Protein AF-R0MGN3-F1 (afdb_monomer)

Secondary structure (DSSP, 8-state):
-PPPP--S---EEEEETTEEEEE-SGGGTTT-EEEEEE-S-TT-SSHHHHHHHHHHTHHHHHTTTEEEEEEESS-HHHHHHHHTS-GGGT--TT--S-EEE-TT-HHHHHTT-EETTTTEE--EEEEE-TT--EEEEEE--TTSPPPHHHHHHHHHHHHHHHHH-PPPPTT--S--SS--PPSS-STT-S----S-SSPPPS--PPP-TTSPSEESEEEEEEEEEEEEEEEEEEEETTEEEEEEEEEEEEEEE-PPEEEEEEEEEEEETTEEEEEEEEEPSS--HHHHHHHT-SSHHHHHTTPPP--HHHHHHHHHHHHHH-SEEEEEEE--GGG-GGG---S--EEEEEEESS-HHHHHHHHHHTBT-EE-STTT--TT-EEEEEEEEE------S---TTS---S--EEEEEEEEEEEEEEEEETTSEEEETTEEEEEESSPTT-BTTTB---SEEEEEES--SS-TT-EEEEEE-SS--TTTT---EEEEE--S-TTTT---SSHHHHHHHTTPPP--SPPPEEETTEEEEE-SSEEEEEETTEEEEEEE-SS-EEEEEEETTEEEEEESSEEEEEETTEEEEEEE---S-EEE-SSEEEEEETTEEEEEE--SS--TT---EEEEE---SS-EEEEEEETTEEEEEETTS-EEEEETTT-

InterPro domains:
  IPR000597 Large ribosomal subunit protein uL3 [PF00297] (176-388)
  IPR000866 Alkyl hydroperoxide reductase subunit C/ Thiol specific antioxidant [PF00578] (9-134)
  IPR001680 WD40 repeat [PS50082] (630-664)
  IPR009000 Translation protein, beta-barrel domain superfamily [SSF50447] (176-501)
  IPR013766 Thioredoxin domain [PS51352] (1-160)
  IPR036249 Thioredoxin-like superfamily [SSF52833] (9-174)
  IPR036322 WD40-repeat-containing domain superfamily [SSF50978] (537-663)
  IPR044892 Ribosomal protein L3, domain 3, archaeal-type superfamily [G3DSA:4.10.960.10] (175-260)
  IPR045077 Large ribosomal subunit protein uL3, archaea/eukaryota [PTHR11363] (175-388)

Foldseek 3Di:
DDQQDQPDFDFFWWDAPLDIDTDTPVVQALQAKEKEWEAWDAPDDQVLVQQQVLQVCVVLCVVLSHAYEYEKLDDNVSLSVQCVDDVVSSGNPNRRHIHTHPVVCSRQVSRVQADPVSRMGFGWIWIAGSNRDTDDIDTDHNVDHDDNVVSSQSSVQVCCCVVPVDHADPPDGPDDPDDDDAPDDPVQPPQDADPDQFDADPDAADFDAADAKAWFWAKWFFAFKFKFWWWFFDDDVVDTDIDIDIFIKTKTFGFWKAWFKKWFWAQDPVGTDTQDIATHQDDDPLALCVVVVPPSVVVVVPDDHDDPVVNVVSLVRRLVGGPWMWIKIWDCCVVQVLLVGSHIDIHTITIHYHDSVVNSVVSVVRHRHIDTPCRHDDALAWKKKWGWAADAFDDDDDDDSSDDDHGGHTSDIDIHTRWHWHDKDAQVFFDDAPQRPDGHGLAAVVGRPSRGGRGGIMIMITDDGHYDGRRMMMIGGGNDDDPVSPRDIHTNDIARFDPPDDGDDNDPVRVCVVVVPADPQCEDFDQDPNWTWDDHQFFIWIDDPNDIDTQEGHPGGFNYWDAEPQWIFTDHQFKTFIDHRHDTQEIDGDHFRDWDDYPFWIWTDDFQKIWIWTDDPHGDYPPIHTPDIDRPDPGGWPDWDDDPQWIWTAGPVRDIDIDRNPPD

Mean predicted aligned error: 17.17 Å

Structure (mmCIF, N/CA/C/O backbone):
data_AF-R0MGN3-F1
#
_entry.id   AF-R0MGN3-F1
#
loop_
_atom_site.group_PDB
_atom_site.id
_atom_site.type_symbol
_atom_site.label_atom_id
_atom_site.label_alt_id
_atom_site.label_comp_id
_atom_site.label_asym_id
_atom_site.label_entity_id
_atom_site.label_seq_id
_atom_site.pdbx_PDB_ins_code
_atom_site.Cartn_x
_atom_site.Cartn_y
_atom_site.Cartn_z
_atom_site.occupancy
_atom_site.B_iso_or_equiv
_atom_site.auth_seq_id
_atom_site.auth_comp_id
_atom_site.auth_asym_id
_atom_site.auth_atom_id
_atom_site.pdbx_PDB_model_num
ATOM 1 N N . MET A 1 1 ? -38.886 31.730 49.475 1.00 44.41 1 MET A N 1
ATOM 2 C CA . MET A 1 1 ? -38.349 30.689 50.376 1.00 44.41 1 MET A CA 1
ATOM 3 C C . MET A 1 1 ? -36.850 30.876 50.461 1.00 44.41 1 MET A C 1
ATOM 5 O O . MET A 1 1 ? -36.208 30.877 49.419 1.00 44.41 1 MET A O 1
ATOM 9 N N . TYR A 1 2 ? -36.321 31.071 51.665 1.00 61.38 2 TYR A N 1
ATOM 10 C CA . TYR A 1 2 ? -34.904 30.835 51.946 1.00 61.38 2 TYR A CA 1
ATOM 11 C C . TYR A 1 2 ? -34.731 29.349 52.294 1.00 61.38 2 TYR A C 1
ATOM 13 O O . TYR A 1 2 ? -35.711 28.708 52.680 1.00 61.38 2 TYR A O 1
ATOM 21 N N . PHE A 1 3 ? -33.523 28.796 52.158 1.00 71.31 3 PHE A N 1
ATOM 22 C CA . PHE A 1 3 ? -33.237 27.468 52.709 1.00 71.31 3 PHE A CA 1
ATOM 23 C C . PHE A 1 3 ? -33.451 27.491 54.235 1.00 71.31 3 PHE A C 1
ATOM 25 O O . PHE A 1 3 ? -33.029 28.461 54.874 1.00 71.31 3 PHE A O 1
ATOM 32 N N . PRO A 1 4 ? -34.110 26.477 54.830 1.00 76.38 4 PRO A N 1
ATOM 33 C CA . PRO A 1 4 ? -34.298 26.424 56.276 1.00 76.38 4 PRO A CA 1
ATOM 34 C C . PRO A 1 4 ? -32.939 26.331 56.981 1.00 76.38 4 PRO A C 1
ATOM 36 O O . PRO A 1 4 ? -32.060 25.584 56.556 1.00 76.38 4 PRO A O 1
ATOM 39 N N . GLN A 1 5 ? -32.746 27.103 58.050 1.00 70.00 5 GLN A N 1
ATOM 40 C CA . GLN A 1 5 ? -31.486 27.115 58.795 1.00 70.00 5 GLN A CA 1
ATOM 41 C C . GLN A 1 5 ? -31.533 26.121 59.956 1.00 70.00 5 GLN A C 1
ATOM 43 O O . GLN A 1 5 ? -32.363 26.248 60.854 1.00 70.00 5 GLN A O 1
ATOM 48 N N . ILE A 1 6 ? -30.587 25.179 59.978 1.00 76.00 6 ILE A N 1
ATOM 49 C CA . ILE A 1 6 ? -30.370 24.289 61.124 1.00 76.00 6 ILE A CA 1
ATOM 50 C C . ILE A 1 6 ? -29.758 25.133 62.252 1.00 76.00 6 ILE A C 1
ATOM 52 O O . ILE A 1 6 ? -28.558 25.394 62.283 1.00 76.00 6 ILE A O 1
ATOM 56 N N . SER A 1 7 ? -30.614 25.630 63.145 1.00 59.62 7 SER A N 1
ATOM 57 C CA . SER A 1 7 ? -30.273 26.687 64.111 1.00 59.62 7 SER A CA 1
ATOM 58 C C . SER A 1 7 ? -29.572 26.204 65.387 1.00 59.62 7 SER A C 1
ATOM 60 O O . SER A 1 7 ? -29.120 27.028 66.184 1.00 59.62 7 SER A O 1
ATOM 62 N N . LYS A 1 8 ? -29.484 24.886 65.611 1.00 70.00 8 LYS A N 1
ATOM 63 C CA . LYS A 1 8 ? -28.880 24.274 66.805 1.00 70.00 8 LYS A CA 1
ATOM 64 C C . LYS A 1 8 ? -28.083 23.031 66.422 1.00 70.00 8 LYS A C 1
ATOM 66 O O . LYS A 1 8 ? -28.588 22.173 65.705 1.00 70.00 8 LYS A O 1
ATOM 71 N N . ASP A 1 9 ? -26.867 22.912 66.949 1.00 81.62 9 ASP A N 1
ATOM 72 C CA . ASP A 1 9 ? -26.091 21.672 66.881 1.00 81.62 9 ASP A CA 1
ATOM 73 C C . ASP A 1 9 ? -26.617 20.701 67.948 1.00 81.62 9 ASP A C 1
ATOM 75 O O . ASP A 1 9 ? -26.460 20.924 69.151 1.00 81.62 9 ASP A O 1
ATOM 79 N N . LEU A 1 10 ? -27.338 19.673 67.504 1.00 85.25 10 LEU A N 1
ATOM 80 C CA . LEU A 1 10 ? -28.047 18.732 68.368 1.00 85.25 10 LEU A CA 1
ATOM 81 C C . LEU A 1 10 ? -27.218 17.461 68.571 1.00 85.25 10 LEU A C 1
ATOM 83 O O . LEU A 1 10 ? -26.763 16.845 67.612 1.00 85.25 10 LEU A O 1
ATOM 87 N N . GLU A 1 11 ? -27.067 17.041 69.828 1.00 88.75 11 GLU A N 1
ATOM 88 C CA . GLU A 1 11 ? -26.513 15.729 70.170 1.00 88.75 11 GLU A CA 1
ATOM 89 C C . GLU A 1 11 ? -27.615 14.674 70.044 1.00 88.75 11 GLU A C 1
ATOM 91 O O . GLU A 1 11 ? -28.558 14.660 70.842 1.00 88.75 11 GLU A O 1
ATOM 96 N N . MET A 1 12 ? -27.511 13.810 69.035 1.00 90.38 12 MET A N 1
ATOM 97 C CA . MET A 1 12 ? -28.521 12.797 68.720 1.00 90.38 12 MET A CA 1
ATOM 98 C C . MET A 1 12 ? -27.906 11.394 68.765 1.00 90.38 12 MET A C 1
ATOM 100 O O . MET A 1 12 ? -26.773 11.203 68.313 1.00 90.38 12 MET A O 1
ATOM 104 N N . PRO A 1 13 ? -28.606 10.398 69.333 1.00 93.62 13 PRO A N 1
ATOM 105 C CA . PRO A 1 13 ? -28.103 9.038 69.366 1.00 93.62 13 PRO A CA 1
ATOM 106 C C . PRO A 1 13 ? -28.271 8.371 67.994 1.00 93.62 13 PRO A C 1
ATOM 108 O O . PRO A 1 13 ? -29.302 8.519 67.333 1.00 93.62 13 PRO A O 1
ATOM 111 N N . ALA A 1 14 ? -27.256 7.621 67.577 1.00 93.94 14 ALA A N 1
ATOM 112 C CA . ALA A 1 14 ? -27.219 6.931 66.296 1.00 93.94 14 ALA A CA 1
ATOM 113 C C . ALA A 1 14 ? -26.716 5.493 66.447 1.00 93.94 14 ALA A C 1
ATOM 115 O O . ALA A 1 14 ? -25.858 5.201 67.282 1.00 93.94 14 ALA A O 1
ATOM 116 N N . PHE A 1 15 ? -27.227 4.601 65.606 1.00 93.88 15 PHE A N 1
ATOM 117 C CA . PHE A 1 15 ? -26.696 3.257 65.426 1.00 93.88 15 PHE A CA 1
ATOM 118 C C . PHE A 1 15 ? -25.738 3.240 64.228 1.00 93.88 15 PHE A C 1
ATOM 120 O O . PHE A 1 15 ? -26.104 3.678 63.135 1.00 93.88 15 PHE A O 1
ATOM 127 N N . ILE A 1 16 ? -24.513 2.756 64.438 1.00 90.50 16 ILE A N 1
ATOM 128 C CA . ILE A 1 16 ? -23.464 2.638 63.414 1.00 90.50 16 ILE A CA 1
ATOM 129 C C . ILE A 1 16 ? -22.602 1.404 63.718 1.00 90.50 16 ILE A C 1
ATOM 131 O O . IL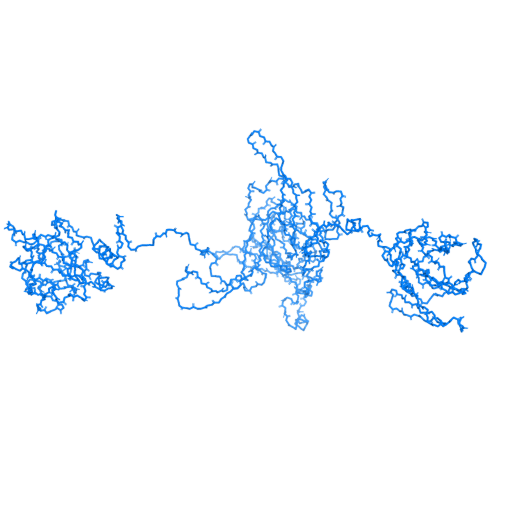E A 1 16 ? -22.259 1.172 64.874 1.00 90.50 16 ILE A O 1
ATOM 135 N N . ASP A 1 17 ? -22.288 0.594 62.703 1.00 82.12 17 ASP A N 1
ATOM 136 C CA . ASP A 1 17 ? -21.372 -0.563 62.777 1.00 82.12 17 ASP A CA 1
ATOM 137 C C . ASP A 1 17 ? -21.566 -1.508 63.994 1.00 82.12 17 ASP A C 1
ATOM 139 O O . ASP A 1 17 ? -20.622 -2.107 64.502 1.00 82.12 17 ASP A O 1
ATOM 143 N N . GLY A 1 18 ? -22.813 -1.683 64.453 1.00 83.75 18 GLY A N 1
ATOM 144 C CA . GLY A 1 18 ? -23.171 -2.567 65.575 1.00 83.75 18 GLY A CA 1
ATOM 145 C C . GLY A 1 18 ? -23.297 -1.879 66.942 1.00 83.75 18 GLY A C 1
ATOM 146 O O . GLY A 1 18 ? -23.883 -2.458 67.865 1.00 83.75 18 GLY A O 1
ATOM 147 N N . GLU A 1 19 ? -22.821 -0.641 67.072 1.00 90.12 19 GLU A N 1
ATOM 148 C CA . GLU A 1 19 ? -22.787 0.119 68.322 1.00 90.12 19 GLU A CA 1
ATOM 149 C C . GLU A 1 19 ? -23.794 1.280 68.345 1.00 90.12 19 GLU A C 1
ATOM 151 O O . GLU A 1 19 ? -24.208 1.818 67.316 1.00 90.12 19 GLU A O 1
ATOM 156 N N . ILE A 1 20 ? -24.202 1.671 69.557 1.00 92.38 20 ILE A N 1
ATOM 157 C CA . ILE A 1 20 ? -24.995 2.881 69.792 1.00 92.38 20 ILE A CA 1
ATOM 158 C C . ILE A 1 20 ? -24.034 3.986 70.216 1.00 92.38 20 ILE A C 1
ATOM 160 O O . ILE A 1 20 ? -23.437 3.925 71.289 1.00 92.38 20 ILE A O 1
ATOM 164 N N . THR A 1 21 ? -23.914 5.003 69.374 1.00 92.56 21 THR A N 1
ATOM 165 C CA . THR A 1 21 ? -23.069 6.177 69.593 1.00 92.56 21 THR A CA 1
ATOM 166 C C . THR A 1 21 ? -23.931 7.435 69.670 1.00 92.56 21 THR A C 1
ATOM 168 O O . THR A 1 21 ? -25.152 7.392 69.502 1.00 92.56 21 THR A O 1
ATOM 171 N N . LYS A 1 22 ? -23.311 8.578 69.956 1.00 91.94 22 LYS A N 1
ATOM 172 C CA . LYS A 1 22 ? -23.945 9.889 69.821 1.00 91.94 22 LYS A CA 1
ATOM 173 C C . LYS A 1 22 ? -23.167 10.698 68.801 1.00 91.94 22 LYS A C 1
ATOM 175 O O . LYS A 1 22 ? -21.940 10.689 68.847 1.00 91.94 22 LYS A O 1
ATOM 180 N N . ILE A 1 23 ? -23.879 11.395 67.927 1.00 90.75 23 ILE A N 1
ATOM 181 C CA . ILE A 1 23 ? -23.293 12.225 66.875 1.00 90.75 23 ILE A CA 1
ATOM 182 C C . ILE A 1 23 ? -23.842 13.651 66.943 1.00 90.75 23 ILE A C 1
ATOM 184 O O . ILE A 1 23 ? -24.965 13.879 67.405 1.00 90.75 23 ILE A O 1
ATOM 188 N N . LYS A 1 24 ? -23.047 14.599 66.453 1.00 91.81 24 LYS A N 1
ATOM 189 C CA . LYS A 1 24 ? -23.419 15.991 66.182 1.00 91.81 24 LYS A CA 1
ATOM 190 C C . LYS A 1 24 ? -23.161 16.317 64.717 1.00 91.81 24 LYS A C 1
ATOM 192 O O . LYS A 1 24 ? -22.326 15.692 64.065 1.00 91.81 24 LYS A O 1
ATOM 197 N N . LEU A 1 25 ? -23.839 17.332 64.187 1.00 88.06 25 LEU A N 1
ATOM 198 C CA . LEU A 1 25 ? -23.549 17.807 62.829 1.00 88.06 25 LEU A CA 1
ATOM 199 C C . LEU A 1 25 ? -22.190 18.523 62.790 1.00 88.06 25 LEU A C 1
ATOM 201 O O . LEU A 1 25 ? -21.452 18.397 61.811 1.00 88.06 25 LEU A O 1
ATOM 205 N N . SER A 1 26 ? -21.815 19.194 63.885 1.00 89.12 26 SER A N 1
ATOM 206 C CA . SER A 1 26 ? -20.494 19.808 64.056 1.00 89.12 26 SER A CA 1
ATOM 207 C C . SER A 1 26 ? -19.320 18.822 63.961 1.00 89.12 26 SER A C 1
ATOM 209 O O . SER A 1 26 ? -18.250 19.224 63.500 1.00 89.12 26 SER A O 1
ATOM 211 N N . ASP A 1 27 ? -19.508 17.534 64.281 1.00 90.31 27 ASP A N 1
ATOM 212 C CA . ASP A 1 27 ? -18.450 16.513 64.202 1.00 90.31 27 ASP A CA 1
ATOM 213 C C . ASP A 1 27 ? -17.903 16.335 62.777 1.00 90.31 27 ASP A C 1
ATOM 215 O O . ASP A 1 27 ? -16.736 15.962 62.599 1.00 90.31 27 ASP A O 1
ATOM 219 N N . TYR A 1 28 ? -18.722 16.620 61.761 1.00 90.81 28 TYR A N 1
ATOM 220 C CA . TYR A 1 28 ? -18.373 16.506 60.343 1.00 90.81 28 TYR A CA 1
ATOM 221 C C . TYR A 1 28 ? -17.855 17.814 59.731 1.00 90.81 28 TYR A C 1
ATOM 223 O O . TYR A 1 28 ? -17.253 17.778 58.651 1.00 90.81 28 TYR A O 1
ATOM 231 N N . LYS A 1 29 ? -18.018 18.952 60.423 1.00 90.62 29 LYS A N 1
ATOM 232 C CA . LYS A 1 29 ? -17.606 20.273 59.933 1.00 90.62 29 LYS A CA 1
ATOM 233 C C . LYS A 1 29 ? -16.101 20.311 59.640 1.00 90.62 29 LYS A C 1
ATOM 235 O O . LYS A 1 29 ? -15.277 19.831 60.415 1.00 90.62 29 LYS A O 1
ATOM 240 N N . GLY A 1 30 ? -15.748 20.841 58.474 1.00 88.44 30 GLY A N 1
ATOM 241 C CA . GLY A 1 30 ? -14.397 20.869 57.909 1.00 88.44 30 GLY A CA 1
ATOM 242 C C . GLY A 1 30 ? -13.881 19.522 57.383 1.00 88.44 30 GLY A C 1
ATOM 243 O O . GLY A 1 30 ? -12.855 19.502 56.707 1.00 88.44 30 GLY A O 1
ATOM 244 N N . LYS A 1 31 ? -14.566 18.400 57.651 1.00 91.44 31 LYS A N 1
ATOM 245 C CA . LYS A 1 31 ? -14.105 17.045 57.296 1.00 91.44 31 LYS A CA 1
ATOM 246 C C . LYS A 1 31 ? -14.839 16.496 56.074 1.00 91.44 31 LYS A C 1
ATOM 248 O O . LYS A 1 31 ? -14.196 16.153 55.081 1.00 91.44 31 LYS A O 1
ATOM 253 N N . LYS A 1 32 ? -16.172 16.414 56.146 1.00 93.38 32 LYS A N 1
ATOM 254 C CA . LYS A 1 32 ? -17.024 15.763 55.139 1.00 93.38 32 LYS A CA 1
ATOM 255 C C . LYS A 1 32 ? -18.246 16.610 54.783 1.00 93.38 32 LYS A C 1
ATOM 257 O O . LYS A 1 32 ? -18.764 17.328 55.630 1.00 93.38 32 LYS A O 1
ATOM 262 N N . ASN A 1 33 ? -18.708 16.479 53.541 1.00 94.31 33 ASN A N 1
ATOM 263 C CA . ASN A 1 33 ? -20.040 16.920 53.124 1.00 94.31 33 ASN A CA 1
ATOM 264 C C . ASN A 1 33 ? -21.090 16.032 53.813 1.00 94.31 33 ASN A C 1
ATOM 266 O O . ASN A 1 33 ? -20.850 14.834 53.997 1.00 94.31 33 ASN A O 1
ATOM 270 N N . VAL A 1 34 ? -22.251 16.581 54.174 1.00 94.94 34 VAL A N 1
ATOM 271 C CA . VAL A 1 34 ? -23.274 15.855 54.946 1.00 94.94 34 VAL A CA 1
ATOM 272 C C . VAL A 1 34 ? -24.574 15.750 54.152 1.00 94.94 34 VAL A C 1
ATOM 274 O O . VAL A 1 34 ? -25.190 16.752 53.799 1.00 94.94 34 VAL A O 1
ATOM 277 N N . VAL A 1 35 ? -25.011 14.521 53.889 1.00 96.25 35 VAL A N 1
ATOM 278 C CA . VAL A 1 35 ? -26.254 14.197 53.180 1.00 96.25 35 VAL A CA 1
ATOM 279 C C . VAL A 1 35 ? -27.258 13.658 54.198 1.00 96.25 35 VAL A C 1
ATOM 281 O O . VAL A 1 35 ? -27.164 12.509 54.622 1.00 96.25 35 VAL A O 1
ATOM 284 N N . LEU A 1 36 ? -28.217 14.484 54.608 1.00 95.12 36 LEU A N 1
ATOM 285 C CA . LEU A 1 36 ? -29.283 14.088 55.528 1.00 95.12 36 LEU A CA 1
ATOM 286 C C . LEU A 1 36 ? -30.439 13.483 54.731 1.00 95.12 36 LEU A C 1
ATOM 288 O O . LEU A 1 36 ? -30.961 14.104 53.799 1.00 95.12 36 LEU A O 1
ATOM 292 N N . ILE A 1 37 ? -30.849 12.274 55.098 1.00 95.81 37 ILE A N 1
ATOM 293 C CA . ILE A 1 37 ? -31.907 11.534 54.414 1.00 95.81 37 ILE A CA 1
ATOM 294 C C . ILE A 1 37 ? -32.991 11.189 55.422 1.00 95.81 37 ILE A C 1
ATOM 296 O O . ILE A 1 37 ? -32.857 10.265 56.220 1.00 95.81 37 ILE A O 1
ATOM 300 N N . PHE A 1 38 ? -34.076 11.952 55.355 1.00 94.81 38 PHE A N 1
ATOM 301 C CA . PHE A 1 38 ? -35.217 11.825 56.246 1.00 94.81 38 PHE A CA 1
ATOM 302 C C . PHE A 1 38 ? -36.220 10.821 55.682 1.00 94.81 38 PHE A C 1
ATOM 304 O O . PHE A 1 38 ? -36.531 10.852 54.480 1.00 94.81 38 PHE A O 1
ATOM 311 N N . TYR A 1 39 ? -36.710 9.917 56.527 1.00 94.12 39 TYR A N 1
ATOM 312 C CA . TYR A 1 39 ? -37.680 8.886 56.161 1.00 94.12 39 TYR A CA 1
ATOM 313 C C . TYR A 1 39 ? -38.752 8.709 57.257 1.00 94.12 39 TYR A C 1
ATOM 315 O O . TYR A 1 39 ? -38.439 8.930 58.424 1.00 94.12 39 TYR A O 1
ATOM 323 N N . PRO A 1 40 ? -39.992 8.304 56.901 1.00 91.44 40 PRO A N 1
ATOM 324 C CA . PRO A 1 40 ? -41.100 8.224 57.857 1.00 91.44 40 PRO A CA 1
ATOM 325 C C . PRO A 1 40 ? -40.888 7.292 59.049 1.00 91.44 40 PRO A C 1
ATOM 327 O O . PRO A 1 40 ? -40.928 7.758 60.184 1.00 91.44 40 PRO A O 1
ATOM 330 N N . LEU A 1 41 ? -40.710 5.993 58.782 1.00 91.06 41 LEU A N 1
ATOM 331 C CA . LEU A 1 41 ? -40.680 4.928 59.788 1.00 91.06 41 LEU A CA 1
ATOM 332 C C . LEU A 1 41 ? -39.831 3.727 59.330 1.00 91.06 41 LEU A C 1
ATOM 334 O O . LEU A 1 41 ? -39.833 3.375 58.135 1.00 91.06 41 LEU A O 1
ATOM 338 N N . ASP A 1 42 ? -39.184 3.075 60.296 1.00 91.19 42 ASP A N 1
ATOM 339 C CA . ASP A 1 42 ? -38.580 1.739 60.206 1.00 91.19 42 ASP A CA 1
ATOM 340 C C . ASP A 1 42 ? -39.618 0.668 59.792 1.00 91.19 42 ASP A C 1
ATOM 342 O O . ASP A 1 42 ? -40.829 0.854 59.914 1.00 91.19 42 ASP A O 1
ATOM 346 N N . PHE A 1 43 ? -39.156 -0.483 59.284 1.00 87.25 43 PHE A N 1
ATOM 347 C CA . PHE A 1 43 ? -39.990 -1.650 58.912 1.00 87.25 43 PHE A CA 1
ATOM 348 C C . PHE A 1 43 ? -41.143 -1.391 57.907 1.00 87.25 43 PHE A C 1
ATOM 350 O O . PHE A 1 43 ? -42.023 -2.235 57.725 1.00 87.25 43 PHE A O 1
ATOM 357 N N . THR A 1 44 ? -41.133 -0.259 57.198 1.00 84.88 44 THR A N 1
ATOM 358 C CA . THR A 1 44 ? -42.098 0.068 56.130 1.00 84.88 44 THR A CA 1
ATOM 359 C C . THR A 1 44 ? -41.683 -0.486 54.756 1.00 84.88 44 THR A C 1
ATOM 361 O O . THR A 1 44 ? -40.610 -1.057 54.600 1.00 84.88 44 THR A O 1
ATOM 364 N N . PHE A 1 45 ? -42.523 -0.331 53.722 1.00 80.56 45 PHE A N 1
ATOM 365 C CA . PHE A 1 45 ? -42.260 -0.898 52.387 1.00 80.56 45 PHE A CA 1
ATOM 366 C C . PHE A 1 45 ? -41.239 -0.118 51.539 1.00 80.56 45 PHE A C 1
ATOM 368 O O . PHE A 1 45 ? -40.417 -0.726 50.860 1.00 80.56 45 PHE A O 1
ATOM 375 N N . VAL A 1 46 ? -41.285 1.221 51.539 1.00 83.81 46 VAL A N 1
ATOM 376 C CA . VAL A 1 46 ? -40.432 2.041 50.649 1.00 83.81 46 VAL A CA 1
ATOM 377 C C . VAL A 1 46 ? -39.050 2.279 51.261 1.00 83.81 46 VAL A C 1
ATOM 379 O O . VAL A 1 46 ? -38.040 2.113 50.579 1.00 83.81 46 VAL A O 1
ATOM 382 N N . CYS A 1 47 ? -38.986 2.608 52.554 1.00 87.75 47 CYS A N 1
ATOM 383 C CA . CYS A 1 47 ? -37.752 2.976 53.251 1.00 87.75 47 CYS A CA 1
ATOM 384 C C . CYS A 1 47 ? -36.600 1.945 53.153 1.00 87.75 47 CYS A C 1
ATOM 386 O O . CYS A 1 47 ? -35.485 2.382 52.864 1.00 87.75 47 CYS A O 1
ATOM 388 N N . PRO A 1 48 ? -36.799 0.612 53.288 1.00 90.88 48 PRO A N 1
ATOM 389 C CA . PRO A 1 48 ? -35.694 -0.338 53.147 1.00 90.88 48 PRO A CA 1
ATOM 390 C C . PRO A 1 48 ? -35.145 -0.386 51.720 1.00 90.88 48 PRO A C 1
ATOM 392 O O . PRO A 1 48 ? -33.958 -0.642 51.543 1.00 90.88 48 PRO A O 1
ATOM 395 N N . THR A 1 49 ? -35.960 -0.120 50.691 1.00 90.94 49 THR A N 1
ATOM 396 C CA . THR A 1 49 ? -35.466 -0.123 49.302 1.00 90.94 49 THR A CA 1
ATOM 397 C C . THR A 1 49 ? -34.514 1.046 49.051 1.00 90.94 49 THR A C 1
ATOM 399 O O . THR A 1 49 ? -33.467 0.866 48.435 1.00 90.94 49 THR A O 1
ATOM 402 N N . GLU A 1 50 ? -34.816 2.221 49.611 1.00 91.06 50 GLU A N 1
ATOM 403 C CA . GLU A 1 50 ? -33.961 3.406 49.520 1.00 91.06 50 GLU A CA 1
ATOM 404 C C . GLU A 1 50 ? -32.666 3.254 50.325 1.00 91.06 50 GLU A C 1
ATOM 406 O O . GLU A 1 50 ? -31.587 3.511 49.795 1.00 91.06 50 GLU A O 1
ATOM 411 N N . ILE A 1 51 ? -32.759 2.824 51.590 1.00 92.69 51 ILE A N 1
ATOM 412 C CA . ILE A 1 51 ? -31.591 2.687 52.472 1.00 92.69 51 ILE A CA 1
ATOM 413 C C . ILE A 1 51 ? -30.624 1.634 51.923 1.00 92.69 51 ILE A C 1
ATOM 415 O O . ILE A 1 51 ? -29.424 1.899 51.849 1.00 92.69 51 ILE A O 1
ATOM 419 N N . ASN A 1 52 ? -31.129 0.487 51.451 1.00 92.88 52 ASN A N 1
ATOM 420 C CA . ASN A 1 52 ? -30.288 -0.526 50.812 1.00 92.88 52 ASN A CA 1
ATOM 421 C C . ASN A 1 52 ? -29.640 0.009 49.521 1.00 92.88 52 ASN A C 1
ATOM 423 O O . ASN A 1 52 ? -28.423 -0.088 49.380 1.00 92.88 52 ASN A O 1
ATOM 427 N N . ALA A 1 53 ? -30.398 0.655 48.624 1.00 92.44 53 ALA A N 1
ATOM 428 C CA . ALA A 1 53 ? -29.855 1.195 47.371 1.00 92.44 53 ALA A CA 1
ATOM 429 C C . ALA A 1 53 ? -28.780 2.280 47.585 1.00 92.44 53 ALA A C 1
ATOM 431 O O . ALA A 1 53 ? -27.812 2.357 46.829 1.00 92.44 53 ALA A O 1
ATOM 432 N N . ILE A 1 54 ? -28.927 3.109 48.622 1.00 93.75 54 ILE A N 1
ATOM 433 C CA . ILE A 1 54 ? -27.942 4.134 48.994 1.00 93.75 54 ILE A CA 1
ATOM 434 C C . ILE A 1 54 ? -26.731 3.496 49.693 1.00 93.75 54 ILE A C 1
ATOM 436 O O . ILE A 1 54 ? -25.594 3.874 49.410 1.00 93.75 54 ILE A O 1
ATOM 440 N N . SER A 1 55 ? -26.941 2.497 50.556 1.00 91.81 55 SER A N 1
ATOM 441 C CA . SER A 1 55 ? -25.851 1.755 51.200 1.00 91.81 55 SER A CA 1
ATOM 442 C C . SER A 1 55 ? -24.998 0.974 50.196 1.00 91.81 55 SER A C 1
ATOM 444 O O . SER A 1 55 ? -23.785 0.867 50.379 1.00 91.81 55 SER A O 1
ATOM 446 N N . ASP A 1 56 ? -25.592 0.455 49.122 1.00 92.50 56 ASP A N 1
ATOM 447 C CA . ASP A 1 56 ? -24.869 -0.301 48.092 1.00 92.50 56 ASP A CA 1
ATOM 448 C C . ASP A 1 56 ? -23.890 0.580 47.291 1.00 92.50 56 ASP A C 1
ATOM 450 O O . ASP A 1 56 ? -22.887 0.084 46.775 1.00 92.50 56 ASP A O 1
ATOM 454 N N . VAL A 1 57 ? -24.106 1.903 47.263 1.00 92.75 57 VAL A N 1
ATOM 455 C CA . VAL A 1 57 ? -23.185 2.891 46.669 1.00 92.75 57 VAL A CA 1
ATOM 456 C C . VAL A 1 57 ? -22.311 3.623 47.700 1.00 92.75 57 VAL A C 1
ATOM 458 O O . VAL A 1 57 ? -21.743 4.668 47.381 1.00 92.75 57 VAL A O 1
ATOM 461 N N . TYR A 1 58 ? -22.146 3.085 48.918 1.00 91.75 58 TYR A N 1
ATOM 462 C CA . TYR A 1 58 ? -21.335 3.685 49.996 1.00 91.75 58 TYR A CA 1
ATOM 463 C C . TYR A 1 58 ? -19.975 4.233 49.517 1.00 91.75 58 TYR A C 1
ATOM 465 O O . TYR A 1 58 ? -19.608 5.369 49.820 1.00 91.75 58 TYR A O 1
ATOM 473 N N . LEU A 1 59 ? -19.259 3.452 48.698 1.00 92.38 59 LEU A N 1
ATOM 474 C CA . LEU A 1 59 ? -17.938 3.813 48.169 1.00 92.38 59 LEU A CA 1
ATOM 475 C C . LEU A 1 59 ? -17.956 5.049 47.251 1.00 92.38 59 LEU A C 1
ATOM 477 O O . LEU A 1 59 ? -16.924 5.696 47.099 1.00 92.38 59 LEU A O 1
ATOM 481 N N . GLU A 1 60 ? -19.082 5.387 46.617 1.00 91.38 60 GLU A N 1
ATOM 482 C CA . GLU A 1 60 ? -19.193 6.601 45.796 1.00 91.38 60 GLU A CA 1
ATOM 483 C C . GLU A 1 60 ? -19.373 7.858 46.652 1.00 91.38 60 GLU A C 1
ATOM 485 O O . GLU A 1 60 ? -18.821 8.900 46.306 1.00 91.38 60 GLU A O 1
ATOM 490 N N . PHE A 1 61 ? -20.064 7.768 47.793 1.00 93.12 61 PHE A N 1
ATOM 491 C CA . PHE A 1 61 ? -20.112 8.863 48.768 1.00 93.12 61 PHE A CA 1
ATOM 492 C C . PHE A 1 61 ? -18.756 9.054 49.457 1.00 93.12 61 PHE A C 1
ATOM 494 O O . PHE A 1 61 ? -18.282 10.183 49.574 1.00 93.12 61 PHE A O 1
ATOM 501 N N . GLU A 1 62 ? -18.076 7.963 49.821 1.00 91.50 62 GLU A N 1
ATOM 502 C CA . GLU A 1 62 ? -16.740 8.017 50.422 1.00 91.50 62 GLU A CA 1
ATOM 503 C C . GLU A 1 62 ? -15.704 8.679 49.492 1.00 91.50 62 GLU A C 1
ATOM 505 O O . GLU A 1 62 ? -14.957 9.550 49.933 1.00 91.50 62 GLU A O 1
ATOM 510 N N . LYS A 1 63 ? -15.717 8.363 48.186 1.00 90.94 63 LYS A N 1
ATOM 511 C CA . LYS A 1 63 ? -14.875 9.027 47.164 1.00 90.94 63 LYS A CA 1
ATOM 512 C C . LYS A 1 63 ? -15.146 10.527 46.993 1.00 90.94 63 LYS A C 1
ATOM 514 O O . LYS A 1 63 ? -14.298 11.221 46.436 1.00 90.94 63 LYS A O 1
ATOM 519 N N . LYS A 1 64 ? -16.325 11.006 47.400 1.00 89.31 64 LYS A N 1
ATOM 520 C CA . LYS A 1 64 ? -16.769 12.409 47.314 1.00 89.31 64 LYS A CA 1
ATOM 521 C C . LYS A 1 64 ? -16.663 13.132 48.664 1.00 89.31 64 LYS A C 1
ATOM 523 O O . LYS A 1 64 ? -17.418 14.066 48.915 1.00 89.31 64 LYS A O 1
ATOM 528 N N . ASP A 1 65 ? -15.816 12.649 49.581 1.00 93.25 65 ASP A N 1
ATOM 529 C CA . ASP A 1 65 ? -15.704 13.146 50.963 1.00 93.25 65 ASP A CA 1
ATOM 530 C C . ASP A 1 65 ? -17.068 13.337 51.660 1.00 93.25 65 ASP A C 1
ATOM 532 O O . ASP A 1 65 ? -17.248 14.251 52.461 1.00 93.25 65 ASP A O 1
ATOM 536 N N . SER A 1 66 ? -18.060 12.508 51.335 1.00 94.38 66 SER A N 1
ATOM 537 C CA . SER A 1 66 ? -19.448 12.694 51.759 1.00 94.38 66 SER A CA 1
ATOM 538 C C . SER A 1 66 ? -19.866 11.605 52.744 1.00 94.38 66 SER A C 1
ATOM 540 O O . SER A 1 66 ? -19.452 10.450 52.627 1.00 94.38 66 SER A O 1
ATOM 542 N N . ILE A 1 67 ? -20.693 11.961 53.726 1.00 94.69 67 ILE A N 1
ATOM 543 C CA . ILE A 1 67 ? -21.355 11.009 54.623 1.00 94.69 67 ILE A CA 1
ATOM 544 C C . ILE A 1 67 ? -22.872 11.154 54.515 1.00 94.69 67 ILE A C 1
ATOM 546 O O . ILE A 1 67 ? -23.395 12.267 54.485 1.00 94.69 67 ILE A O 1
ATOM 550 N N . VAL A 1 68 ? -23.571 10.022 54.458 1.00 96.12 68 VAL A N 1
ATOM 551 C CA . VAL A 1 68 ? -25.032 9.966 54.537 1.00 96.12 68 VAL A CA 1
ATOM 552 C C . VAL A 1 68 ? -25.435 9.717 55.987 1.00 96.12 68 VAL A C 1
ATOM 554 O O . VAL A 1 68 ? -24.883 8.821 56.622 1.00 96.12 68 VAL A O 1
ATOM 557 N N . LEU A 1 69 ? -26.393 10.491 56.496 1.00 95.44 69 LEU A N 1
ATOM 558 C CA . LEU A 1 69 ? -27.052 10.276 57.784 1.00 95.44 69 LEU A CA 1
ATOM 559 C C . LEU A 1 69 ? -28.532 9.992 57.519 1.00 95.44 69 LEU A C 1
ATOM 561 O O . LEU A 1 69 ? -29.245 10.844 56.985 1.00 95.44 69 LEU A O 1
ATOM 565 N N . PHE A 1 70 ? -28.993 8.798 57.877 1.00 95.94 70 PHE A N 1
ATOM 566 C CA . PHE A 1 70 ? -30.401 8.425 57.774 1.00 95.94 70 PHE A CA 1
ATOM 567 C C . PHE A 1 70 ? -31.117 8.832 59.056 1.00 95.94 70 PHE A C 1
ATOM 569 O O . PHE A 1 70 ? -30.719 8.390 60.126 1.00 95.94 70 PHE A O 1
ATOM 576 N N . ILE A 1 71 ? -32.158 9.658 58.968 1.00 95.12 71 ILE A N 1
ATOM 577 C CA . ILE A 1 71 ? -32.858 10.201 60.140 1.00 95.12 71 ILE A CA 1
ATOM 578 C C . ILE A 1 71 ? -34.344 9.848 60.079 1.00 95.12 71 ILE A C 1
ATOM 580 O O . ILE A 1 71 ? -35.010 10.122 59.078 1.00 95.12 71 ILE A O 1
ATOM 584 N N . SER A 1 72 ? -34.871 9.299 61.168 1.00 94.44 72 SER A N 1
ATOM 585 C CA . SER A 1 72 ? -36.312 9.219 61.411 1.00 94.44 72 SER A CA 1
ATOM 586 C C . SER A 1 72 ? -36.625 9.502 62.878 1.00 94.44 72 SER A C 1
ATOM 588 O O . SER A 1 72 ? -35.746 9.792 63.692 1.00 94.44 72 SER A O 1
ATOM 590 N N . ARG A 1 73 ? -37.913 9.437 63.196 1.00 93.38 73 ARG A N 1
ATOM 591 C CA . ARG A 1 73 ? -38.493 9.634 64.523 1.00 93.38 73 ARG A CA 1
ATOM 592 C C . ARG A 1 73 ? -38.485 8.357 65.385 1.00 93.38 73 ARG A C 1
ATOM 594 O O . ARG A 1 73 ? -38.861 8.416 66.554 1.00 93.38 73 ARG A O 1
ATOM 601 N N . ASP A 1 74 ? -38.054 7.221 64.833 1.00 92.94 74 ASP A N 1
ATOM 602 C CA . ASP A 1 74 ? -37.944 5.950 65.554 1.00 92.94 74 ASP A CA 1
ATOM 603 C C . ASP A 1 74 ? -36.848 5.974 66.628 1.00 92.94 74 ASP A C 1
ATOM 605 O O . ASP A 1 74 ? -35.949 6.815 66.633 1.00 92.94 74 ASP A O 1
ATOM 609 N N . SER A 1 75 ? -36.911 5.025 67.565 1.00 93.50 75 SER A N 1
ATOM 610 C CA . SER A 1 75 ? -35.871 4.872 68.587 1.00 93.50 75 SER A CA 1
ATOM 611 C C . SER A 1 75 ? -34.630 4.154 68.047 1.00 93.50 75 SER A C 1
ATOM 613 O O . SER A 1 75 ? -34.729 3.230 67.242 1.00 93.50 75 SER A O 1
ATOM 615 N N . VAL A 1 76 ? -33.454 4.472 68.597 1.00 92.56 76 VAL A N 1
ATOM 616 C CA . VAL A 1 76 ? -32.183 3.777 68.292 1.00 92.56 76 VAL A CA 1
ATOM 617 C C . VAL A 1 76 ? -32.279 2.248 68.428 1.00 92.56 76 VAL A C 1
ATOM 619 O O . VAL A 1 76 ? -31.590 1.506 67.729 1.00 92.56 76 VAL A O 1
ATOM 622 N N . TYR A 1 77 ? -33.127 1.758 69.338 1.00 93.50 77 TYR A N 1
ATOM 623 C CA . TYR A 1 77 ? -33.350 0.326 69.537 1.00 93.50 77 TYR A CA 1
ATOM 624 C C . TYR A 1 77 ? -34.112 -0.310 68.365 1.00 93.50 77 TYR A C 1
ATOM 626 O O . TYR A 1 77 ? -33.810 -1.449 68.006 1.00 93.50 77 TYR A O 1
ATOM 634 N N . SER A 1 78 ? -35.028 0.433 67.731 1.00 93.25 78 SER A N 1
ATOM 635 C CA . SER A 1 78 ? -35.676 0.034 66.476 1.00 93.25 78 SER A CA 1
ATOM 636 C C . SER A 1 78 ? -34.651 -0.047 65.346 1.00 93.25 78 SER A C 1
ATOM 638 O O . SER A 1 78 ? -34.504 -1.107 64.740 1.00 93.25 78 SER A O 1
ATOM 640 N N . HIS A 1 79 ? -33.829 0.995 65.169 1.00 93.62 79 HIS A N 1
ATOM 641 C CA . HIS A 1 79 ? -32.760 1.000 64.166 1.00 93.62 79 HIS A CA 1
ATOM 642 C C . HIS A 1 79 ? -31.798 -0.182 64.327 1.00 93.62 79 HIS A C 1
ATOM 644 O O . HIS A 1 79 ? -31.455 -0.842 63.347 1.00 93.62 79 HIS A O 1
ATOM 650 N N . LYS A 1 80 ? -31.405 -0.508 65.568 1.00 93.44 80 LYS A N 1
ATOM 651 C CA . LYS A 1 80 ? -30.581 -1.686 65.871 1.00 93.44 80 LYS A CA 1
ATOM 652 C C . LYS A 1 80 ? -31.270 -2.995 65.464 1.00 93.44 80 LYS A C 1
ATOM 654 O O . LYS A 1 80 ? -30.623 -3.863 64.877 1.00 93.44 80 LYS A O 1
ATOM 659 N N . ALA A 1 81 ? -32.562 -3.153 65.755 1.00 92.81 81 ALA A N 1
ATOM 660 C CA . ALA A 1 81 ? -33.324 -4.339 65.359 1.00 92.81 81 ALA A CA 1
ATOM 661 C C . ALA A 1 81 ? -33.478 -4.442 63.828 1.00 92.81 81 ALA A C 1
ATOM 663 O O . ALA A 1 81 ? -33.313 -5.520 63.254 1.00 92.81 81 ALA A O 1
ATOM 664 N N . TRP A 1 82 ? -33.722 -3.319 63.152 1.00 92.75 82 TRP A N 1
ATOM 665 C CA . TRP A 1 82 ? -33.922 -3.264 61.705 1.00 92.75 82 TRP A CA 1
ATOM 666 C C . TRP A 1 82 ? -32.625 -3.489 60.913 1.00 92.75 82 TRP A C 1
ATOM 668 O O . TRP A 1 82 ? -32.614 -4.244 59.940 1.00 92.75 82 TRP A O 1
ATOM 678 N N . ALA A 1 83 ? -31.504 -2.940 61.389 1.00 91.62 83 ALA A N 1
ATOM 679 C CA . ALA A 1 83 ? -30.164 -3.221 60.870 1.00 91.62 83 ALA A CA 1
ATOM 680 C C . ALA A 1 83 ? -29.687 -4.659 61.135 1.00 91.62 83 ALA A C 1
ATOM 682 O O . ALA A 1 83 ? -28.830 -5.158 60.410 1.00 91.62 83 ALA A O 1
ATOM 683 N N . SER A 1 84 ? -30.271 -5.345 62.123 1.00 90.69 84 SER A N 1
ATOM 684 C CA . SER A 1 84 ? -30.056 -6.782 62.368 1.00 90.69 84 SER A CA 1
ATOM 685 C C . SER A 1 84 ? -31.000 -7.683 61.554 1.00 90.69 84 SER A C 1
ATOM 687 O O . SER A 1 84 ? -30.928 -8.905 61.660 1.00 90.69 84 SER A O 1
ATOM 689 N N . THR A 1 85 ? -31.921 -7.106 60.774 1.00 92.25 85 THR A N 1
ATOM 690 C CA . THR A 1 85 ? -32.896 -7.858 59.974 1.00 92.25 85 THR A CA 1
ATOM 691 C C . THR A 1 85 ? -32.362 -8.067 58.549 1.00 92.25 85 THR A C 1
ATOM 693 O O . THR A 1 85 ? -31.978 -7.085 57.905 1.00 92.25 85 THR A O 1
ATOM 696 N N . PRO A 1 86 ? -32.378 -9.301 58.004 1.00 92.19 86 PRO A N 1
ATOM 697 C CA . PRO A 1 86 ? -31.927 -9.555 56.638 1.00 92.19 86 PRO A CA 1
ATOM 698 C C . PRO A 1 86 ? -32.740 -8.811 55.579 1.00 92.19 86 PRO A C 1
ATOM 700 O O . PRO A 1 86 ? -33.961 -8.660 55.697 1.00 92.19 86 PRO A O 1
ATOM 703 N N . ARG A 1 87 ? -32.076 -8.411 54.489 1.00 90.81 87 ARG A N 1
ATOM 704 C CA . ARG A 1 87 ? -32.693 -7.651 53.382 1.00 90.81 87 ARG A CA 1
ATOM 705 C C . ARG A 1 87 ? -33.900 -8.357 52.749 1.00 90.81 87 ARG A C 1
ATOM 707 O O . ARG A 1 87 ? -34.867 -7.698 52.384 1.00 90.81 87 ARG A O 1
ATOM 714 N N . GLU A 1 88 ? -33.891 -9.691 52.695 1.00 87.75 88 GLU A N 1
ATOM 715 C CA . GLU A 1 88 ? -35.012 -10.517 52.206 1.00 87.75 88 GLU A CA 1
ATOM 716 C C . GLU A 1 88 ? -36.303 -10.365 53.033 1.00 87.75 88 GLU A C 1
ATOM 718 O O . GLU A 1 88 ? -37.392 -10.657 52.545 1.00 87.75 88 GLU A O 1
ATOM 723 N N . LYS A 1 89 ? -36.196 -9.901 54.285 1.00 87.88 89 LYS A N 1
ATOM 724 C CA . LYS A 1 89 ? -37.312 -9.695 55.221 1.00 87.88 89 LYS A CA 1
ATOM 725 C C . LYS A 1 89 ? -37.591 -8.204 55.459 1.00 87.88 89 LYS A C 1
ATOM 727 O O . LYS A 1 89 ? -37.920 -7.810 56.573 1.00 87.88 89 LYS A O 1
ATOM 732 N N . ASN A 1 90 ? -37.430 -7.376 54.421 1.00 85.44 90 ASN A N 1
ATOM 733 C CA . ASN A 1 90 ? -37.542 -5.907 54.473 1.00 85.44 90 ASN A CA 1
ATOM 734 C C . ASN A 1 90 ? -36.584 -5.230 55.477 1.00 85.44 90 ASN A C 1
ATOM 736 O O . ASN A 1 90 ? -36.849 -4.122 55.945 1.00 85.44 90 ASN A O 1
ATOM 740 N N . GLY A 1 91 ? -35.472 -5.886 55.814 1.00 89.81 91 GLY A N 1
ATOM 741 C CA . GLY A 1 91 ? -34.423 -5.326 56.660 1.00 89.81 91 GLY A CA 1
ATOM 742 C C . GLY A 1 91 ? -33.355 -4.540 55.896 1.00 89.81 91 GLY A C 1
ATOM 743 O O . GLY A 1 91 ? -33.381 -4.438 54.664 1.00 89.81 91 GLY A O 1
ATOM 744 N N . ILE A 1 92 ? -32.396 -3.990 56.642 1.00 91.19 92 ILE A N 1
ATOM 745 C CA . ILE A 1 92 ? -31.287 -3.173 56.113 1.00 91.19 92 ILE A CA 1
ATOM 746 C C . ILE A 1 92 ? -29.909 -3.689 56.565 1.00 91.19 92 ILE A C 1
ATOM 748 O O . ILE A 1 92 ? -28.962 -2.920 56.742 1.00 91.19 92 ILE A O 1
ATOM 752 N N . GLU A 1 93 ? -29.791 -5.008 56.753 1.00 90.00 93 GLU A N 1
ATOM 753 C CA . GLU A 1 93 ? -28.523 -5.688 57.041 1.00 90.00 93 GLU A CA 1
ATOM 754 C C . GLU A 1 93 ? -27.405 -5.261 56.067 1.00 90.00 93 GLU A C 1
ATOM 756 O O . GLU A 1 93 ? -27.580 -5.198 54.842 1.00 90.00 93 GLU A O 1
ATOM 761 N N . GLY A 1 94 ? -26.240 -4.946 56.641 1.00 86.25 94 GLY A N 1
ATOM 762 C CA . GLY A 1 94 ? -25.075 -4.432 55.920 1.00 86.25 94 GLY A CA 1
ATOM 763 C C . GLY A 1 94 ? -25.061 -2.915 55.687 1.00 86.25 94 GLY A C 1
ATOM 764 O O . GLY A 1 94 ? -24.154 -2.439 55.002 1.00 86.25 94 GLY A O 1
ATOM 765 N N . CYS A 1 95 ? -26.016 -2.151 56.234 1.00 89.31 95 CYS A N 1
ATOM 766 C CA . CYS A 1 95 ? -25.969 -0.687 56.200 1.00 89.31 95 CYS A CA 1
ATOM 767 C C . CYS A 1 95 ? -24.769 -0.138 56.995 1.00 89.31 95 CYS A C 1
ATOM 769 O O . CYS A 1 95 ? -24.644 -0.392 58.191 1.00 89.31 95 CYS A O 1
ATOM 771 N N . LYS A 1 96 ? -23.904 0.637 56.325 1.00 87.75 96 LYS A N 1
ATOM 772 C CA . LYS A 1 96 ? -22.690 1.262 56.904 1.00 87.75 96 LYS A CA 1
ATOM 773 C C . LYS A 1 96 ? -22.853 2.738 57.275 1.00 87.75 96 LYS A C 1
ATOM 775 O O . LYS A 1 96 ? -21.904 3.387 57.709 1.00 87.75 96 LYS A O 1
ATOM 780 N N . PHE A 1 97 ? -24.020 3.311 57.004 1.00 93.50 97 PHE A N 1
ATOM 781 C CA . PHE A 1 97 ? -24.304 4.713 57.293 1.00 93.50 97 PHE A CA 1
ATOM 782 C C . PHE A 1 97 ? -25.011 4.842 58.649 1.00 93.50 97 PHE A C 1
ATOM 784 O O . PHE A 1 97 ? -25.836 3.985 58.968 1.00 93.50 97 PHE A O 1
ATOM 791 N N . PRO A 1 98 ? -24.738 5.900 59.437 1.00 94.69 98 PRO A N 1
ATOM 792 C CA . PRO A 1 98 ? -25.432 6.130 60.700 1.00 94.69 98 PRO A CA 1
ATOM 793 C C . PRO A 1 98 ? -26.955 6.213 60.532 1.00 94.69 98 PRO A C 1
ATOM 795 O O . PRO A 1 98 ? -27.458 7.005 59.727 1.00 94.69 98 PRO A O 1
ATOM 798 N N . LEU A 1 99 ? -27.672 5.430 61.340 1.00 95.56 99 LEU A N 1
ATOM 799 C CA . LEU A 1 99 ? -29.121 5.510 61.537 1.00 95.56 99 LEU A CA 1
ATOM 800 C C . LEU A 1 99 ? -29.381 6.342 62.797 1.00 95.56 99 LEU A C 1
ATOM 802 O O . LEU A 1 99 ? -29.060 5.907 63.903 1.00 95.56 99 LEU A O 1
ATOM 806 N N . VAL A 1 100 ? -29.900 7.553 62.634 1.00 94.75 100 VAL A N 1
ATOM 807 C CA . VAL A 1 100 ? -29.970 8.595 63.663 1.00 94.75 100 VAL A CA 1
ATOM 808 C C . VAL A 1 100 ? -31.408 8.771 64.146 1.00 94.75 100 VAL A C 1
ATOM 810 O O . VAL A 1 100 ? -32.306 9.048 63.354 1.00 94.75 100 VAL A O 1
ATOM 813 N N . SER A 1 101 ? -31.608 8.659 65.458 1.00 94.75 101 SER A N 1
ATOM 814 C CA . SER A 1 101 ? -32.934 8.602 66.082 1.00 94.75 101 SER A CA 1
ATOM 815 C C . SER A 1 101 ? -33.347 9.979 66.622 1.00 94.75 101 SER A C 1
ATOM 817 O O . SER A 1 101 ? -32.848 10.420 67.663 1.00 94.75 101 SER A O 1
ATOM 819 N N . ASP A 1 102 ? -34.280 10.648 65.943 1.00 92.81 102 ASP A N 1
ATOM 820 C CA . ASP A 1 102 ? -34.852 11.956 66.295 1.00 92.81 102 ASP A CA 1
ATOM 821 C C . ASP A 1 102 ? -36.223 11.813 66.987 1.00 92.81 102 ASP A C 1
ATOM 823 O O . ASP A 1 102 ? -37.216 12.422 66.592 1.00 92.81 102 ASP A O 1
ATOM 827 N N . THR A 1 103 ? -36.301 10.992 68.039 1.00 89.62 103 THR A N 1
ATOM 828 C CA . THR A 1 103 ? -37.563 10.687 68.753 1.00 89.62 103 THR A CA 1
ATOM 829 C C . THR A 1 103 ? -38.300 11.918 69.289 1.00 89.62 103 THR A C 1
ATOM 831 O O . THR A 1 103 ? -39.520 11.907 69.421 1.00 89.62 103 THR A O 1
ATOM 834 N N . GLY A 1 104 ? -37.571 12.997 69.584 1.00 86.75 104 GLY A N 1
ATOM 835 C CA . GLY A 1 104 ? -38.137 14.277 70.014 1.00 86.75 104 GLY A CA 1
ATOM 836 C C . GLY A 1 104 ? -38.463 15.253 68.879 1.00 86.75 104 GLY A C 1
ATOM 837 O O . GLY A 1 104 ? -38.681 16.421 69.187 1.00 86.75 104 GLY A O 1
ATOM 838 N N . ALA A 1 105 ? -38.401 14.816 67.613 1.00 86.06 105 ALA A N 1
ATOM 839 C CA . ALA A 1 105 ? -38.561 15.625 66.399 1.00 86.06 105 ALA A CA 1
ATOM 840 C C . ALA A 1 105 ? -37.692 16.902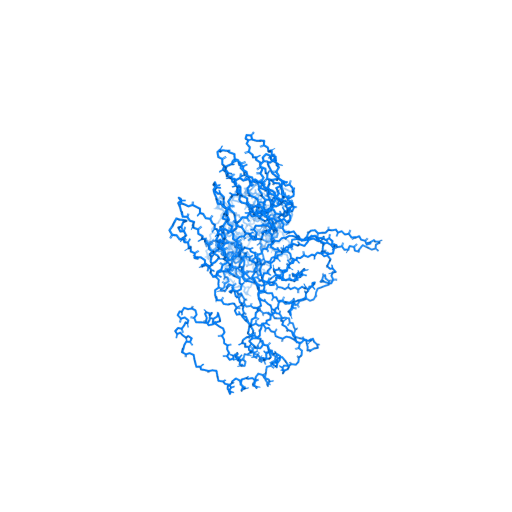 66.353 1.00 86.06 105 ALA A C 1
ATOM 842 O O . ALA A 1 105 ? -38.005 17.842 65.632 1.00 86.06 105 ALA A O 1
ATOM 843 N N . ARG A 1 106 ? -36.591 16.973 67.110 1.00 87.75 106 ARG A N 1
ATOM 844 C CA . ARG A 1 106 ? -35.843 18.218 67.354 1.00 87.75 106 ARG A CA 1
ATOM 845 C C . ARG A 1 106 ? -35.137 18.726 66.107 1.00 87.75 106 ARG A C 1
ATOM 847 O O . ARG A 1 106 ? -35.043 19.936 65.913 1.00 87.75 106 ARG A O 1
ATOM 854 N N . LEU A 1 107 ? -34.606 17.811 65.298 1.00 88.50 107 LEU A N 1
ATOM 855 C CA . LEU A 1 107 ? -33.988 18.155 64.023 1.00 88.50 107 LEU A CA 1
ATOM 856 C C . LEU A 1 107 ? -35.066 18.298 62.945 1.00 88.50 107 LEU A C 1
ATOM 858 O O . LEU A 1 107 ? -35.052 19.280 62.207 1.00 88.50 107 LEU A O 1
ATOM 862 N N . SER A 1 108 ? -36.017 17.363 62.906 1.00 89.31 108 SER A N 1
ATOM 863 C CA . SER A 1 108 ? -37.119 17.302 61.939 1.00 89.31 108 SER A CA 1
ATOM 864 C C . SER A 1 108 ? -37.983 18.570 61.948 1.00 89.31 108 SER A C 1
ATOM 866 O O . SER A 1 108 ? -38.241 19.144 60.891 1.00 89.31 108 SER A O 1
ATOM 868 N N . ASP A 1 109 ? -38.380 19.047 63.127 1.00 88.69 109 ASP A N 1
ATOM 869 C CA . ASP A 1 109 ? -39.155 20.277 63.325 1.00 88.69 109 ASP A CA 1
ATOM 870 C C . ASP A 1 109 ? -38.358 21.527 62.918 1.00 88.69 109 ASP A C 1
ATOM 872 O O . ASP A 1 109 ? -38.851 22.367 62.166 1.00 88.69 109 ASP A O 1
ATOM 876 N N . SER A 1 110 ? -37.070 21.597 63.285 1.00 87.62 110 SER A N 1
ATOM 877 C CA . SER A 1 110 ? -36.210 22.765 63.014 1.00 87.62 110 SER A CA 1
ATOM 878 C C . SER A 1 110 ? -36.065 23.140 61.531 1.00 87.62 110 SER A C 1
ATOM 880 O O . SER A 1 110 ? -35.700 24.274 61.218 1.00 87.62 110 SER A O 1
ATOM 882 N N . ILE A 1 111 ? -36.358 22.203 60.623 1.00 88.50 111 ILE A N 1
ATOM 883 C CA . ILE A 1 111 ? -36.353 22.403 59.169 1.00 88.50 111 ILE A CA 1
ATOM 884 C C . ILE A 1 111 ? -37.724 22.163 58.508 1.00 88.50 111 ILE A C 1
ATOM 886 O O . ILE A 1 111 ? -37.803 22.142 57.283 1.00 88.50 111 ILE A O 1
ATOM 890 N N . GLY A 1 112 ? -38.804 22.021 59.286 1.00 88.56 112 GLY A N 1
ATOM 891 C CA . GLY A 1 112 ? -40.178 21.887 58.781 1.00 88.56 112 GLY A CA 1
ATOM 892 C C . GLY A 1 112 ? -40.520 20.523 58.163 1.00 88.56 112 GLY A C 1
ATOM 893 O O . GLY A 1 112 ? -41.395 20.441 57.299 1.00 88.56 112 GLY A O 1
ATOM 894 N N . LEU A 1 113 ? -39.826 19.458 58.575 1.00 91.44 113 LEU A N 1
ATOM 895 C CA . LEU A 1 113 ? -40.064 18.075 58.139 1.00 91.44 113 LEU A CA 1
ATOM 896 C C . LEU A 1 113 ? -40.900 17.244 59.114 1.00 91.44 113 LEU A C 1
ATOM 898 O O . LEU A 1 113 ? -41.311 16.144 58.753 1.00 91.44 113 LEU A O 1
ATOM 902 N N . TYR A 1 114 ? -41.160 17.734 60.322 1.00 91.50 114 TYR A N 1
ATOM 903 C CA . TYR A 1 114 ? -42.072 17.069 61.247 1.00 91.50 114 TYR A CA 1
ATOM 904 C C . TYR A 1 114 ? -43.520 17.098 60.711 1.00 91.50 114 TYR A C 1
ATOM 906 O O . TYR A 1 114 ? -43.944 18.034 60.016 1.00 91.50 114 TYR A O 1
ATOM 914 N N . ASP A 1 115 ? -44.263 16.026 60.969 1.00 88.94 115 ASP A N 1
ATOM 915 C CA . ASP A 1 115 ? -45.688 15.910 60.688 1.00 88.94 115 ASP A CA 1
ATOM 916 C C . ASP A 1 115 ? -46.446 15.660 61.995 1.00 88.94 115 ASP A C 1
ATOM 918 O O . ASP A 1 115 ? -46.355 14.577 62.568 1.00 88.94 115 ASP A O 1
ATOM 922 N N . GLU A 1 116 ? -47.169 16.675 62.468 1.00 87.81 116 GLU A N 1
ATOM 923 C CA . GLU A 1 116 ? -47.945 16.613 63.712 1.00 87.81 116 GLU A CA 1
ATOM 924 C C . GLU A 1 116 ? -49.195 15.724 63.608 1.00 87.81 116 GLU A C 1
ATOM 926 O O . GLU A 1 116 ? -49.666 15.232 64.630 1.00 87.81 116 GLU A O 1
ATOM 931 N N . GLU A 1 117 ? -49.745 15.507 62.405 1.00 88.31 117 GLU A N 1
ATOM 932 C CA . GLU A 1 117 ? -50.968 14.710 62.216 1.00 88.31 117 GLU A CA 1
ATOM 933 C C . GLU A 1 117 ? -50.668 13.211 62.340 1.00 88.31 117 GLU A C 1
ATOM 935 O O . GLU A 1 117 ? -51.434 12.461 62.947 1.00 88.31 117 GLU A O 1
ATOM 940 N N . PHE A 1 118 ? -49.529 12.785 61.788 1.00 85.25 118 PHE A N 1
ATOM 941 C CA . PHE A 1 118 ? -49.108 11.382 61.764 1.00 85.25 118 PHE A CA 1
ATOM 942 C C . PHE A 1 118 ? -47.970 11.050 62.748 1.00 85.25 118 PHE A C 1
ATOM 944 O O . PHE A 1 118 ? -47.621 9.879 62.879 1.00 85.25 118 PHE A O 1
ATOM 951 N N . ASP A 1 119 ? -47.409 12.047 63.443 1.00 88.62 119 ASP A N 1
ATOM 952 C CA . ASP A 1 119 ? -46.322 11.934 64.436 1.00 88.62 119 ASP A CA 1
ATOM 953 C C . ASP A 1 119 ? -45.038 11.263 63.869 1.00 88.62 119 ASP A C 1
ATOM 955 O O . ASP A 1 119 ? -44.356 10.454 64.513 1.00 88.62 119 ASP A O 1
ATOM 959 N N . ILE A 1 120 ? -44.711 11.610 62.616 1.00 90.25 120 ILE A N 1
ATOM 960 C CA . ILE A 1 120 ? -43.603 11.069 61.798 1.00 90.25 120 ILE A CA 1
ATOM 961 C C . ILE A 1 120 ? -42.748 12.184 61.177 1.00 90.25 120 ILE A C 1
ATOM 963 O O . ILE A 1 120 ? -43.115 13.359 61.183 1.00 90.25 120 ILE A O 1
ATOM 967 N N . THR A 1 121 ? -41.613 11.812 60.577 1.00 91.44 121 THR A N 1
ATOM 968 C CA . THR A 1 121 ? -40.798 12.729 59.765 1.00 91.44 121 THR A CA 1
ATOM 969 C C . THR A 1 121 ? -41.059 12.530 58.269 1.00 91.44 121 THR A C 1
ATOM 971 O O . THR A 1 121 ? -40.929 11.428 57.739 1.00 91.44 121 THR A O 1
ATOM 974 N N . LYS A 1 122 ? -41.378 13.605 57.547 1.00 92.19 122 LYS A N 1
ATOM 975 C CA . LYS A 1 122 ? -41.654 13.587 56.100 1.00 92.19 122 LYS A CA 1
ATOM 976 C C . LYS A 1 122 ? -40.444 13.122 55.287 1.00 92.19 122 LYS A C 1
ATOM 978 O O . LYS A 1 122 ? -39.301 13.479 55.589 1.00 92.19 122 LYS A O 1
ATOM 983 N N . ARG A 1 123 ? -40.681 12.375 54.199 1.00 93.75 123 ARG A N 1
ATOM 984 C CA . ARG A 1 123 ? -39.604 11.920 53.301 1.00 93.75 123 ARG A CA 1
ATOM 985 C C . ARG A 1 123 ? -38.892 13.110 52.643 1.00 93.75 123 ARG A C 1
ATOM 987 O O . ARG A 1 123 ? -39.467 13.802 51.806 1.00 93.75 123 ARG A O 1
ATOM 994 N N . ALA A 1 124 ? -37.610 13.316 52.943 1.00 94.00 124 ALA A N 1
ATOM 995 C CA . ALA A 1 124 ? -36.828 14.398 52.339 1.00 94.00 124 ALA A CA 1
ATOM 996 C C . ALA A 1 124 ? -35.336 14.075 52.189 1.00 94.00 124 ALA A C 1
ATOM 998 O O . ALA A 1 124 ? -34.817 13.121 52.772 1.00 94.00 124 ALA A O 1
ATOM 999 N N . THR A 1 125 ? -34.640 14.897 51.404 1.00 95.12 125 THR A N 1
ATOM 1000 C CA . THR A 1 125 ? -33.175 14.920 51.323 1.00 95.12 125 THR A CA 1
ATOM 1001 C C . THR A 1 125 ? -32.667 16.342 51.474 1.00 95.12 125 THR A C 1
ATOM 1003 O O . THR A 1 125 ? -33.164 17.256 50.814 1.00 95.12 125 THR A O 1
ATOM 1006 N N . VAL A 1 126 ? -31.647 16.504 52.312 1.00 94.38 126 VAL A N 1
ATOM 1007 C CA . VAL A 1 126 ? -30.926 17.758 52.527 1.00 94.38 126 VAL A CA 1
ATOM 1008 C C . VAL A 1 126 ? -29.440 17.500 52.302 1.00 94.38 126 VAL A C 1
ATOM 1010 O O . VAL A 1 126 ? -28.917 16.498 52.783 1.00 94.38 126 VAL A O 1
ATOM 1013 N N . ILE A 1 127 ? -28.757 18.370 51.559 1.00 94.94 127 ILE A N 1
ATOM 1014 C CA . ILE A 1 127 ? -27.311 18.246 51.311 1.00 94.94 127 ILE A CA 1
ATOM 1015 C C . ILE A 1 127 ? -26.620 19.515 51.795 1.00 94.94 127 ILE A C 1
ATOM 1017 O O . ILE A 1 127 ? -26.991 20.627 51.402 1.00 94.94 127 ILE A O 1
ATOM 1021 N N . LEU A 1 128 ? -25.632 19.308 52.663 1.00 93.19 128 LEU A N 1
ATOM 1022 C CA . LEU A 1 128 ? -24.802 20.324 53.288 1.00 93.19 128 LEU A CA 1
ATOM 1023 C C . LEU A 1 128 ? -23.345 20.174 52.828 1.00 93.19 128 LEU A C 1
ATOM 1025 O O . LEU A 1 128 ? -22.845 19.052 52.683 1.00 93.19 128 LEU A O 1
ATOM 1029 N N . ASP A 1 129 ? -22.655 21.297 52.657 1.00 92.75 129 ASP A N 1
ATOM 1030 C CA . ASP A 1 129 ? -21.212 21.317 52.407 1.00 92.75 129 ASP A CA 1
ATOM 1031 C C . ASP A 1 129 ? -20.387 21.039 53.683 1.00 92.75 129 ASP A C 1
ATOM 1033 O O . ASP A 1 129 ? -20.922 20.840 54.779 1.00 92.75 129 ASP A O 1
ATOM 1037 N N . LYS A 1 130 ? -19.054 21.056 53.554 1.00 92.00 130 LYS A N 1
ATOM 1038 C CA . LYS A 1 130 ? -18.129 20.891 54.690 1.00 92.00 130 LYS A CA 1
ATOM 1039 C C . LYS A 1 130 ? -18.229 22.006 55.742 1.00 92.00 130 LYS A C 1
ATOM 1041 O O . LYS A 1 130 ? -17.758 21.807 56.858 1.00 92.00 130 LYS A O 1
ATOM 1046 N N . GLU A 1 131 ? -18.806 23.166 55.442 1.00 90.38 131 GLU A N 1
ATOM 1047 C CA . GLU A 1 131 ? -19.030 24.249 56.413 1.00 90.38 131 GLU A CA 1
ATOM 1048 C C . GLU A 1 131 ? -20.400 24.163 57.114 1.00 90.38 131 GLU A C 1
ATOM 1050 O O . GLU A 1 131 ? -20.616 24.862 58.115 1.00 90.38 131 GLU A O 1
ATOM 1055 N N . LEU A 1 132 ? -21.248 23.227 56.664 1.00 88.94 132 LEU A N 1
ATOM 1056 C CA . LEU A 1 132 ? -22.654 22.999 57.014 1.00 88.94 132 LEU A CA 1
ATOM 1057 C C . LEU A 1 132 ? -23.648 23.985 56.363 1.00 88.94 132 LEU A C 1
ATOM 1059 O O . LEU A 1 132 ? -24.772 24.142 56.842 1.00 88.94 132 LEU A O 1
ATOM 1063 N N . ASN A 1 133 ? -23.273 24.615 55.246 1.00 89.38 133 ASN A N 1
ATOM 1064 C CA . ASN A 1 133 ? -24.181 25.415 54.420 1.00 89.38 133 ASN A CA 1
ATOM 1065 C C . ASN A 1 133 ? -25.080 24.504 53.569 1.00 89.38 133 ASN A C 1
ATOM 1067 O O . ASN A 1 133 ? -24.604 23.544 52.964 1.00 89.38 133 ASN A O 1
ATOM 1071 N N . MET A 1 134 ? -26.374 24.819 53.473 1.00 90.62 134 MET A N 1
ATOM 1072 C CA . MET A 1 134 ? -27.347 24.019 52.721 1.00 90.62 134 MET A CA 1
ATOM 1073 C C . MET A 1 134 ? -27.382 24.392 51.234 1.00 90.62 134 MET A C 1
ATOM 1075 O O . MET A 1 134 ? -27.698 25.528 50.888 1.00 90.62 134 MET A O 1
ATOM 1079 N N . TYR A 1 135 ? -27.128 23.413 50.360 1.00 90.00 135 TYR A N 1
ATOM 1080 C CA . TYR A 1 135 ? -27.196 23.567 48.895 1.00 90.00 135 TYR A CA 1
ATOM 1081 C C . TYR A 1 135 ? -28.410 22.881 48.263 1.00 90.00 135 TYR A C 1
ATOM 1083 O O . TYR A 1 135 ? -28.790 23.200 47.135 1.00 90.00 135 TYR A O 1
ATOM 1091 N N . TYR A 1 136 ? -29.025 21.930 48.967 1.00 92.62 136 TYR A N 1
ATOM 1092 C CA . TYR A 1 136 ? -30.165 21.171 48.466 1.00 92.62 136 TYR A CA 1
ATOM 1093 C C . TYR A 1 136 ? -31.148 20.869 49.587 1.00 92.62 136 TYR A C 1
ATOM 1095 O O . TYR A 1 136 ? -30.744 20.472 50.678 1.00 92.62 136 TYR A O 1
ATOM 1103 N N . TYR A 1 137 ? -32.432 21.016 49.277 1.00 93.38 137 TYR A N 1
ATOM 1104 C CA . TYR A 1 137 ? -33.555 20.645 50.125 1.00 93.38 137 TYR A CA 1
ATOM 1105 C C . TYR A 1 137 ? -34.675 20.151 49.208 1.00 93.38 137 TYR A C 1
ATOM 1107 O O . TYR A 1 137 ? -35.168 20.912 48.374 1.00 93.38 137 TYR A O 1
ATOM 1115 N N . CYS A 1 138 ? -35.057 18.879 49.319 1.00 92.38 138 CYS A N 1
ATOM 1116 C CA . CYS A 1 138 ? -36.083 18.287 48.465 1.00 92.38 138 CYS A CA 1
ATOM 1117 C C . CYS A 1 138 ? -37.034 17.390 49.263 1.00 92.38 138 CYS A C 1
ATOM 1119 O O . CYS A 1 138 ? -36.672 16.289 49.689 1.00 92.38 138 CYS A O 1
ATOM 1121 N N . LEU A 1 139 ? -38.264 17.875 49.431 1.00 92.94 139 LEU A N 1
ATOM 1122 C CA . LEU A 1 139 ? -39.386 17.131 49.994 1.00 92.94 139 LEU A CA 1
ATOM 1123 C C . LEU A 1 139 ? -39.958 16.176 48.937 1.00 92.94 139 LEU A C 1
ATOM 1125 O O . LEU A 1 139 ? -40.194 16.574 47.798 1.00 92.94 139 LEU A O 1
ATOM 1129 N N . HIS A 1 140 ? -40.194 14.928 49.324 1.00 90.56 140 HIS A N 1
ATOM 1130 C CA . HIS A 1 140 ? -40.797 13.891 48.495 1.00 90.56 140 HIS A CA 1
ATOM 1131 C C . HIS A 1 140 ? -42.129 13.457 49.118 1.00 90.56 140 HIS A C 1
ATOM 1133 O O . HIS A 1 140 ? -42.269 13.426 50.336 1.00 90.56 140 HIS A O 1
ATOM 1139 N N . HIS A 1 141 ? -43.107 13.070 48.297 1.00 90.12 141 HIS A N 1
ATOM 1140 C CA . HIS A 1 141 ? -44.296 12.388 48.812 1.00 90.12 141 HIS A CA 1
ATOM 1141 C C . HIS A 1 141 ? -43.893 10.988 49.298 1.00 90.12 141 HIS A C 1
ATOM 1143 O O . HIS A 1 141 ? -43.199 10.271 48.581 1.00 90.12 141 HIS A O 1
ATOM 1149 N N . ASP A 1 142 ? -44.365 10.550 50.467 1.00 85.19 142 ASP A N 1
ATOM 1150 C CA . ASP A 1 142 ? -43.928 9.294 51.105 1.00 85.19 142 ASP A CA 1
ATOM 1151 C C . ASP A 1 142 ? -44.100 8.023 50.257 1.00 85.19 142 ASP A C 1
ATOM 1153 O O . ASP A 1 142 ? -43.381 7.047 50.477 1.00 85.19 142 ASP A O 1
ATOM 1157 N N . LYS A 1 143 ? -45.006 8.048 49.267 1.00 85.69 143 LYS A N 1
ATOM 1158 C CA . LYS A 1 143 ? -45.255 6.968 48.294 1.00 85.69 143 LYS A CA 1
ATOM 1159 C C . LYS A 1 143 ? -44.259 6.932 47.122 1.00 85.69 143 LYS A C 1
ATOM 1161 O O . LYS A 1 143 ? -44.312 5.999 46.326 1.00 85.69 143 LYS A O 1
ATOM 1166 N N . ILE A 1 144 ? -43.386 7.931 46.985 1.00 87.81 144 ILE A N 1
ATOM 1167 C CA . ILE A 1 144 ? -42.416 8.070 45.890 1.00 87.81 144 ILE A CA 1
ATOM 1168 C C . ILE A 1 144 ? -41.003 7.890 46.453 1.00 87.81 144 ILE A C 1
ATOM 1170 O O . ILE A 1 144 ? -40.593 8.613 47.359 1.00 87.81 144 ILE A O 1
ATOM 1174 N N . GLY A 1 145 ? -40.259 6.927 45.905 1.00 87.25 145 GLY A N 1
ATOM 1175 C CA . GLY A 1 145 ? -38.867 6.674 46.279 1.00 87.25 145 GLY A CA 1
ATOM 1176 C C . GLY A 1 145 ? -37.884 7.678 45.663 1.00 87.25 145 GLY A C 1
ATOM 1177 O O . GLY A 1 145 ? -38.092 8.167 44.550 1.00 87.25 145 GLY A O 1
ATOM 1178 N N . ARG A 1 146 ? -36.795 7.969 46.380 1.00 92.94 146 ARG A N 1
ATOM 1179 C CA . ARG A 1 146 ? -35.704 8.856 45.939 1.00 92.94 146 ARG A CA 1
ATOM 1180 C C . ARG A 1 146 ? -34.788 8.182 44.904 1.00 92.94 146 ARG A C 1
ATOM 1182 O O . ARG A 1 146 ? -34.615 6.966 44.904 1.00 92.94 146 ARG A O 1
ATOM 1189 N N . CYS A 1 147 ? -34.140 8.981 44.053 1.00 91.81 147 CYS A N 1
ATOM 1190 C CA . CYS A 1 147 ? -33.172 8.502 43.060 1.00 91.81 147 CYS A CA 1
ATOM 1191 C C . CYS A 1 147 ? -31.723 8.685 43.545 1.00 91.81 147 CYS A C 1
ATOM 1193 O O . CYS A 1 147 ? -31.280 9.811 43.773 1.00 91.81 147 CYS A O 1
ATOM 1195 N N . VAL A 1 148 ? -30.964 7.590 43.650 1.00 92.50 148 VAL A N 1
ATOM 1196 C CA . VAL A 1 148 ? -29.565 7.596 44.126 1.00 92.50 148 VAL A CA 1
ATOM 1197 C C . VAL A 1 148 ? -28.644 8.402 43.201 1.00 92.50 148 VAL A C 1
ATOM 1199 O O . VAL A 1 148 ? -27.846 9.209 43.679 1.00 92.50 148 VAL A O 1
ATOM 1202 N N . ASP A 1 149 ? -28.805 8.248 41.882 1.00 90.00 149 ASP A N 1
ATOM 1203 C CA . ASP A 1 149 ? -28.041 9.001 40.877 1.00 90.00 149 ASP A CA 1
ATOM 1204 C C . ASP A 1 149 ? -28.249 10.516 41.013 1.00 90.00 149 ASP A C 1
ATOM 1206 O O . ASP A 1 149 ? -27.323 11.286 40.769 1.00 90.00 149 ASP A O 1
ATOM 1210 N N . GLU A 1 150 ? -29.448 10.956 41.409 1.00 90.50 150 GLU A N 1
ATOM 1211 C CA . GLU A 1 150 ? -29.754 12.377 41.587 1.00 90.50 150 GLU A CA 1
ATOM 1212 C C . GLU A 1 150 ? -29.068 12.941 42.836 1.00 90.50 150 GLU A C 1
ATOM 1214 O O . GLU A 1 150 ? -28.463 14.008 42.763 1.00 90.50 150 GLU A O 1
ATOM 1219 N N . ILE A 1 151 ? -29.064 12.199 43.950 1.00 93.69 151 ILE A N 1
ATOM 1220 C CA . ILE A 1 151 ? -28.336 12.591 45.168 1.00 93.69 151 ILE A CA 1
ATOM 1221 C C . ILE A 1 151 ? -26.836 12.737 44.854 1.00 93.69 151 ILE A C 1
ATOM 1223 O O . ILE A 1 151 ? -26.240 13.772 45.151 1.00 93.69 151 ILE A O 1
ATOM 1227 N N . LEU A 1 152 ? -26.235 11.749 44.178 1.00 92.00 152 LEU A N 1
ATOM 1228 C CA . LEU A 1 152 ? -24.826 11.798 43.766 1.00 92.00 152 LEU A CA 1
ATOM 1229 C C . LEU A 1 152 ? -24.539 12.946 42.779 1.00 92.00 152 LEU A C 1
ATOM 1231 O O . LEU A 1 152 ? -23.503 13.603 42.895 1.00 92.00 152 LEU A O 1
ATOM 1235 N N . ARG A 1 153 ? -25.457 13.225 41.841 1.00 91.12 153 ARG A N 1
ATOM 1236 C CA . ARG A 1 153 ? -25.356 14.337 40.879 1.00 91.12 153 ARG A CA 1
ATOM 1237 C C . ARG A 1 153 ? -25.394 15.701 41.567 1.00 91.12 153 ARG A C 1
ATOM 1239 O O . ARG A 1 153 ? -24.675 16.602 41.140 1.00 91.12 153 ARG A O 1
ATOM 1246 N N . ILE A 1 154 ? -26.220 15.865 42.601 1.00 92.81 154 ILE A N 1
ATOM 1247 C CA . ILE A 1 154 ? -26.295 17.113 43.368 1.00 92.81 154 ILE A CA 1
ATOM 1248 C C . ILE A 1 154 ? -25.041 17.304 44.229 1.00 92.81 154 ILE A C 1
ATOM 1250 O O . ILE A 1 154 ? -24.523 18.417 44.256 1.00 92.81 154 ILE A O 1
ATOM 1254 N N . VAL A 1 155 ? -24.498 16.247 44.847 1.00 93.12 155 VAL A N 1
ATOM 1255 C CA . VAL A 1 155 ? -23.191 16.320 45.535 1.00 93.12 155 VAL A CA 1
ATOM 1256 C C . VAL A 1 155 ? -22.087 16.750 44.556 1.00 93.12 155 VAL A C 1
ATOM 1258 O O . VAL A 1 155 ? -21.376 17.711 44.833 1.00 93.12 155 VAL A O 1
ATOM 1261 N N . ASP A 1 156 ? -22.006 16.134 43.366 1.00 90.25 156 ASP A N 1
ATOM 1262 C CA . ASP A 1 156 ? -21.058 16.551 42.314 1.00 90.25 156 ASP A CA 1
ATOM 1263 C C . ASP A 1 156 ? -21.249 18.017 41.878 1.00 90.25 156 ASP A C 1
ATOM 1265 O O . ASP A 1 156 ? -20.274 18.702 41.565 1.00 90.25 156 ASP A O 1
ATOM 1269 N N . ALA A 1 157 ? -22.495 18.499 41.819 1.00 90.56 157 ALA A N 1
ATOM 1270 C CA . ALA A 1 157 ? -22.803 19.876 41.438 1.00 90.56 157 ALA A CA 1
ATOM 1271 C C . ALA A 1 157 ? -22.406 20.871 42.541 1.00 90.56 157 ALA A C 1
ATOM 1273 O O . ALA A 1 157 ? -21.812 21.903 42.238 1.00 90.56 157 ALA A O 1
ATOM 1274 N N . MET A 1 158 ? -22.673 20.544 43.808 1.00 91.69 158 MET A N 1
ATOM 1275 C CA . MET A 1 158 ? -22.254 21.330 44.969 1.00 91.69 158 MET A CA 1
ATOM 1276 C C . MET A 1 158 ? -20.727 21.465 45.017 1.00 91.69 158 MET A C 1
ATOM 1278 O O . MET A 1 158 ? -20.215 22.585 45.031 1.00 91.69 158 MET A O 1
ATOM 1282 N N . ASP A 1 159 ? -19.996 20.349 44.936 1.00 89.56 159 ASP A N 1
ATOM 1283 C CA . ASP A 1 159 ? -18.528 20.356 44.922 1.00 89.56 159 ASP A CA 1
ATOM 1284 C C . ASP A 1 159 ? -17.967 21.146 43.724 1.00 89.56 159 ASP A C 1
ATOM 1286 O O . ASP A 1 159 ? -16.957 21.841 43.852 1.00 89.56 159 ASP A O 1
ATOM 1290 N N . HIS A 1 160 ? -18.620 21.088 42.555 1.00 87.38 160 HIS A N 1
ATOM 1291 C CA . HIS A 1 160 ? -18.232 21.886 41.388 1.00 87.38 160 HIS A CA 1
ATOM 1292 C C . HIS A 1 160 ? -18.414 23.393 41.626 1.00 87.38 160 HIS A C 1
ATOM 1294 O O . HIS A 1 160 ? -17.506 24.167 41.318 1.00 87.38 160 HIS A O 1
ATOM 1300 N N . VAL A 1 161 ? -19.560 23.814 42.172 1.00 89.31 161 VAL A N 1
ATOM 1301 C CA . VAL A 1 161 ? -19.848 25.225 42.484 1.00 89.31 161 VAL A CA 1
ATOM 1302 C C . VAL A 1 161 ? -18.845 25.758 43.510 1.00 89.31 161 VAL A C 1
ATOM 1304 O O . VAL A 1 161 ? -18.211 26.779 43.254 1.00 89.31 161 VAL A O 1
ATOM 1307 N N . ILE A 1 162 ? -18.622 25.034 44.613 1.00 87.81 162 ILE A N 1
ATOM 1308 C CA . ILE A 1 162 ? -17.667 25.417 45.670 1.00 87.81 162 ILE A CA 1
ATOM 1309 C C . ILE A 1 162 ? -16.242 25.544 45.114 1.00 87.81 162 ILE A C 1
ATOM 1311 O O . ILE A 1 162 ? -15.515 26.478 45.447 1.00 87.81 162 ILE A O 1
ATOM 1315 N N . LYS A 1 163 ? -15.825 24.613 44.248 1.00 86.12 163 LYS A N 1
ATOM 1316 C CA . LYS A 1 163 ? -14.448 24.546 43.744 1.00 86.12 163 LYS A CA 1
ATOM 1317 C C . LYS A 1 163 ? -14.122 25.563 42.650 1.00 86.12 163 LYS A C 1
ATOM 1319 O O . LYS A 1 163 ? -12.969 25.982 42.555 1.00 86.12 163 LYS A O 1
ATOM 1324 N N . TYR A 1 164 ? -15.084 25.891 41.788 1.00 84.75 164 TYR A N 1
ATOM 1325 C CA . TYR A 1 164 ? -14.842 26.711 40.594 1.00 84.75 164 TYR A CA 1
ATOM 1326 C C . TYR A 1 164 ? -15.531 28.082 40.623 1.00 84.75 164 TYR A C 1
ATOM 1328 O O . TYR A 1 164 ? -15.158 28.940 39.830 1.00 84.75 164 TYR A O 1
ATOM 1336 N N . GLY A 1 165 ? -16.522 28.301 41.496 1.00 82.94 165 GLY A N 1
ATOM 1337 C CA . GLY A 1 165 ? -17.365 29.507 41.486 1.00 82.94 165 GLY A CA 1
ATOM 1338 C C . GLY A 1 165 ? -18.325 29.598 40.287 1.00 82.94 165 GLY A C 1
ATOM 1339 O O . GLY A 1 165 ? -19.017 30.601 40.125 1.00 82.94 165 GLY A O 1
ATOM 1340 N N . ASP A 1 166 ? -18.365 28.560 39.447 1.00 79.06 166 ASP A N 1
ATOM 1341 C CA . ASP A 1 166 ? -19.188 28.460 38.238 1.00 79.06 166 ASP A CA 1
ATOM 1342 C C . ASP A 1 166 ? -20.629 28.019 38.557 1.00 79.06 166 ASP A C 1
ATOM 1344 O O . ASP A 1 166 ? -20.884 27.311 39.532 1.00 79.06 166 ASP A O 1
ATOM 1348 N N . THR A 1 167 ? -21.578 28.343 37.673 1.00 82.88 167 THR A N 1
ATOM 1349 C CA . THR A 1 167 ? -22.964 27.851 37.747 1.00 82.88 167 THR A CA 1
ATOM 1350 C C . THR A 1 167 ? -23.156 26.512 37.019 1.00 82.88 167 THR A C 1
ATOM 1352 O O . THR A 1 167 ? -22.566 26.250 35.968 1.00 82.88 167 THR A O 1
ATOM 1355 N N . CYS A 1 168 ? -24.032 25.652 37.549 1.00 84.12 168 CYS A N 1
ATOM 1356 C CA . CYS A 1 168 ? -24.424 24.394 36.904 1.00 84.12 168 CYS A CA 1
ATOM 1357 C C . CYS A 1 168 ? -25.703 24.573 36.067 1.00 84.12 168 CYS A C 1
ATOM 1359 O O . CYS A 1 168 ? -26.729 25.028 36.567 1.00 84.12 168 CYS A O 1
ATOM 1361 N N . ALA A 1 169 ? -25.660 24.178 34.792 1.00 81.62 169 ALA A N 1
ATOM 1362 C CA . ALA A 1 169 ? -26.811 24.240 33.888 1.00 81.62 169 ALA A CA 1
ATOM 1363 C C . ALA A 1 169 ? -27.884 23.166 34.193 1.00 81.62 169 ALA A C 1
ATOM 1365 O O . ALA A 1 169 ? -27.639 22.183 34.895 1.00 81.62 169 ALA A O 1
ATOM 1366 N N . MET A 1 170 ? -29.076 23.309 33.603 1.00 79.25 170 MET A N 1
ATOM 1367 C CA . MET A 1 170 ? -30.123 22.281 33.680 1.00 79.25 170 MET A CA 1
ATOM 1368 C C . MET A 1 170 ? -29.614 20.934 33.135 1.00 79.25 170 MET A C 1
ATOM 1370 O O . MET A 1 170 ? -28.936 20.888 32.109 1.00 79.25 170 MET A O 1
ATOM 1374 N N . ASN A 1 171 ? -29.944 19.835 33.824 1.00 76.81 171 ASN A N 1
ATOM 1375 C CA . ASN A 1 171 ? -29.441 18.478 33.553 1.00 76.81 171 ASN A CA 1
ATOM 1376 C C . ASN A 1 171 ? -27.907 18.315 33.631 1.00 76.81 171 ASN A C 1
ATOM 1378 O O . ASN A 1 171 ? -27.373 17.340 33.095 1.00 76.81 171 ASN A O 1
ATOM 1382 N N . TRP A 1 172 ? -27.184 19.224 34.302 1.00 81.75 172 TRP A N 1
ATOM 1383 C CA . TRP A 1 172 ? -25.738 19.091 34.496 1.00 81.75 172 TRP A CA 1
ATOM 1384 C C . TRP A 1 172 ? -25.386 17.764 35.179 1.00 81.75 172 TRP A C 1
ATOM 1386 O O . TRP A 1 172 ? -25.958 17.395 36.208 1.00 81.75 172 TRP A O 1
ATOM 1396 N N . ARG A 1 173 ? -24.414 17.067 34.592 1.00 71.12 173 ARG A N 1
ATOM 1397 C CA . ARG A 1 173 ? -23.732 15.891 35.134 1.00 71.12 173 ARG A CA 1
ATOM 1398 C C . ARG A 1 173 ? -22.232 16.128 35.004 1.00 71.12 173 ARG A C 1
ATOM 1400 O O . ARG A 1 173 ? -21.803 16.883 34.129 1.00 71.12 173 ARG A O 1
ATOM 1407 N N . ASN A 1 174 ? -21.436 15.415 35.793 1.00 64.94 174 ASN A N 1
ATOM 1408 C CA . ASN A 1 174 ? -19.981 15.406 35.671 1.00 64.94 174 ASN A CA 1
ATOM 1409 C C . ASN A 1 174 ? -19.550 14.652 34.387 1.00 64.94 174 ASN A C 1
ATOM 1411 O O . ASN A 1 174 ? -19.192 13.475 34.405 1.00 64.94 174 ASN A O 1
ATOM 1415 N N . CYS A 1 175 ? -19.689 15.311 33.231 1.00 62.75 175 CYS A N 1
ATOM 1416 C CA . CYS A 1 175 ? -19.450 14.753 31.899 1.00 62.75 175 CYS A CA 1
ATOM 1417 C C . CYS A 1 175 ? -18.501 15.623 31.056 1.00 62.75 175 CYS A C 1
ATOM 1419 O O . CYS A 1 175 ? -18.182 16.763 31.391 1.00 62.75 175 CYS A O 1
ATOM 1421 N N . ARG A 1 176 ? -18.034 15.092 29.918 1.00 54.53 176 ARG A N 1
ATOM 1422 C CA . ARG A 1 176 ? -17.067 15.776 29.043 1.00 54.53 176 ARG A CA 1
ATOM 1423 C C . ARG A 1 176 ? -17.621 17.119 28.531 1.00 54.53 176 ARG A C 1
ATOM 1425 O O . ARG A 1 176 ? -18.573 17.124 27.760 1.00 54.53 176 ARG A O 1
ATOM 1432 N N . LYS A 1 177 ? -16.944 18.228 28.868 1.00 51.72 177 LYS A N 1
ATOM 1433 C CA . LYS A 1 177 ? -17.346 19.622 28.560 1.00 51.72 177 LYS A CA 1
ATOM 1434 C C . LYS A 1 177 ? -17.696 19.898 27.085 1.00 51.72 177 LYS A C 1
ATOM 1436 O O . LYS A 1 177 ? -18.541 20.741 26.821 1.00 51.72 177 LYS A O 1
ATOM 1441 N N . PHE A 1 178 ? -17.076 19.191 26.133 1.00 68.12 178 PHE A N 1
ATOM 1442 C CA . PHE A 1 178 ? -17.371 19.312 24.699 1.00 68.12 178 PHE A CA 1
ATOM 1443 C C . PHE A 1 178 ? -17.297 17.969 23.961 1.00 68.12 178 PHE A C 1
ATOM 1445 O O . PHE A 1 178 ? -16.434 17.127 24.237 1.00 68.12 178 PHE A O 1
ATOM 1452 N N . ASN A 1 179 ? -18.151 17.810 22.949 1.00 75.44 179 ASN A N 1
ATOM 1453 C CA . ASN A 1 179 ? -18.096 16.693 22.009 1.00 75.44 179 ASN A CA 1
ATOM 1454 C C . ASN A 1 179 ? -16.989 16.901 20.967 1.00 75.44 179 ASN A C 1
ATOM 1456 O O . ASN A 1 179 ? -16.885 17.961 20.358 1.00 75.44 179 ASN A O 1
ATOM 1460 N N . ALA A 1 180 ? -16.189 15.862 20.719 1.00 82.00 180 ALA A N 1
ATOM 1461 C CA . ALA A 1 180 ? -15.232 15.827 19.615 1.00 82.00 180 ALA A CA 1
ATOM 1462 C C . ALA A 1 180 ? -15.010 14.377 19.145 1.00 82.00 180 ALA A C 1
ATOM 1464 O O . ALA A 1 180 ? -14.944 13.486 20.007 1.00 82.00 180 ALA A O 1
ATOM 1465 N N . PRO A 1 181 ? -14.854 14.127 17.826 1.00 89.38 181 PRO A N 1
ATOM 1466 C CA . PRO A 1 181 ? -14.559 12.802 17.286 1.00 89.38 181 PRO A CA 1
ATOM 1467 C C . PRO A 1 181 ? -13.292 12.186 17.884 1.00 89.38 181 PRO A C 1
ATOM 1469 O O . PRO A 1 181 ? -12.365 12.884 18.297 1.00 89.38 181 PRO A O 1
ATOM 1472 N N . ARG A 1 182 ? -13.212 10.852 17.886 1.00 83.75 182 ARG A N 1
ATOM 1473 C CA . ARG A 1 182 ? -12.001 10.162 18.341 1.00 83.75 182 ARG A CA 1
ATOM 1474 C C . ARG A 1 182 ? -10.841 10.330 17.354 1.00 83.75 182 ARG A C 1
ATOM 1476 O O . ARG A 1 182 ? -11.018 10.217 16.142 1.00 83.75 182 ARG A O 1
ATOM 1483 N N . HIS A 1 183 ? -9.624 10.477 17.871 1.00 83.44 183 HIS A N 1
ATOM 1484 C CA . HIS A 1 183 ? -8.426 10.459 17.033 1.00 83.44 183 HIS A CA 1
ATOM 1485 C C . HIS A 1 183 ? -8.056 9.022 16.632 1.00 83.44 183 HIS A C 1
ATOM 1487 O O . HIS A 1 183 ? -7.836 8.145 17.473 1.00 83.44 183 HIS A O 1
ATOM 1493 N N . GLY A 1 184 ? -7.964 8.796 15.320 1.00 84.44 184 GLY A N 1
ATOM 1494 C CA . GLY A 1 184 ? -7.518 7.541 14.720 1.00 84.44 184 GLY A CA 1
ATOM 1495 C C . GLY A 1 184 ? -8.547 6.401 14.746 1.00 84.44 184 GLY A C 1
ATOM 1496 O O . GLY A 1 184 ? -9.244 6.156 15.734 1.00 84.44 184 GLY A O 1
ATOM 1497 N N . SER A 1 185 ? -8.587 5.645 13.645 1.00 89.25 185 SER A N 1
ATOM 1498 C CA . SER A 1 185 ? -9.389 4.421 13.541 1.00 89.25 185 SER A CA 1
ATOM 1499 C C . SER A 1 185 ? -8.799 3.280 14.380 1.00 89.25 185 SER A C 1
ATOM 1501 O O . SER A 1 185 ? -7.588 3.016 14.328 1.00 89.25 185 SER A O 1
ATOM 1503 N N . LEU A 1 186 ? -9.684 2.599 15.119 1.00 86.56 186 LEU A N 1
ATOM 1504 C CA . LEU A 1 186 ? -9.402 1.402 15.916 1.00 86.56 186 LEU A CA 1
ATOM 1505 C C . LEU A 1 186 ? -9.276 0.133 15.059 1.00 86.56 186 LEU A C 1
ATOM 1507 O O . LEU A 1 186 ? -8.542 -0.773 15.437 1.00 86.56 186 LEU A O 1
ATOM 1511 N N . ALA A 1 187 ? -9.898 0.089 13.873 1.00 91.44 187 ALA A N 1
ATOM 1512 C CA . ALA A 1 187 ? -9.881 -1.078 12.978 1.00 91.44 187 ALA A CA 1
ATOM 1513 C C . ALA A 1 187 ? -8.477 -1.435 12.441 1.00 91.44 187 ALA A C 1
ATOM 1515 O O . ALA A 1 187 ? -8.255 -2.525 11.921 1.00 91.44 187 ALA A O 1
ATOM 1516 N N . PHE A 1 188 ? -7.510 -0.520 12.574 1.00 87.31 188 PHE A N 1
ATOM 1517 C CA . PHE A 1 188 ? -6.099 -0.750 12.244 1.00 87.31 188 PHE A CA 1
ATOM 1518 C C . PHE A 1 188 ? -5.219 -1.044 13.473 1.00 87.31 188 PHE A C 1
ATOM 1520 O O . PHE A 1 188 ? -3.989 -1.026 13.362 1.00 87.31 188 PHE A O 1
ATOM 1527 N N . GLY A 1 189 ? -5.827 -1.279 14.638 1.00 82.69 189 GLY A N 1
ATOM 1528 C CA . GLY A 1 189 ? -5.170 -1.847 15.811 1.00 82.69 189 GLY A CA 1
ATOM 1529 C C . GLY A 1 189 ? -5.028 -3.377 15.695 1.00 82.69 189 GLY A C 1
ATOM 1530 O O . GLY A 1 189 ? -5.880 -4.018 15.087 1.00 82.69 189 GLY A O 1
ATOM 1531 N N . PRO A 1 190 ? -3.970 -3.986 16.262 1.00 88.12 190 PRO A N 1
ATOM 1532 C CA . PRO A 1 190 ? -2.803 -3.341 16.853 1.00 88.12 190 PRO A CA 1
ATOM 1533 C C . PRO A 1 190 ? -1.853 -2.787 15.774 1.00 88.12 190 PRO A C 1
ATOM 1535 O O . PRO A 1 190 ? -1.505 -3.467 14.806 1.00 88.12 190 PRO A O 1
ATOM 1538 N N . ARG A 1 191 ? -1.368 -1.556 15.970 1.00 86.00 191 ARG A N 1
ATOM 1539 C CA . ARG A 1 191 ? -0.372 -0.931 15.086 1.00 86.00 191 ARG A CA 1
ATOM 1540 C C . ARG A 1 191 ? 1.000 -1.548 15.365 1.00 86.00 191 ARG A C 1
ATOM 1542 O O . ARG A 1 191 ? 1.661 -1.209 16.337 1.00 86.00 191 ARG A O 1
ATOM 1549 N N . LYS A 1 192 ? 1.389 -2.527 14.543 1.00 86.94 192 LYS A N 1
ATOM 1550 C CA . LYS A 1 192 ? 2.656 -3.271 14.656 1.00 86.94 192 LYS A CA 1
ATOM 1551 C C . LYS A 1 192 ? 3.391 -3.329 13.314 1.00 86.94 192 LYS A C 1
ATOM 1553 O O . LYS A 1 192 ? 2.803 -3.097 12.252 1.00 86.94 192 LYS A O 1
ATOM 1558 N N . ARG A 1 193 ? 4.685 -3.654 13.371 1.00 86.44 193 ARG A N 1
ATOM 1559 C CA . ARG A 1 193 ? 5.538 -3.885 12.199 1.00 86.44 193 ARG A CA 1
ATOM 1560 C C . ARG A 1 193 ? 5.019 -5.107 11.428 1.00 86.44 193 ARG A C 1
ATOM 1562 O O . ARG A 1 193 ? 4.748 -6.147 12.022 1.00 86.44 193 ARG A O 1
ATOM 1569 N N . SER A 1 194 ? 4.880 -4.992 10.109 1.00 89.56 194 SER A N 1
ATOM 1570 C CA . SER A 1 194 ? 4.602 -6.127 9.223 1.00 89.56 194 SER A CA 1
ATOM 1571 C C . SER A 1 194 ? 5.712 -7.171 9.354 1.00 89.56 194 SER A C 1
ATOM 1573 O O . SER A 1 194 ? 6.889 -6.824 9.263 1.00 89.56 194 SER A O 1
ATOM 1575 N N . LYS A 1 195 ? 5.344 -8.448 9.523 1.00 92.00 195 LYS A N 1
ATOM 1576 C CA . LYS A 1 195 ? 6.301 -9.568 9.612 1.00 92.00 195 LYS A CA 1
ATOM 1577 C C . LYS A 1 195 ? 7.112 -9.768 8.321 1.00 92.00 195 LYS A C 1
ATOM 1579 O O . LYS A 1 195 ? 8.210 -10.301 8.367 1.00 92.00 195 LYS A O 1
ATOM 1584 N N . THR A 1 196 ? 6.575 -9.337 7.179 1.00 91.69 196 THR A N 1
ATOM 1585 C CA . THR A 1 196 ? 7.199 -9.451 5.850 1.00 91.69 196 THR A CA 1
ATOM 1586 C C . THR A 1 196 ? 7.207 -8.102 5.128 1.00 91.69 196 THR A C 1
ATOM 1588 O O . THR A 1 196 ? 6.310 -7.275 5.324 1.00 91.69 196 THR A O 1
ATOM 1591 N N . ILE A 1 197 ? 8.216 -7.895 4.276 1.00 90.38 197 ILE A N 1
ATOM 1592 C CA . ILE A 1 197 ? 8.319 -6.755 3.356 1.00 90.38 197 ILE A CA 1
ATOM 1593 C C . ILE A 1 197 ? 7.293 -6.827 2.216 1.00 90.38 197 ILE A C 1
ATOM 1595 O O . ILE A 1 197 ? 6.765 -5.789 1.824 1.00 90.38 197 ILE A O 1
ATOM 1599 N N . LYS A 1 198 ? 6.979 -8.039 1.733 1.00 93.50 198 LYS A N 1
ATOM 1600 C CA . LYS A 1 198 ? 5.946 -8.304 0.725 1.00 93.50 198 LYS A CA 1
ATOM 1601 C C . LYS A 1 198 ? 4.782 -9.046 1.398 1.00 93.50 198 LYS A C 1
ATOM 1603 O O . LYS A 1 198 ? 4.912 -10.245 1.660 1.00 93.50 198 LYS A O 1
ATOM 1608 N N . PRO A 1 199 ? 3.675 -8.372 1.749 1.00 90.88 199 PRO A N 1
ATOM 1609 C CA . PRO A 1 199 ? 2.517 -9.033 2.345 1.00 90.88 199 PRO A CA 1
ATOM 1610 C C . PRO A 1 199 ? 1.868 -10.011 1.353 1.00 90.88 199 PRO A C 1
ATOM 1612 O O . PRO A 1 199 ? 1.815 -9.748 0.157 1.00 90.88 199 PRO A O 1
ATOM 1615 N N . SER A 1 200 ? 1.343 -11.131 1.855 1.00 90.81 200 SER A N 1
ATOM 1616 C CA . SER A 1 200 ? 0.503 -12.048 1.071 1.00 90.81 200 SER A CA 1
ATOM 1617 C C . SER A 1 200 ? -0.827 -11.397 0.690 1.00 90.81 200 SER A C 1
ATOM 1619 O O . SER A 1 200 ? -1.367 -10.599 1.459 1.00 90.81 200 SER A O 1
ATOM 1621 N N . ILE A 1 201 ? -1.416 -11.769 -0.443 1.00 95.19 201 ILE A N 1
ATOM 1622 C CA . ILE A 1 201 ? -2.808 -11.415 -0.753 1.00 95.19 201 ILE A CA 1
ATOM 1623 C C . ILE A 1 201 ? -3.724 -12.132 0.263 1.00 95.19 201 ILE A C 1
ATOM 1625 O O . ILE A 1 201 ? -3.428 -13.243 0.689 1.00 95.19 201 ILE A O 1
ATOM 1629 N N . ARG A 1 202 ? -4.777 -11.458 0.754 1.00 93.81 202 ARG A N 1
ATOM 1630 C CA . ARG A 1 202 ? -5.708 -12.013 1.772 1.00 93.81 202 ARG A CA 1
ATOM 1631 C C . ARG A 1 202 ? -6.996 -12.589 1.183 1.00 93.81 202 ARG A C 1
ATOM 1633 O O . ARG A 1 202 ? -7.613 -13.433 1.811 1.00 93.81 202 ARG A O 1
ATOM 1640 N N . ALA A 1 203 ? -7.400 -12.074 0.030 1.00 95.19 203 ALA A N 1
ATOM 1641 C CA . ALA A 1 203 ? -8.575 -12.470 -0.728 1.00 95.19 203 ALA A CA 1
ATOM 1642 C C . ALA A 1 203 ? -8.307 -12.119 -2.195 1.00 95.19 203 ALA A C 1
ATOM 1644 O O . ALA A 1 203 ? -7.646 -11.110 -2.464 1.00 95.19 203 ALA A O 1
ATOM 1645 N N . PHE A 1 204 ? -8.813 -12.924 -3.114 1.00 95.81 204 PHE A N 1
ATOM 1646 C CA . PHE A 1 204 ? -8.795 -12.656 -4.551 1.00 95.81 204 PHE A CA 1
ATOM 1647 C C . PHE A 1 204 ? -10.205 -12.242 -5.010 1.00 95.81 204 PHE A C 1
ATOM 1649 O O . PHE A 1 204 ? -11.150 -12.409 -4.231 1.00 95.81 204 PHE A O 1
ATOM 1656 N N . PRO A 1 205 ? -10.365 -11.657 -6.211 1.00 94.75 205 PRO A N 1
ATOM 1657 C CA . PRO A 1 205 ? -11.684 -11.446 -6.804 1.00 94.75 205 PRO A CA 1
ATOM 1658 C C . PRO A 1 205 ? -12.477 -12.756 -6.859 1.00 94.75 205 PRO A C 1
ATOM 1660 O O . PRO A 1 205 ? -11.885 -13.835 -6.970 1.00 94.75 205 PRO A O 1
ATOM 1663 N N . LYS A 1 206 ? -13.810 -12.664 -6.787 1.00 93.00 206 LYS A N 1
ATOM 1664 C CA . LYS A 1 206 ? -14.677 -13.834 -6.963 1.00 93.00 206 LYS A CA 1
ATOM 1665 C C . LYS A 1 206 ? -14.414 -14.438 -8.346 1.00 93.00 206 LYS A C 1
ATOM 1667 O O . LYS A 1 206 ? -14.298 -13.706 -9.322 1.00 93.00 206 LYS A O 1
ATOM 1672 N N . ASP A 1 207 ? -14.299 -15.756 -8.387 1.00 94.12 207 ASP A N 1
ATOM 1673 C CA . ASP A 1 207 ? -14.177 -16.523 -9.620 1.00 94.12 207 ASP A CA 1
ATOM 1674 C C . ASP A 1 207 ? -15.527 -16.568 -10.354 1.00 94.12 207 ASP A C 1
ATOM 1676 O O . ASP A 1 207 ? -16.580 -16.685 -9.717 1.00 94.12 207 ASP A O 1
ATOM 1680 N N . VAL A 1 208 ? -15.485 -16.418 -11.676 1.00 92.94 208 VAL A N 1
ATOM 1681 C CA . VAL A 1 208 ? -16.643 -16.351 -12.578 1.00 92.94 208 VAL A CA 1
ATOM 1682 C C . VAL A 1 208 ? -16.293 -17.225 -13.773 1.00 92.94 208 VAL A C 1
ATOM 1684 O O . VAL A 1 208 ? -15.322 -16.940 -14.465 1.00 92.94 208 VAL A O 1
ATOM 1687 N N . GLN A 1 209 ? -17.019 -18.323 -13.969 1.00 91.50 209 GLN A N 1
ATOM 1688 C CA . GLN A 1 209 ? -16.616 -19.379 -14.902 1.00 91.50 209 GLN A CA 1
ATOM 1689 C C . GLN A 1 209 ? -16.767 -18.953 -16.371 1.00 91.50 209 GLN A C 1
ATOM 1691 O O . GLN A 1 209 ? -16.018 -19.425 -17.220 1.00 91.50 209 GLN A O 1
ATOM 1696 N N . GLU A 1 210 ? -17.687 -18.030 -16.658 1.00 93.75 210 GLU A N 1
ATOM 1697 C CA . GLU A 1 210 ? -17.935 -17.474 -17.991 1.00 93.75 210 GLU A CA 1
ATOM 1698 C C . GLU A 1 210 ? -16.865 -16.458 -18.440 1.00 93.75 210 GLU A C 1
ATOM 1700 O O . GLU A 1 210 ? -16.787 -16.126 -19.623 1.00 93.75 210 GLU A O 1
ATOM 1705 N N . GLU A 1 211 ? -16.042 -15.935 -17.521 1.00 92.94 211 GLU A N 1
ATOM 1706 C CA . GLU A 1 211 ? -14.924 -15.050 -17.870 1.00 92.94 211 GLU A CA 1
ATOM 1707 C C . GLU A 1 211 ? -13.759 -15.871 -18.469 1.00 92.94 211 GLU A C 1
ATOM 1709 O O . GLU A 1 211 ? -13.522 -17.021 -18.093 1.00 92.94 211 GLU A O 1
ATOM 1714 N N . LYS A 1 212 ? -12.996 -15.279 -19.402 1.00 94.25 212 LYS A N 1
ATOM 1715 C CA . LYS A 1 212 ? -11.781 -15.908 -19.956 1.00 94.25 212 LYS A CA 1
ATOM 1716 C C . LYS A 1 212 ? -10.752 -16.159 -18.847 1.00 94.25 212 LYS A C 1
ATOM 1718 O O . LYS A 1 212 ? -10.658 -15.365 -17.908 1.00 94.25 212 LYS A O 1
ATOM 1723 N N . ILE A 1 213 ? -9.950 -17.217 -18.989 1.00 96.38 213 ILE A N 1
ATOM 1724 C CA . ILE A 1 213 ? -8.877 -17.554 -18.041 1.00 96.38 213 ILE A CA 1
ATOM 1725 C C . ILE A 1 213 ? -7.887 -16.388 -17.946 1.00 96.38 213 ILE A C 1
ATOM 1727 O O . ILE A 1 213 ? -7.313 -15.980 -18.955 1.00 96.38 213 ILE A O 1
ATOM 1731 N N . HIS A 1 214 ? -7.696 -15.845 -16.743 1.00 95.31 214 HIS A N 1
ATOM 1732 C CA . HIS A 1 214 ? -6.825 -14.693 -16.517 1.00 95.31 214 HIS A CA 1
ATOM 1733 C C . HIS A 1 214 ? -6.205 -14.668 -15.112 1.00 95.31 214 HIS A C 1
ATOM 1735 O O . HIS A 1 214 ? -6.691 -15.289 -14.158 1.00 95.31 214 HIS A O 1
ATOM 1741 N N . LEU A 1 215 ? -5.126 -13.890 -14.969 1.00 96.56 215 LEU A N 1
ATOM 1742 C CA . LEU A 1 215 ? -4.483 -13.641 -13.681 1.00 96.56 215 LEU A CA 1
ATOM 1743 C C . LEU A 1 215 ? -5.138 -12.491 -12.916 1.00 96.56 215 LEU A C 1
ATOM 1745 O O . LEU A 1 215 ? -5.563 -11.480 -13.467 1.00 96.56 215 LEU A O 1
ATOM 1749 N N . THR A 1 216 ? -5.164 -12.628 -11.594 1.00 96.25 216 THR A N 1
ATOM 1750 C CA . THR A 1 216 ? -5.834 -11.675 -10.694 1.00 96.25 216 THR A CA 1
ATOM 1751 C C . THR A 1 216 ? -4.891 -10.681 -10.007 1.00 96.25 216 THR A C 1
ATOM 1753 O O . THR A 1 216 ? -5.360 -9.788 -9.292 1.00 96.25 216 THR A O 1
ATOM 1756 N N . ALA A 1 217 ? -3.571 -10.834 -10.162 1.00 97.12 217 ALA A N 1
ATOM 1757 C CA . ALA A 1 217 ? -2.566 -10.000 -9.507 1.00 97.12 217 ALA A CA 1
ATOM 1758 C C . ALA A 1 217 ? -1.214 -9.987 -10.240 1.00 97.12 217 ALA A C 1
ATOM 1760 O O . ALA A 1 217 ? -0.853 -10.954 -10.901 1.00 97.12 217 ALA A O 1
ATOM 1761 N N . PHE A 1 218 ? -0.442 -8.917 -10.034 1.00 97.56 218 PHE A N 1
ATOM 1762 C CA . PHE A 1 218 ? 0.924 -8.734 -10.537 1.00 97.56 218 PHE A CA 1
ATOM 1763 C C . PHE A 1 218 ? 1.821 -8.117 -9.449 1.00 97.56 218 PHE A C 1
ATOM 1765 O O . PHE A 1 218 ? 1.336 -7.616 -8.427 1.00 97.56 218 PHE A O 1
ATOM 1772 N N . ILE A 1 219 ? 3.141 -8.141 -9.633 1.00 96.75 219 ILE A N 1
ATOM 1773 C CA . ILE A 1 219 ? 4.108 -7.566 -8.690 1.00 96.75 219 ILE A CA 1
ATOM 1774 C C . ILE A 1 219 ? 4.973 -6.525 -9.404 1.00 96.75 219 ILE A C 1
ATOM 1776 O O . ILE A 1 219 ? 5.675 -6.844 -10.354 1.00 96.75 219 ILE A O 1
ATOM 1780 N N . GLY A 1 220 ? 4.972 -5.293 -8.898 1.00 96.31 220 GLY A N 1
ATOM 1781 C CA . GLY A 1 220 ? 5.825 -4.213 -9.394 1.00 96.31 220 GLY A CA 1
ATOM 1782 C C . GLY A 1 220 ? 6.661 -3.567 -8.293 1.00 96.31 220 GLY A C 1
ATOM 1783 O O . GLY A 1 220 ? 6.524 -3.872 -7.104 1.00 96.31 220 GLY A O 1
ATOM 1784 N N . TYR A 1 221 ? 7.517 -2.630 -8.682 1.00 97.38 221 TYR A N 1
ATOM 1785 C CA . TYR A 1 221 ? 8.362 -1.841 -7.797 1.00 97.38 221 TYR A CA 1
ATOM 1786 C C . TYR A 1 221 ? 8.037 -0.361 -7.966 1.00 97.38 221 TYR A C 1
ATOM 1788 O O . TYR A 1 221 ? 8.112 0.188 -9.061 1.00 97.38 221 TYR A O 1
ATOM 1796 N N . LYS A 1 222 ? 7.684 0.322 -6.872 1.00 96.44 222 LYS A N 1
ATOM 1797 C CA . LYS A 1 222 ? 7.361 1.753 -6.925 1.00 96.44 222 LYS A CA 1
ATOM 1798 C C . LYS A 1 222 ? 8.594 2.552 -7.361 1.00 96.44 222 LYS A C 1
ATOM 1800 O O . LYS A 1 222 ? 9.563 2.636 -6.600 1.00 96.44 222 LYS A O 1
ATOM 1805 N N . ALA A 1 223 ? 8.533 3.155 -8.545 1.00 95.50 223 ALA A N 1
ATOM 1806 C CA . ALA A 1 223 ? 9.622 3.926 -9.127 1.00 95.50 223 ALA A CA 1
ATOM 1807 C C . ALA A 1 223 ? 9.587 5.373 -8.627 1.00 95.50 223 ALA A C 1
ATOM 1809 O O . ALA A 1 223 ? 10.453 5.804 -7.864 1.00 95.50 223 ALA A O 1
ATOM 1810 N N . GLY A 1 224 ? 8.527 6.106 -8.971 1.00 93.81 224 GLY A N 1
ATOM 1811 C CA . GLY A 1 224 ? 8.418 7.542 -8.722 1.00 93.81 224 GLY A CA 1
ATOM 1812 C C . GLY A 1 224 ? 6.981 8.047 -8.724 1.00 93.81 224 GLY A C 1
ATOM 1813 O O . GLY A 1 224 ? 6.032 7.270 -8.680 1.00 93.81 224 GLY A O 1
ATOM 1814 N N . MET A 1 225 ? 6.824 9.367 -8.740 1.00 95.75 225 MET A N 1
ATOM 1815 C CA . MET A 1 225 ? 5.534 10.035 -8.906 1.00 95.75 225 MET A CA 1
ATOM 1816 C C . MET A 1 225 ? 5.718 11.237 -9.829 1.00 95.75 225 MET A C 1
ATOM 1818 O O . MET A 1 225 ? 6.764 11.888 -9.786 1.00 95.75 225 MET A O 1
ATOM 1822 N N . THR A 1 226 ? 4.698 11.523 -10.628 1.00 95.31 226 THR A N 1
ATOM 1823 C CA . THR A 1 226 ? 4.596 12.732 -11.451 1.00 95.31 226 THR A CA 1
ATOM 1824 C C . THR A 1 226 ? 3.139 13.213 -11.461 1.00 95.31 226 THR A C 1
ATOM 1826 O O . THR A 1 226 ? 2.344 12.772 -10.625 1.00 95.31 226 THR A O 1
ATOM 1829 N N . HIS A 1 227 ? 2.769 14.121 -12.355 1.00 96.12 227 HIS A N 1
ATOM 1830 C CA . HIS A 1 227 ? 1.379 14.477 -12.617 1.00 96.12 227 HIS A CA 1
ATOM 1831 C C . HIS A 1 227 ? 1.056 14.363 -14.109 1.00 96.12 227 HIS A C 1
ATOM 1833 O O . HIS A 1 227 ? 1.948 14.381 -14.959 1.00 96.12 227 HIS A O 1
ATOM 1839 N N . VAL A 1 228 ? -0.233 14.228 -14.406 1.00 96.31 228 VAL A N 1
ATOM 1840 C CA . VAL A 1 228 ? -0.775 14.281 -15.765 1.00 96.31 228 VAL A CA 1
ATOM 1841 C C . VAL A 1 228 ? -1.885 15.313 -15.835 1.00 96.31 228 VAL A C 1
ATOM 1843 O O . VAL A 1 228 ? -2.592 15.536 -14.849 1.00 96.31 228 VAL A O 1
ATOM 1846 N N . ILE A 1 229 ? -2.071 15.901 -17.010 1.00 95.94 229 ILE A N 1
ATOM 1847 C CA . ILE A 1 229 ? -3.265 16.675 -17.341 1.00 95.94 229 ILE A CA 1
ATOM 1848 C C . ILE A 1 229 ? -4.160 15.773 -18.181 1.00 95.94 229 ILE A C 1
ATOM 1850 O O . ILE A 1 229 ? -3.712 15.159 -19.150 1.00 95.94 229 ILE A O 1
ATOM 1854 N N . ARG A 1 230 ? -5.434 15.685 -17.809 1.00 93.25 230 ARG A N 1
ATOM 1855 C CA . ARG A 1 230 ? -6.454 14.962 -18.573 1.00 93.25 230 ARG A CA 1
ATOM 1856 C C . ARG A 1 230 ? -7.721 15.789 -18.705 1.00 93.25 230 ARG A C 1
ATOM 1858 O O . ARG A 1 230 ? -8.015 16.628 -17.850 1.00 93.25 230 ARG A O 1
ATOM 1865 N N . SER A 1 231 ? -8.512 15.494 -19.724 1.00 90.88 231 SER A N 1
ATOM 1866 C CA . SER A 1 231 ? -9.863 16.035 -19.822 1.00 90.88 231 SER A CA 1
ATOM 1867 C C . SER A 1 231 ? -10.819 15.295 -18.882 1.00 90.88 231 SER A C 1
ATOM 1869 O O . SER A 1 231 ? -10.691 14.097 -18.615 1.00 90.88 231 SER A O 1
ATOM 1871 N N . LYS A 1 232 ? -11.804 16.024 -18.360 1.00 85.94 232 LYS A N 1
ATOM 1872 C CA . LYS A 1 232 ? -13.010 15.467 -17.753 1.00 85.94 232 LYS A CA 1
ATOM 1873 C C . LYS A 1 232 ? -14.223 16.163 -18.346 1.00 85.94 232 LYS A C 1
ATOM 1875 O O . LYS A 1 232 ? -14.420 17.357 -18.124 1.00 85.94 232 LYS A O 1
ATOM 1880 N N . ILE A 1 233 ? -15.064 15.392 -19.025 1.00 82.19 233 ILE A N 1
ATOM 1881 C CA . ILE A 1 233 ? -16.405 15.827 -19.405 1.00 82.19 233 ILE A CA 1
ATOM 1882 C C . ILE A 1 233 ? -17.274 15.773 -18.143 1.00 82.19 233 ILE A C 1
ATOM 1884 O O . ILE A 1 233 ? -17.473 14.719 -17.539 1.00 82.19 233 ILE A O 1
ATOM 1888 N N . ILE A 1 234 ? -17.752 16.933 -17.701 1.00 78.69 234 ILE A N 1
ATOM 1889 C CA . ILE A 1 234 ? -18.686 17.073 -16.586 1.00 78.69 234 ILE A CA 1
ATOM 1890 C C . ILE A 1 234 ? -20.076 17.267 -17.183 1.00 78.69 234 ILE A C 1
ATOM 1892 O O . ILE A 1 234 ? -20.417 18.349 -17.663 1.00 78.69 234 ILE A O 1
ATOM 1896 N N . GLN A 1 235 ? -20.882 16.208 -17.144 1.00 72.19 235 GLN A N 1
ATOM 1897 C CA . GLN A 1 235 ? -22.293 16.271 -17.504 1.00 72.19 235 GLN A CA 1
ATOM 1898 C C . GLN A 1 235 ? -23.085 16.877 -16.339 1.00 72.19 235 GLN A C 1
ATOM 1900 O O . GLN A 1 235 ? -23.285 16.251 -15.300 1.00 72.19 235 GLN A O 1
ATOM 1905 N N . THR A 1 236 ? -23.519 18.124 -16.508 1.00 73.69 236 THR A N 1
ATOM 1906 C CA . THR A 1 236 ? -24.561 18.750 -15.681 1.00 73.69 236 THR A CA 1
ATOM 1907 C C . THR A 1 236 ? -25.904 18.540 -16.375 1.00 73.69 236 THR A C 1
ATOM 1909 O O . THR A 1 236 ? -25.926 18.451 -17.600 1.00 73.69 236 THR A O 1
ATOM 1912 N N . LYS A 1 237 ? -27.026 18.529 -15.634 1.00 76.12 237 LYS A N 1
ATOM 1913 C CA . LYS A 1 237 ? -28.380 18.299 -16.190 1.00 76.12 237 LYS A CA 1
ATOM 1914 C C . LYS A 1 237 ? -28.677 19.057 -17.498 1.00 76.12 237 LYS A C 1
ATOM 1916 O O . LYS A 1 237 ? -29.358 18.508 -18.351 1.00 76.12 237 LYS A O 1
ATOM 1921 N N . ASN A 1 238 ? -28.142 20.274 -17.660 1.00 71.56 238 ASN A N 1
ATOM 1922 C CA . ASN A 1 238 ? -28.435 21.145 -18.805 1.00 71.56 238 ASN A CA 1
ATOM 1923 C C . ASN A 1 238 ? -27.215 21.455 -19.701 1.00 71.56 238 ASN A C 1
ATOM 1925 O O . ASN A 1 238 ? -27.378 22.147 -20.701 1.00 71.56 238 ASN A O 1
ATOM 1929 N N . LYS A 1 239 ? -25.988 21.038 -19.339 1.00 77.44 239 LYS A N 1
ATOM 1930 C CA . LYS A 1 239 ? -24.749 21.365 -20.084 1.00 77.44 239 LYS A CA 1
ATOM 1931 C C . LYS A 1 239 ? -23.676 20.294 -19.896 1.00 77.44 239 LYS A C 1
ATOM 1933 O O . LYS A 1 239 ? -23.404 19.881 -18.768 1.00 77.44 239 LYS A O 1
ATOM 1938 N N . GLN A 1 240 ? -22.999 19.927 -20.981 1.00 78.56 240 GLN A N 1
ATOM 1939 C CA . GLN A 1 240 ? -21.729 19.205 -20.927 1.00 78.56 240 GLN A CA 1
ATOM 1940 C C . GLN A 1 240 ? -20.580 20.220 -20.934 1.00 78.56 240 GLN A C 1
ATOM 1942 O O . GLN A 1 240 ? -20.526 21.090 -21.799 1.00 78.56 240 GLN A O 1
ATOM 1947 N N . LEU A 1 241 ? -19.679 20.138 -19.955 1.00 83.00 241 LEU A N 1
ATOM 1948 C CA . LEU A 1 241 ? -18.505 21.008 -19.852 1.00 83.00 241 LEU A CA 1
ATOM 1949 C C . LEU A 1 241 ? -17.242 20.152 -19.823 1.00 83.00 241 LEU A C 1
ATOM 1951 O O . LEU A 1 241 ? -17.056 19.377 -18.886 1.00 83.00 241 LEU A O 1
ATOM 1955 N N . SER A 1 242 ? -16.356 20.316 -20.804 1.00 82.88 242 SER A N 1
ATOM 1956 C CA . SER A 1 242 ? -15.003 19.764 -20.712 1.00 82.88 242 SER A CA 1
ATOM 1957 C C . SER A 1 242 ? -14.154 20.662 -19.814 1.00 82.88 242 SER A C 1
ATOM 1959 O O . SER A 1 242 ? -14.098 21.875 -20.016 1.00 82.88 242 SER A O 1
ATOM 1961 N N . LYS A 1 243 ? -13.516 20.081 -18.796 1.00 88.69 243 LYS A N 1
ATOM 1962 C CA . LYS A 1 243 ? -12.513 20.754 -17.964 1.00 88.69 243 LYS A CA 1
ATOM 1963 C C . LYS A 1 243 ? -11.229 19.949 -17.944 1.00 88.69 243 LYS A C 1
ATOM 1965 O O . LYS A 1 243 ? -11.265 18.722 -17.861 1.00 88.69 243 LYS A O 1
ATOM 1970 N N . GLU A 1 244 ? -10.103 20.641 -17.952 1.00 92.75 244 GLU A N 1
ATOM 1971 C CA . GLU A 1 244 ? -8.806 20.020 -17.717 1.00 92.75 244 GLU A CA 1
ATOM 1972 C C . GLU A 1 244 ? -8.578 19.847 -16.217 1.00 92.75 244 GLU A C 1
ATOM 1974 O O . GLU A 1 244 ? -8.894 20.724 -15.410 1.00 92.75 244 GLU A O 1
ATOM 1979 N N . ILE A 1 245 ? -8.080 18.674 -15.835 1.00 92.56 245 ILE A N 1
ATOM 1980 C CA . ILE A 1 245 ? -7.791 18.318 -14.450 1.00 92.56 245 ILE A CA 1
ATOM 1981 C C . ILE A 1 245 ? -6.370 17.778 -14.391 1.00 92.56 245 ILE A C 1
ATOM 1983 O O . ILE A 1 245 ? -6.045 16.785 -15.045 1.00 92.56 245 ILE A O 1
ATOM 1987 N N . MET A 1 246 ? -5.551 18.414 -13.558 1.00 94.12 246 MET A N 1
ATOM 1988 C CA . MET A 1 246 ? -4.241 17.906 -13.182 1.00 94.12 246 MET A CA 1
ATOM 1989 C C . MET A 1 246 ? -4.402 16.860 -12.070 1.00 94.12 246 MET A C 1
ATOM 1991 O O . MET A 1 246 ? -4.819 17.184 -10.958 1.00 94.12 246 MET A O 1
ATOM 1995 N N . ASP A 1 247 ? -4.083 15.602 -12.365 1.00 93.88 247 ASP A N 1
ATOM 1996 C CA . ASP A 1 247 ? -4.084 14.498 -11.402 1.00 93.88 247 ASP A CA 1
ATOM 1997 C C . ASP A 1 247 ? -2.638 14.059 -11.117 1.00 93.88 247 ASP A C 1
ATOM 1999 O O . ASP A 1 247 ? -1.858 13.794 -12.031 1.00 93.88 247 ASP A O 1
ATOM 2003 N N . ALA A 1 248 ? -2.280 13.919 -9.838 1.00 95.69 248 ALA A N 1
ATOM 2004 C CA . ALA A 1 248 ? -1.025 13.276 -9.451 1.00 95.69 248 ALA A CA 1
ATOM 2005 C C . ALA A 1 248 ? -1.086 11.763 -9.728 1.00 95.69 248 ALA A C 1
ATOM 2007 O O . ALA A 1 248 ? -2.110 11.124 -9.472 1.00 95.69 248 ALA A O 1
ATOM 2008 N N . VAL A 1 249 ? 0.019 11.177 -10.189 1.00 96.44 249 VAL A N 1
ATOM 2009 C CA . VAL A 1 249 ? 0.146 9.752 -10.537 1.00 96.44 249 VAL A CA 1
ATOM 2010 C C . VAL A 1 249 ? 1.404 9.133 -9.924 1.00 96.44 249 VAL A C 1
ATOM 2012 O O . VAL A 1 249 ? 2.429 9.795 -9.748 1.00 96.44 249 VAL A O 1
ATOM 2015 N N . THR A 1 250 ? 1.343 7.841 -9.609 1.00 97.12 250 THR A N 1
ATOM 2016 C CA . THR A 1 250 ? 2.507 7.030 -9.231 1.00 97.12 250 THR A CA 1
ATOM 2017 C C . THR A 1 250 ? 2.927 6.146 -10.398 1.00 97.12 250 THR A C 1
ATOM 2019 O O . THR A 1 250 ? 2.084 5.502 -11.015 1.00 97.12 250 THR A O 1
ATOM 2022 N N . LEU A 1 251 ? 4.235 6.078 -10.647 1.00 97.06 251 LEU A N 1
ATOM 2023 C CA . LEU A 1 251 ? 4.849 5.154 -11.597 1.00 97.06 251 LEU A CA 1
ATOM 2024 C C . LEU A 1 251 ? 5.366 3.924 -10.849 1.00 97.06 251 LEU A C 1
ATOM 2026 O O . LEU A 1 251 ? 6.091 4.048 -9.851 1.00 97.06 251 LEU A O 1
ATOM 2030 N N . ILE A 1 252 ? 4.992 2.743 -11.329 1.00 97.44 252 ILE A N 1
ATOM 2031 C CA . ILE A 1 252 ? 5.434 1.448 -10.811 1.00 97.44 252 ILE A CA 1
ATOM 2032 C C . ILE A 1 252 ? 6.077 0.700 -11.976 1.00 97.44 252 ILE A C 1
ATOM 2034 O O . ILE A 1 252 ? 5.399 0.433 -12.959 1.00 97.44 252 ILE A O 1
ATOM 2038 N N . GLU A 1 253 ? 7.362 0.371 -11.862 1.00 97.38 253 GLU A N 1
ATOM 2039 C CA . GLU A 1 253 ? 8.059 -0.458 -12.849 1.00 97.38 253 GLU A CA 1
ATOM 2040 C C . GLU A 1 253 ? 7.730 -1.933 -12.578 1.00 97.38 253 GLU A C 1
ATOM 2042 O O . GLU A 1 253 ? 7.816 -2.413 -11.441 1.00 97.38 253 GLU A O 1
ATOM 2047 N N . THR A 1 254 ? 7.297 -2.635 -13.613 1.00 96.81 254 THR A N 1
ATOM 2048 C CA . THR A 1 254 ? 6.712 -3.976 -13.591 1.00 96.81 254 THR A CA 1
ATOM 2049 C C . THR A 1 254 ? 7.486 -4.863 -14.564 1.00 96.81 254 THR A C 1
ATOM 2051 O O . THR A 1 254 ? 7.011 -5.101 -15.668 1.00 96.81 254 THR A O 1
ATOM 2054 N N . PRO A 1 255 ? 8.684 -5.348 -14.182 1.00 96.12 255 PRO A N 1
ATOM 2055 C CA . PRO A 1 255 ? 9.415 -6.292 -15.010 1.00 96.12 255 PRO A CA 1
ATOM 2056 C C . PRO A 1 255 ? 8.614 -7.603 -15.075 1.00 96.12 255 PRO A C 1
ATOM 2058 O O . PRO A 1 255 ? 7.977 -7.962 -14.073 1.00 96.12 255 PRO A O 1
ATOM 2061 N N . PRO A 1 256 ? 8.655 -8.327 -16.203 1.00 96.62 256 PRO A N 1
ATOM 2062 C CA . PRO A 1 256 ? 7.872 -9.542 -16.391 1.00 96.62 256 PRO A CA 1
ATOM 2063 C C . PRO A 1 256 ? 8.139 -10.580 -15.296 1.00 96.62 256 PRO A C 1
ATOM 2065 O O . PRO A 1 256 ? 9.267 -10.754 -14.812 1.00 96.62 256 PRO A O 1
ATOM 2068 N N . MET A 1 257 ? 7.078 -11.271 -14.884 1.00 96.50 257 MET A N 1
ATOM 2069 C CA . MET A 1 257 ? 7.150 -12.362 -13.911 1.00 96.50 257 MET A CA 1
ATOM 2070 C C . MET A 1 257 ? 7.267 -13.699 -14.637 1.00 96.50 257 MET A C 1
ATOM 2072 O O . MET A 1 257 ? 6.667 -13.871 -15.690 1.00 96.50 257 MET A O 1
ATOM 2076 N N . VAL A 1 258 ? 7.981 -14.659 -14.052 1.00 97.06 258 VAL A N 1
ATOM 2077 C CA . VAL A 1 258 ? 8.036 -16.041 -14.561 1.00 97.06 258 VAL A CA 1
ATOM 2078 C C . VAL A 1 258 ? 7.154 -16.927 -13.691 1.00 97.06 258 VAL A C 1
ATOM 2080 O O . VAL A 1 258 ? 7.188 -16.819 -12.457 1.00 97.06 258 VAL A O 1
ATOM 2083 N N . ILE A 1 259 ? 6.359 -17.791 -14.322 1.00 96.75 259 ILE A N 1
ATOM 2084 C CA . ILE A 1 259 ? 5.539 -18.799 -13.642 1.00 96.75 259 ILE A CA 1
ATOM 2085 C C . ILE A 1 259 ? 6.346 -20.093 -13.535 1.00 96.75 259 ILE A C 1
ATOM 2087 O O . ILE A 1 259 ? 6.866 -20.591 -14.525 1.00 96.75 259 ILE A O 1
ATOM 2091 N N . TYR A 1 260 ? 6.454 -20.643 -12.325 1.00 96.06 260 TYR A N 1
ATOM 2092 C CA . TYR A 1 260 ? 7.317 -21.799 -12.038 1.00 96.06 260 TYR A CA 1
ATOM 2093 C C . TYR A 1 260 ? 6.616 -22.895 -11.216 1.00 96.06 260 TYR A C 1
ATOM 2095 O O . TYR A 1 260 ? 7.264 -23.779 -10.655 1.00 96.06 260 TYR A O 1
ATOM 2103 N N . GLY A 1 261 ? 5.287 -22.837 -11.099 1.00 96.00 261 GLY A N 1
ATOM 2104 C CA . GLY A 1 261 ? 4.512 -23.882 -10.438 1.00 96.00 261 GLY A CA 1
ATOM 2105 C C . GLY A 1 261 ? 3.018 -23.590 -10.334 1.00 96.00 261 GLY A C 1
ATOM 2106 O O . GLY A 1 261 ? 2.569 -22.462 -10.540 1.00 96.00 261 GLY A O 1
ATOM 2107 N N . VAL A 1 262 ? 2.251 -24.612 -9.960 1.00 97.25 262 VAL A N 1
ATOM 2108 C CA . VAL A 1 262 ? 0.798 -24.581 -9.757 1.00 97.25 262 VAL A CA 1
ATOM 2109 C C . VAL A 1 262 ? 0.427 -25.259 -8.433 1.00 97.25 262 VAL A C 1
ATOM 2111 O O . VAL A 1 262 ? 1.052 -26.232 -8.007 1.00 97.25 262 VAL A O 1
ATOM 2114 N N . THR A 1 263 ? -0.586 -24.731 -7.748 1.00 97.31 263 THR A N 1
ATOM 2115 C CA . THR A 1 263 ? -1.112 -25.253 -6.484 1.00 97.31 263 THR A CA 1
ATOM 2116 C C . THR A 1 263 ? -2.633 -25.373 -6.541 1.00 97.31 263 THR A C 1
ATOM 2118 O O . THR A 1 263 ? -3.337 -24.461 -6.982 1.00 97.31 263 THR A O 1
ATOM 2121 N N . GLY A 1 264 ? -3.147 -26.518 -6.089 1.00 97.25 264 GLY A N 1
ATOM 2122 C CA . GLY A 1 264 ? -4.582 -26.781 -5.988 1.00 97.25 264 GLY A CA 1
ATOM 2123 C C . GLY A 1 264 ? -5.060 -26.735 -4.541 1.00 97.25 264 GLY A C 1
ATOM 2124 O O . GLY A 1 264 ? -4.402 -27.275 -3.645 1.00 97.25 264 GLY A O 1
ATOM 2125 N N . TYR A 1 265 ? -6.220 -26.119 -4.316 1.00 97.44 265 TYR A N 1
ATOM 2126 C CA . TYR A 1 265 ? -6.902 -26.105 -3.024 1.00 97.44 265 TYR A CA 1
ATOM 2127 C C . TYR A 1 265 ? -8.307 -26.686 -3.143 1.00 97.44 265 TYR A C 1
ATOM 2129 O O . TYR A 1 265 ? -9.067 -26.286 -4.024 1.00 97.44 265 TYR A O 1
ATOM 2137 N N . GLU A 1 266 ? -8.665 -27.571 -2.219 1.00 96.81 266 GLU A N 1
ATOM 2138 C CA . GLU A 1 266 ? -10.022 -28.091 -2.026 1.00 96.81 266 GLU A CA 1
ATOM 2139 C C . GLU A 1 266 ? -10.762 -27.285 -0.947 1.00 96.81 266 GLU A C 1
ATOM 2141 O O . GLU A 1 266 ? -10.150 -26.766 -0.006 1.00 96.81 266 GLU A O 1
ATOM 2146 N N . VAL A 1 267 ? -12.089 -27.194 -1.050 1.00 95.38 267 VAL A N 1
ATOM 2147 C CA . VAL A 1 267 ? -12.934 -26.650 0.023 1.00 95.38 267 VAL A CA 1
ATOM 2148 C C . VAL A 1 267 ? -13.273 -27.765 1.012 1.00 95.38 267 VAL A C 1
ATOM 2150 O O . VAL A 1 267 ? -13.927 -28.741 0.664 1.00 95.38 267 VAL A O 1
ATOM 2153 N N . THR A 1 268 ? -12.866 -27.598 2.270 1.00 95.12 268 THR A N 1
ATOM 2154 C CA . THR A 1 268 ? -13.243 -28.481 3.387 1.00 95.12 268 THR A CA 1
ATOM 2155 C C . THR A 1 268 ? -14.146 -27.737 4.372 1.00 95.12 268 THR A C 1
ATOM 2157 O O . THR A 1 268 ? -14.190 -26.506 4.371 1.00 95.12 268 THR A O 1
ATOM 2160 N N . GLY A 1 269 ? -14.788 -28.452 5.303 1.00 94.50 269 GLY A N 1
ATOM 2161 C CA . GLY A 1 269 ? -15.571 -27.829 6.383 1.00 94.50 269 GLY A CA 1
ATOM 2162 C C . GLY A 1 269 ? -14.777 -26.880 7.302 1.00 94.50 269 GLY A C 1
ATOM 2163 O O . GLY A 1 269 ? -15.377 -26.078 8.011 1.00 94.50 269 GLY A O 1
ATOM 2164 N N . LYS A 1 270 ? -13.434 -26.923 7.279 1.00 93.38 270 LYS A N 1
ATOM 2165 C CA . LYS A 1 270 ? -12.552 -25.977 7.998 1.00 93.38 270 LYS A CA 1
ATOM 2166 C C . LYS A 1 270 ? -12.086 -24.792 7.133 1.00 93.38 270 LYS A C 1
ATOM 2168 O O . LYS A 1 270 ? -11.426 -23.893 7.650 1.00 93.38 270 LYS A O 1
ATOM 2173 N N . GLY A 1 271 ? -12.396 -24.788 5.835 1.00 93.56 271 GLY A N 1
ATOM 2174 C CA . GLY A 1 271 ? -11.905 -23.829 4.842 1.00 93.56 271 GLY A CA 1
ATOM 2175 C C . GLY A 1 271 ? -11.046 -24.480 3.752 1.00 93.56 271 GLY A C 1
ATOM 2176 O O . GLY A 1 271 ? -11.079 -25.695 3.556 1.00 93.56 271 GLY A O 1
ATOM 2177 N N . LEU A 1 272 ? -10.278 -23.661 3.027 1.00 95.00 272 LEU A N 1
ATOM 2178 C CA . LEU A 1 272 ? 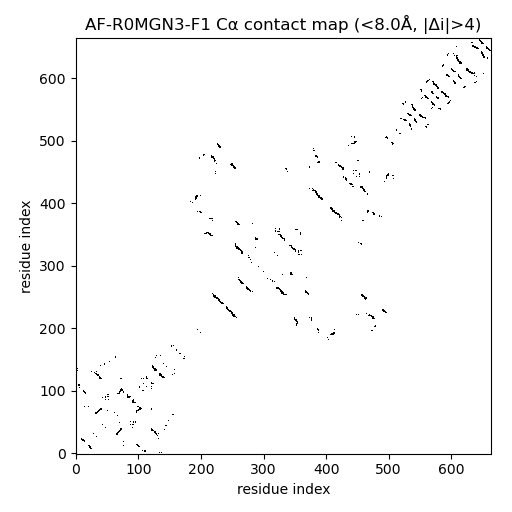-9.417 -24.126 1.933 1.00 95.00 272 LEU A CA 1
ATOM 2179 C C . LEU A 1 272 ? -8.226 -24.937 2.462 1.00 95.00 272 LEU A C 1
ATOM 2181 O O . LEU A 1 272 ? -7.375 -24.395 3.170 1.00 95.00 272 LEU A O 1
ATOM 2185 N N . ASN A 1 273 ? -8.143 -26.205 2.065 1.00 96.19 273 ASN A N 1
ATOM 2186 C CA . ASN A 1 273 ? -6.989 -27.071 2.299 1.00 96.19 273 ASN A CA 1
ATOM 2187 C C . ASN A 1 273 ? -6.156 -27.186 1.013 1.00 96.19 273 ASN A C 1
ATOM 2189 O O . ASN A 1 273 ? -6.713 -27.157 -0.080 1.00 96.19 273 ASN A O 1
ATOM 2193 N N . ARG A 1 274 ? -4.827 -27.294 1.118 1.00 96.81 274 ARG A N 1
ATOM 2194 C CA . ARG A 1 274 ? -3.954 -27.475 -0.055 1.00 96.81 274 ARG A CA 1
ATOM 2195 C C . ARG A 1 274 ? -3.824 -28.963 -0.363 1.00 96.81 274 ARG A C 1
ATOM 2197 O O . ARG A 1 274 ? -3.468 -29.720 0.533 1.00 96.81 274 ARG A O 1
ATOM 2204 N N . ILE A 1 275 ? -4.043 -29.337 -1.621 1.00 95.62 275 ILE A N 1
ATOM 2205 C CA . ILE A 1 275 ? -3.849 -30.705 -2.119 1.00 95.62 275 ILE A CA 1
ATOM 2206 C C . ILE A 1 275 ? -2.350 -30.920 -2.360 1.00 95.62 275 ILE A C 1
ATOM 2208 O O . ILE A 1 275 ? -1.651 -31.470 -1.515 1.00 95.62 275 ILE A O 1
ATOM 2212 N N . ALA A 1 276 ? -1.832 -30.368 -3.459 1.00 96.06 276 ALA A N 1
ATOM 2213 C CA . ALA A 1 276 ? -0.442 -30.514 -3.872 1.00 96.06 276 ALA A CA 1
ATOM 2214 C C . ALA A 1 276 ? 0.152 -29.193 -4.394 1.00 96.06 276 ALA A C 1
ATOM 2216 O O . ALA A 1 276 ? -0.492 -28.136 -4.424 1.00 96.06 276 ALA A O 1
ATOM 2217 N N . THR A 1 277 ? 1.433 -29.230 -4.747 1.00 95.88 277 THR A N 1
ATOM 2218 C CA . THR A 1 277 ? 2.173 -28.125 -5.366 1.00 95.88 277 THR A CA 1
ATOM 2219 C C . THR A 1 277 ? 3.137 -28.724 -6.370 1.00 95.88 277 THR A C 1
ATOM 2221 O O . THR A 1 277 ? 4.097 -29.381 -5.975 1.00 95.88 277 THR A O 1
ATOM 2224 N N . VAL A 1 278 ? 2.865 -28.492 -7.647 1.00 95.88 278 VAL A N 1
ATOM 2225 C CA . VAL A 1 278 ? 3.661 -28.997 -8.764 1.00 95.88 278 VAL A CA 1
ATOM 2226 C C . VAL A 1 278 ? 4.515 -27.844 -9.266 1.00 95.88 278 VAL A C 1
ATOM 2228 O O . VAL A 1 278 ? 4.004 -26.748 -9.485 1.00 95.88 278 VAL A O 1
ATOM 2231 N N . LEU A 1 279 ? 5.821 -28.063 -9.360 1.00 94.31 279 LEU A N 1
ATOM 2232 C CA . LEU A 1 279 ? 6.791 -27.054 -9.784 1.00 94.31 279 LEU A CA 1
ATOM 2233 C C . LEU A 1 279 ? 7.193 -27.293 -11.241 1.00 94.31 279 LEU A C 1
ATOM 2235 O O . LEU A 1 279 ? 6.982 -28.381 -11.769 1.00 94.31 279 LEU A O 1
ATOM 2239 N N . ALA A 1 280 ? 7.779 -26.284 -11.872 1.00 93.12 280 ALA A N 1
ATOM 2240 C CA . ALA A 1 280 ? 8.432 -26.431 -13.163 1.00 93.12 280 ALA A CA 1
ATOM 2241 C C . ALA A 1 280 ? 9.719 -27.285 -13.045 1.00 93.12 280 ALA A C 1
ATOM 2243 O O . ALA A 1 280 ? 10.341 -27.291 -11.972 1.00 93.12 280 ALA A O 1
ATOM 2244 N N . PRO A 1 281 ? 10.134 -27.997 -14.114 1.00 90.88 281 PRO A N 1
ATOM 2245 C CA . PRO A 1 281 ? 11.395 -28.739 -14.144 1.00 90.88 281 PRO A CA 1
ATOM 2246 C C . PRO A 1 281 ? 12.618 -27.857 -13.869 1.00 90.88 281 PRO A C 1
ATOM 2248 O O . PRO A 1 281 ? 13.481 -28.237 -13.071 1.00 90.88 281 PRO A O 1
ATOM 2251 N N . HIS A 1 282 ? 12.683 -26.670 -14.478 1.00 91.12 282 HIS A N 1
ATOM 2252 C CA . HIS A 1 282 ? 13.731 -25.688 -14.238 1.00 91.12 282 HIS A CA 1
ATOM 2253 C C . HIS A 1 282 ? 13.257 -24.607 -13.254 1.00 91.12 282 HIS A C 1
ATOM 2255 O O . HIS A 1 282 ? 12.182 -24.023 -13.383 1.00 91.12 282 HIS A O 1
ATOM 2261 N N . ILE A 1 283 ? 14.080 -24.316 -12.242 1.00 91.38 283 ILE A N 1
ATOM 2262 C CA . ILE A 1 283 ? 13.793 -23.291 -11.228 1.00 91.38 283 ILE A CA 1
ATOM 2263 C C . ILE A 1 283 ? 14.962 -22.316 -11.170 1.00 91.38 283 ILE A C 1
ATOM 2265 O O . ILE A 1 283 ? 16.063 -22.688 -10.759 1.00 91.38 283 ILE A O 1
ATOM 2269 N N . ASP A 1 284 ? 14.680 -21.061 -11.517 1.00 92.19 284 ASP A N 1
ATOM 2270 C CA . ASP A 1 284 ? 15.656 -19.976 -11.571 1.00 92.19 284 ASP A CA 1
ATOM 2271 C C . ASP A 1 284 ? 16.422 -19.773 -10.246 1.00 92.19 284 ASP A C 1
ATOM 2273 O O . ASP A 1 284 ? 15.899 -19.870 -9.125 1.00 92.19 284 ASP A O 1
ATOM 2277 N N . GLU A 1 285 ? 17.688 -19.397 -10.390 1.00 91.88 285 GLU A N 1
ATOM 2278 C CA . GLU A 1 285 ? 18.628 -19.108 -9.317 1.00 91.88 285 GLU A CA 1
ATOM 2279 C C . GLU A 1 285 ? 18.074 -18.069 -8.325 1.00 91.88 285 GLU A C 1
ATOM 2281 O O . GLU A 1 285 ? 18.251 -18.189 -7.107 1.00 91.88 285 GLU A O 1
ATOM 2286 N N . SER A 1 286 ? 17.343 -17.056 -8.809 1.00 93.12 286 SER A N 1
ATOM 2287 C CA . SER A 1 286 ? 16.782 -16.011 -7.945 1.00 93.12 286 SER A CA 1
ATOM 2288 C C . SER A 1 286 ? 15.741 -16.554 -6.952 1.00 93.12 286 SER A C 1
ATOM 2290 O O . SER A 1 286 ? 15.632 -16.026 -5.833 1.00 93.12 286 SER A O 1
ATOM 2292 N N . VAL A 1 287 ? 15.025 -17.625 -7.331 1.00 93.56 287 VAL A N 1
ATOM 2293 C CA . VAL A 1 287 ? 14.079 -18.378 -6.491 1.00 93.56 287 VAL A CA 1
ATOM 2294 C C . VAL A 1 287 ? 14.850 -19.226 -5.483 1.00 93.56 287 VAL A C 1
ATOM 2296 O O . VAL A 1 287 ? 14.589 -19.123 -4.283 1.00 93.56 287 VAL A O 1
ATOM 2299 N N . ARG A 1 288 ? 15.895 -19.949 -5.905 1.00 91.62 288 ARG A N 1
ATOM 2300 C CA . ARG A 1 288 ? 16.772 -20.707 -4.987 1.00 91.62 288 ARG A CA 1
ATOM 2301 C C . ARG A 1 288 ? 17.417 -19.808 -3.925 1.00 91.62 288 ARG A C 1
ATOM 2303 O O . ARG A 1 288 ? 17.408 -20.123 -2.731 1.00 91.62 288 ARG A O 1
ATOM 2310 N N . ARG A 1 289 ? 17.866 -18.606 -4.308 1.00 93.12 289 ARG A N 1
ATOM 2311 C CA . ARG A 1 289 ? 18.347 -17.568 -3.374 1.00 93.12 289 ARG A CA 1
ATOM 2312 C C . ARG A 1 289 ? 17.274 -17.089 -2.388 1.00 93.12 289 ARG A C 1
ATOM 2314 O O . ARG A 1 289 ? 17.630 -16.571 -1.318 1.00 93.12 289 ARG A O 1
ATOM 2321 N N . ARG A 1 290 ? 15.982 -17.186 -2.726 1.00 92.75 290 ARG A N 1
ATOM 2322 C CA . ARG A 1 290 ? 14.852 -16.862 -1.838 1.00 92.75 290 ARG A CA 1
ATOM 2323 C C . ARG A 1 290 ? 14.541 -18.010 -0.880 1.00 92.75 290 ARG A C 1
ATOM 2325 O O . ARG A 1 290 ? 14.356 -17.715 0.298 1.00 92.75 290 ARG A O 1
ATOM 2332 N N . GLU A 1 291 ? 14.514 -19.247 -1.373 1.00 90.25 291 GLU A N 1
ATOM 2333 C CA . GLU A 1 291 ? 14.230 -20.469 -0.607 1.00 90.25 291 GLU A CA 1
ATOM 2334 C C . GLU A 1 291 ? 15.293 -20.723 0.472 1.00 90.25 291 GLU A C 1
ATOM 2336 O O . GLU A 1 291 ? 14.987 -20.702 1.663 1.00 90.25 291 GLU A O 1
ATOM 2341 N N . PHE A 1 292 ? 16.559 -20.876 0.072 1.00 89.81 292 PHE A N 1
ATOM 2342 C CA . PHE A 1 292 ? 17.640 -21.309 0.969 1.00 89.81 292 PHE A CA 1
ATOM 2343 C C . PHE A 1 292 ? 18.334 -20.156 1.709 1.00 89.81 292 PHE A C 1
ATOM 2345 O O . PHE A 1 292 ? 18.996 -20.348 2.728 1.00 89.81 292 PHE A O 1
ATOM 2352 N N . GLY A 1 293 ? 18.163 -18.913 1.251 1.00 89.94 293 GLY A N 1
ATOM 2353 C CA . GLY A 1 293 ? 18.587 -17.734 2.005 1.00 89.94 293 GLY A CA 1
ATOM 2354 C C . GLY A 1 293 ? 20.106 -17.494 2.021 1.00 89.94 293 GLY A C 1
ATOM 2355 O O . GLY A 1 293 ? 20.605 -16.691 1.229 1.00 89.94 293 GLY A O 1
ATOM 2356 N N . LYS A 1 294 ? 20.834 -18.094 2.967 1.00 86.56 294 LYS A N 1
ATOM 2357 C CA . LYS A 1 294 ? 22.308 -18.018 3.088 1.00 86.56 294 LYS A CA 1
ATOM 2358 C C . LYS A 1 294 ? 22.893 -19.392 2.744 1.00 86.56 294 LYS A C 1
ATOM 2360 O O . LYS A 1 294 ? 22.248 -20.385 3.043 1.00 86.56 294 LYS A O 1
ATOM 2365 N N . ARG A 1 295 ? 24.106 -19.449 2.171 1.00 87.75 295 ARG A N 1
ATOM 2366 C CA . ARG A 1 295 ? 24.716 -20.703 1.661 1.00 87.75 295 ARG A CA 1
ATOM 2367 C C . ARG A 1 295 ? 23.807 -21.437 0.657 1.00 87.75 295 ARG A C 1
ATOM 2369 O O . ARG A 1 295 ? 23.718 -22.658 0.655 1.00 87.75 295 ARG A O 1
ATOM 2376 N N . TRP A 1 296 ? 23.104 -20.664 -0.174 1.00 90.38 296 TRP A N 1
ATOM 2377 C CA . TRP A 1 296 ? 22.099 -21.194 -1.095 1.00 90.38 296 TRP A CA 1
ATOM 2378 C C . TRP A 1 296 ? 22.718 -22.166 -2.111 1.00 90.38 296 TRP A C 1
ATOM 2380 O O . TRP A 1 296 ? 22.152 -23.232 -2.270 1.00 90.38 296 TRP A O 1
ATOM 2390 N N . GLU A 1 297 ? 23.900 -21.863 -2.668 1.00 88.31 297 GLU A N 1
ATOM 2391 C CA . GLU A 1 297 ? 24.658 -22.724 -3.603 1.00 88.31 297 GLU A CA 1
ATOM 2392 C C . GLU A 1 297 ? 24.841 -24.157 -3.069 1.00 88.31 297 GLU A C 1
ATOM 2394 O O . GLU A 1 297 ? 24.408 -25.123 -3.697 1.00 88.31 297 GLU A O 1
ATOM 2399 N N . GLN A 1 298 ? 25.405 -24.280 -1.861 1.00 88.56 298 GLN A N 1
ATOM 2400 C CA . GLN A 1 298 ? 25.656 -25.559 -1.180 1.00 88.56 298 GLN A CA 1
ATOM 2401 C C . GLN A 1 298 ? 24.366 -26.348 -0.919 1.00 88.56 298 GLN A C 1
ATOM 2403 O O . GLN A 1 298 ? 24.357 -27.572 -0.996 1.00 88.56 298 GLN A O 1
ATOM 2408 N N . LEU A 1 299 ? 23.273 -25.654 -0.589 1.00 87.69 299 LEU A N 1
ATOM 2409 C CA . LEU A 1 299 ? 21.987 -26.285 -0.293 1.00 87.69 299 LEU A CA 1
ATOM 2410 C C . LEU A 1 299 ? 21.220 -26.664 -1.567 1.00 87.69 299 LEU A C 1
ATOM 2412 O O . LEU A 1 299 ? 20.552 -27.694 -1.575 1.00 87.69 299 LEU A O 1
ATOM 2416 N N . SER A 1 300 ? 21.341 -25.880 -2.645 1.00 86.75 300 SER A N 1
ATOM 2417 C CA . SER A 1 300 ? 20.710 -26.181 -3.933 1.00 86.75 300 SER A CA 1
ATOM 2418 C C . SER A 1 300 ? 21.357 -27.356 -4.661 1.00 86.75 300 SER A C 1
ATOM 2420 O O . SER A 1 300 ? 20.649 -28.077 -5.354 1.00 86.75 300 SER A O 1
ATOM 2422 N N . ALA A 1 301 ? 22.658 -27.592 -4.462 1.00 83.94 301 ALA A N 1
ATOM 2423 C CA . ALA A 1 301 ? 23.361 -28.744 -5.033 1.00 83.94 301 ALA A CA 1
ATOM 2424 C C . ALA A 1 301 ? 22.858 -30.100 -4.492 1.00 83.94 301 ALA A C 1
ATOM 2426 O O . ALA A 1 301 ? 22.972 -31.112 -5.171 1.00 83.94 301 ALA A O 1
ATOM 2427 N N . ASN A 1 302 ? 22.263 -30.119 -3.294 1.00 80.94 302 ASN A N 1
ATOM 2428 C CA . ASN A 1 302 ? 21.754 -31.337 -2.649 1.00 80.94 302 ASN A CA 1
ATOM 2429 C C . ASN A 1 302 ? 20.280 -31.646 -2.992 1.00 80.94 302 ASN A C 1
ATOM 2431 O O . ASN A 1 302 ? 19.670 -32.527 -2.380 1.00 80.94 302 ASN A O 1
ATOM 2435 N N . ILE A 1 303 ? 19.667 -30.895 -3.913 1.00 82.06 303 ILE A N 1
ATOM 2436 C CA . ILE A 1 303 ? 18.274 -31.100 -4.321 1.00 82.06 303 ILE A CA 1
ATOM 2437 C C . ILE A 1 303 ? 18.213 -32.257 -5.321 1.00 82.06 303 ILE A C 1
ATOM 2439 O O . ILE A 1 303 ? 18.929 -32.263 -6.315 1.00 82.06 303 ILE A O 1
ATOM 2443 N N . LYS A 1 304 ? 17.329 -33.227 -5.064 1.00 77.06 304 LYS A N 1
ATOM 2444 C CA . LYS A 1 304 ? 17.065 -34.335 -5.992 1.00 77.06 304 LYS A CA 1
ATOM 2445 C C . LYS A 1 304 ? 16.460 -33.827 -7.302 1.00 77.06 304 LYS A C 1
ATOM 2447 O O . LYS A 1 304 ? 15.699 -32.860 -7.298 1.00 77.06 304 LYS A O 1
ATOM 2452 N N . GLU A 1 305 ? 16.753 -34.533 -8.388 1.00 80.25 305 GLU A N 1
ATOM 2453 C CA . GLU A 1 305 ? 16.199 -34.265 -9.715 1.00 80.25 305 GLU A CA 1
ATOM 2454 C C . GLU A 1 305 ? 14.661 -34.288 -9.741 1.00 80.25 305 GLU A C 1
ATOM 2456 O O . GLU A 1 305 ? 13.990 -34.840 -8.860 1.00 80.25 305 GLU A O 1
ATOM 2461 N N . TYR A 1 306 ? 14.098 -33.652 -10.769 1.00 86.12 306 TYR A N 1
ATOM 2462 C CA . TYR A 1 306 ? 12.660 -33.494 -10.943 1.00 86.12 306 TYR A CA 1
ATOM 2463 C C . TYR A 1 306 ? 11.960 -34.846 -11.155 1.00 86.12 306 TYR A C 1
ATOM 2465 O O . TYR A 1 306 ? 12.160 -35.518 -12.164 1.00 86.12 306 TYR A O 1
ATOM 2473 N N . ASN A 1 307 ? 11.093 -35.237 -10.217 1.00 90.31 307 ASN A N 1
ATOM 2474 C CA . ASN A 1 307 ? 10.310 -36.466 -10.332 1.00 90.31 307 ASN A CA 1
ATOM 2475 C C . ASN A 1 307 ? 9.020 -36.216 -11.137 1.00 90.31 307 ASN A C 1
ATOM 2477 O O . ASN A 1 307 ? 8.045 -35.669 -10.612 1.00 90.31 307 ASN A O 1
ATOM 2481 N N . LYS A 1 308 ? 9.031 -36.646 -12.405 1.00 91.38 308 LYS A N 1
ATOM 2482 C CA . LYS A 1 308 ? 7.918 -36.496 -13.356 1.00 91.38 308 LYS A CA 1
ATOM 2483 C C . LYS A 1 308 ? 6.675 -37.299 -12.958 1.00 91.38 308 LYS A C 1
ATOM 2485 O O . LYS A 1 308 ? 5.588 -36.735 -12.945 1.00 91.38 308 LYS A O 1
ATOM 2490 N N . GLU A 1 309 ? 6.834 -38.562 -12.561 1.00 93.19 309 GLU A N 1
ATOM 2491 C CA . GLU A 1 309 ? 5.723 -39.446 -12.155 1.00 93.19 309 GLU A CA 1
ATOM 2492 C C . GLU A 1 309 ? 4.933 -38.861 -10.977 1.00 93.19 309 GLU A C 1
ATOM 2494 O O . GLU A 1 309 ? 3.702 -38.841 -10.965 1.00 93.19 309 GLU A O 1
ATOM 2499 N N . LYS A 1 310 ? 5.649 -38.322 -9.982 1.00 93.00 310 LYS A N 1
ATOM 2500 C CA . LYS A 1 310 ? 5.031 -37.642 -8.847 1.00 93.00 310 LYS A CA 1
ATOM 2501 C C . LYS A 1 310 ? 4.302 -36.378 -9.295 1.00 93.00 310 LYS A C 1
ATOM 2503 O O . LYS A 1 310 ? 3.196 -36.137 -8.825 1.00 93.00 310 LYS A O 1
ATOM 2508 N N . ALA A 1 311 ? 4.904 -35.573 -10.169 1.00 92.88 311 ALA A N 1
ATOM 2509 C CA . ALA A 1 311 ? 4.267 -34.363 -10.677 1.00 92.88 311 ALA A CA 1
ATOM 2510 C C . ALA A 1 311 ? 2.966 -34.678 -11.435 1.00 92.88 311 ALA A C 1
ATOM 2512 O O . ALA A 1 311 ? 1.959 -34.018 -11.201 1.00 92.88 311 ALA A O 1
ATOM 2513 N N . GLU A 1 312 ? 2.956 -35.714 -12.276 1.00 94.56 312 GLU A N 1
ATOM 2514 C CA . GLU A 1 312 ? 1.762 -36.174 -12.998 1.00 94.56 312 GLU A CA 1
ATOM 2515 C C . GLU A 1 312 ? 0.669 -36.662 -12.033 1.00 94.56 312 GLU A C 1
ATOM 2517 O O . GLU A 1 312 ? -0.479 -36.223 -12.133 1.00 94.56 312 GLU A O 1
ATOM 2522 N N . LYS A 1 313 ? 1.027 -37.456 -11.013 1.00 95.69 313 LYS A N 1
ATOM 2523 C CA . LYS A 1 313 ? 0.090 -37.871 -9.956 1.00 95.69 313 LYS A CA 1
ATOM 2524 C C . LYS A 1 313 ? -0.475 -36.685 -9.160 1.00 95.69 313 LYS A C 1
ATOM 2526 O O . LYS A 1 313 ? -1.685 -36.604 -8.949 1.00 95.69 313 LYS A O 1
ATOM 2531 N N . ASP A 1 314 ? 0.381 -35.759 -8.733 1.00 95.69 314 ASP A N 1
ATOM 2532 C CA . ASP A 1 314 ? -0.019 -34.557 -7.993 1.00 95.69 314 ASP A CA 1
ATOM 2533 C C . ASP A 1 314 ? -0.945 -33.663 -8.859 1.00 95.69 314 ASP A C 1
ATOM 2535 O O . ASP A 1 314 ? -1.901 -33.080 -8.338 1.00 95.69 314 ASP A O 1
ATOM 2539 N N . LEU A 1 315 ? -0.727 -33.588 -10.183 1.00 95.12 315 LEU A N 1
ATOM 2540 C CA . LEU A 1 315 ? -1.622 -32.906 -11.132 1.00 95.12 315 LEU A CA 1
ATOM 2541 C C . LEU A 1 315 ? -2.981 -33.608 -11.265 1.00 95.12 315 LEU A C 1
ATOM 2543 O O . LEU A 1 315 ? -4.009 -32.929 -11.285 1.00 95.12 315 LEU A O 1
ATOM 2547 N N . GLU A 1 316 ? -3.020 -34.940 -11.333 1.00 95.31 316 GLU A N 1
ATOM 2548 C CA . GLU A 1 316 ? -4.280 -35.691 -11.344 1.00 95.31 316 GLU A CA 1
ATOM 2549 C C . GLU A 1 316 ? -5.108 -35.462 -10.073 1.00 95.31 316 GLU A C 1
ATOM 2551 O O . GLU A 1 316 ? -6.324 -35.271 -10.155 1.00 95.31 316 GLU A O 1
ATOM 2556 N N . GLU A 1 317 ? -4.476 -35.461 -8.895 1.00 95.75 317 GLU A N 1
ATOM 2557 C CA . GLU A 1 317 ? -5.165 -35.173 -7.632 1.00 95.75 317 GLU A CA 1
ATOM 2558 C C . GLU A 1 317 ? -5.719 -33.739 -7.604 1.00 95.75 317 GLU A C 1
ATOM 2560 O O . GLU A 1 317 ? -6.846 -33.522 -7.147 1.00 95.75 317 GLU A O 1
ATOM 2565 N N . ILE A 1 318 ? -4.979 -32.769 -8.158 1.00 96.44 318 ILE A N 1
ATOM 2566 C CA . ILE A 1 318 ? -5.453 -31.390 -8.340 1.00 96.44 318 ILE A CA 1
ATOM 2567 C C . ILE A 1 318 ? -6.679 -31.353 -9.267 1.00 96.44 318 ILE A C 1
ATOM 2569 O O . ILE A 1 318 ? -7.696 -30.792 -8.864 1.00 96.44 318 ILE A O 1
ATOM 2573 N N . ARG A 1 319 ? -6.640 -31.982 -10.452 1.00 96.25 319 ARG A N 1
ATOM 2574 C CA . ARG A 1 319 ? -7.787 -32.025 -11.389 1.00 96.25 319 ARG A CA 1
ATOM 2575 C C . ARG A 1 319 ? -9.043 -32.647 -10.761 1.00 96.25 319 ARG A C 1
ATOM 2577 O O . ARG A 1 319 ? -10.148 -32.181 -11.015 1.00 96.25 319 ARG A O 1
ATOM 2584 N N . LYS A 1 320 ? -8.879 -33.683 -9.927 1.00 95.44 320 LYS A N 1
ATOM 2585 C CA . LYS A 1 320 ? -9.991 -34.430 -9.304 1.00 95.44 320 LYS A CA 1
ATOM 2586 C C . LYS A 1 320 ? -10.637 -33.711 -8.111 1.00 95.44 320 LYS A C 1
ATOM 2588 O O . LYS A 1 320 ? -11.829 -33.897 -7.885 1.00 95.44 320 LYS A O 1
ATOM 2593 N N . ARG A 1 321 ? -9.871 -32.953 -7.312 1.00 95.38 321 ARG A N 1
ATOM 2594 C CA . ARG A 1 321 ? -10.326 -32.422 -6.002 1.00 95.38 321 ARG A CA 1
ATOM 2595 C C . ARG A 1 321 ? -10.256 -30.907 -5.845 1.00 95.38 321 ARG A C 1
ATOM 2597 O O . ARG A 1 321 ? -10.892 -30.373 -4.935 1.00 95.38 321 ARG A O 1
ATOM 2604 N N . ALA A 1 322 ? -9.458 -30.200 -6.645 1.00 95.38 322 ALA A N 1
ATOM 2605 C CA . ALA A 1 322 ? -9.309 -28.764 -6.456 1.00 95.38 322 ALA A CA 1
ATOM 2606 C C . ALA A 1 322 ? -10.622 -28.039 -6.766 1.00 95.38 322 ALA A C 1
ATOM 2608 O O . ALA A 1 322 ? -11.335 -28.377 -7.701 1.00 95.38 322 ALA A O 1
ATOM 2609 N N . SER A 1 323 ? -10.910 -27.008 -5.979 1.00 94.50 323 SER A N 1
ATOM 2610 C CA . SER A 1 323 ? -11.951 -26.008 -6.237 1.00 94.50 323 SER A CA 1
ATOM 2611 C C . SER A 1 323 ? -11.337 -24.653 -6.607 1.00 94.50 323 SER A C 1
ATOM 2613 O O . SER A 1 323 ? -11.995 -23.818 -7.216 1.00 94.50 323 SER A O 1
ATOM 2615 N N . VAL A 1 324 ? -10.075 -24.411 -6.223 1.00 96.56 324 VAL A N 1
ATOM 2616 C CA . VAL A 1 324 ? -9.331 -23.177 -6.514 1.00 96.56 324 VAL A CA 1
ATOM 2617 C C . VAL A 1 324 ? -7.920 -23.526 -6.980 1.00 96.56 324 VAL A C 1
ATOM 2619 O O . VAL A 1 324 ? -7.183 -24.211 -6.269 1.00 96.56 324 VAL A O 1
ATOM 2622 N N . ILE A 1 325 ? -7.529 -22.992 -8.138 1.00 97.62 325 ILE A N 1
ATOM 2623 C CA . ILE A 1 325 ? -6.174 -23.093 -8.692 1.00 97.62 325 ILE A CA 1
ATOM 2624 C C . ILE A 1 325 ? -5.424 -21.777 -8.465 1.00 97.62 325 ILE A C 1
ATOM 2626 O O . ILE A 1 325 ? -5.959 -20.682 -8.676 1.00 97.62 325 ILE A O 1
ATOM 2630 N N . ARG A 1 326 ? -4.163 -21.875 -8.039 1.00 97.88 326 ARG A N 1
ATOM 2631 C CA . ARG A 1 326 ? -3.223 -20.751 -8.005 1.00 97.88 326 ARG A CA 1
ATOM 2632 C C . ARG A 1 326 ? -1.925 -21.129 -8.693 1.00 97.88 326 ARG A C 1
ATOM 2634 O O . ARG A 1 326 ? -1.493 -22.271 -8.626 1.00 97.88 326 ARG A O 1
ATOM 2641 N N . ILE A 1 327 ? -1.276 -20.148 -9.294 1.00 97.19 327 ILE A N 1
ATOM 2642 C CA . ILE A 1 327 ? 0.082 -20.274 -9.823 1.00 97.19 327 ILE A CA 1
ATOM 2643 C C . ILE A 1 327 ? 1.102 -19.698 -8.838 1.00 97.19 327 ILE A C 1
ATOM 2645 O O . ILE A 1 327 ? 0.792 -18.792 -8.057 1.00 97.19 327 ILE A O 1
ATOM 2649 N N . LEU A 1 328 ? 2.330 -20.203 -8.904 1.00 97.06 328 LEU A N 1
ATOM 2650 C CA . LEU A 1 328 ? 3.509 -19.632 -8.268 1.00 97.06 328 LEU A CA 1
ATOM 2651 C C . LEU A 1 328 ? 4.275 -18.820 -9.310 1.00 97.06 328 LEU A C 1
ATOM 2653 O O . LEU A 1 328 ? 4.805 -19.375 -10.270 1.00 97.06 328 LEU A O 1
ATOM 2657 N N . ALA A 1 329 ? 4.347 -17.507 -9.102 1.00 96.62 329 ALA A N 1
ATOM 2658 C CA . ALA A 1 329 ? 5.113 -16.599 -9.948 1.00 96.62 329 ALA A CA 1
ATOM 2659 C C . ALA A 1 329 ? 6.223 -15.909 -9.149 1.00 96.62 329 ALA A C 1
ATOM 2661 O O . ALA A 1 329 ? 6.052 -15.618 -7.956 1.00 96.62 329 ALA A O 1
ATOM 2662 N N . HIS A 1 330 ? 7.346 -15.605 -9.801 1.00 96.94 330 HIS A N 1
ATOM 2663 C CA . HIS A 1 330 ? 8.431 -14.818 -9.217 1.00 96.94 330 HIS A CA 1
ATOM 2664 C C . HIS A 1 330 ? 8.796 -13.602 -10.074 1.00 96.94 330 HIS A C 1
ATOM 2666 O O . HIS A 1 330 ? 8.726 -13.631 -11.299 1.00 96.94 330 HIS A O 1
ATOM 2672 N N . THR A 1 331 ? 9.201 -12.510 -9.419 1.00 96.38 331 THR A N 1
ATOM 2673 C CA . THR A 1 331 ? 9.733 -11.327 -10.117 1.00 96.38 331 THR A CA 1
ATOM 2674 C C . THR A 1 331 ? 11.162 -11.532 -10.606 1.00 96.38 331 THR A C 1
ATOM 2676 O O . THR A 1 331 ? 11.914 -12.321 -10.031 1.00 96.38 331 THR A O 1
ATOM 2679 N N . GLN A 1 332 ? 11.570 -10.723 -11.585 1.00 94.62 332 GLN A N 1
ATOM 2680 C CA . GLN A 1 332 ? 12.945 -10.632 -12.079 1.00 94.62 332 GLN A CA 1
ATOM 2681 C C . GLN A 1 332 ? 13.611 -9.306 -11.647 1.00 94.62 332 GLN A C 1
ATOM 2683 O O . GLN A 1 332 ? 13.714 -8.368 -12.436 1.00 94.62 332 GLN A O 1
ATOM 2688 N N . PRO A 1 333 ? 14.053 -9.161 -10.380 1.00 93.25 333 PRO A N 1
ATOM 2689 C CA . PRO A 1 333 ? 14.609 -7.897 -9.882 1.00 93.25 333 PRO A CA 1
ATOM 2690 C C . PRO A 1 333 ? 15.965 -7.529 -10.503 1.00 93.25 333 PRO A C 1
ATOM 2692 O O . PRO A 1 333 ? 16.374 -6.375 -10.419 1.00 93.25 333 PRO A O 1
ATOM 2695 N N . THR A 1 334 ? 16.654 -8.484 -11.131 1.00 93.69 334 THR A N 1
ATOM 2696 C CA . THR A 1 334 ? 17.907 -8.287 -11.876 1.00 93.69 334 THR A CA 1
ATOM 2697 C C . THR A 1 334 ? 17.725 -7.392 -13.102 1.00 93.69 334 THR A C 1
ATOM 2699 O O . THR A 1 334 ? 18.621 -6.603 -13.393 1.00 93.69 334 THR A O 1
ATOM 2702 N N . LYS A 1 335 ? 16.542 -7.416 -13.740 1.00 93.81 335 LYS A N 1
ATOM 2703 C CA . LYS A 1 335 ? 16.156 -6.489 -14.820 1.00 93.81 335 LYS A CA 1
ATOM 2704 C C . LYS A 1 335 ? 16.024 -5.023 -14.347 1.00 93.81 335 LYS A C 1
ATOM 2706 O O . LYS A 1 335 ? 15.933 -4.121 -15.175 1.00 93.81 335 LYS A O 1
ATOM 2711 N N . ILE A 1 336 ? 16.079 -4.751 -13.032 1.00 93.81 336 ILE A N 1
ATOM 2712 C CA . ILE A 1 336 ? 16.129 -3.394 -12.454 1.00 93.81 336 ILE A CA 1
ATOM 2713 C C . ILE A 1 336 ? 17.401 -3.230 -11.590 1.00 93.81 336 ILE A C 1
ATOM 2715 O O . ILE A 1 336 ? 17.347 -3.362 -10.358 1.00 93.81 336 ILE A O 1
ATOM 2719 N N . PRO A 1 337 ? 18.556 -2.864 -12.188 1.00 89.81 337 PRO A N 1
ATOM 2720 C CA . PRO A 1 337 ? 19.827 -2.706 -11.471 1.00 89.81 337 PRO A CA 1
ATOM 2721 C C . PRO A 1 337 ? 19.749 -1.767 -10.259 1.00 89.81 337 PRO A C 1
ATOM 2723 O O . PRO A 1 337 ? 20.390 -2.005 -9.234 1.00 89.81 337 PRO A O 1
ATOM 2726 N N . ALA A 1 338 ? 18.894 -0.741 -10.334 1.00 90.25 338 ALA A N 1
ATOM 2727 C CA . ALA A 1 338 ? 18.660 0.229 -9.270 1.00 90.25 338 ALA A CA 1
ATOM 2728 C C . ALA A 1 338 ? 18.188 -0.379 -7.935 1.00 90.25 338 ALA A C 1
ATOM 2730 O O . ALA A 1 338 ? 18.342 0.253 -6.887 1.00 90.25 338 ALA A O 1
ATOM 2731 N N . LEU A 1 339 ? 17.592 -1.575 -7.933 1.00 91.38 339 LEU A N 1
ATOM 2732 C CA . LEU A 1 339 ? 17.155 -2.239 -6.701 1.00 91.38 339 LEU A CA 1
ATOM 2733 C C . LEU A 1 339 ? 18.312 -2.878 -5.920 1.00 91.38 339 LEU A C 1
ATOM 2735 O O . LEU A 1 339 ? 18.135 -3.171 -4.737 1.00 91.38 339 LEU A O 1
ATOM 2739 N N . HIS A 1 340 ? 19.459 -3.123 -6.569 1.00 92.38 340 HIS A N 1
ATOM 2740 C CA . HIS A 1 340 ? 20.586 -3.907 -6.041 1.00 92.38 340 HIS A CA 1
ATOM 2741 C C . HIS A 1 340 ? 20.147 -5.259 -5.434 1.00 92.38 340 HIS A C 1
ATOM 2743 O O . HIS A 1 340 ? 20.654 -5.705 -4.403 1.00 92.38 340 HIS A O 1
ATOM 2749 N N . LEU A 1 341 ? 19.160 -5.914 -6.060 1.00 93.06 341 LEU A N 1
ATOM 2750 C CA . LEU A 1 341 ? 18.473 -7.087 -5.523 1.00 93.06 341 LEU A CA 1
ATOM 2751 C C . LEU A 1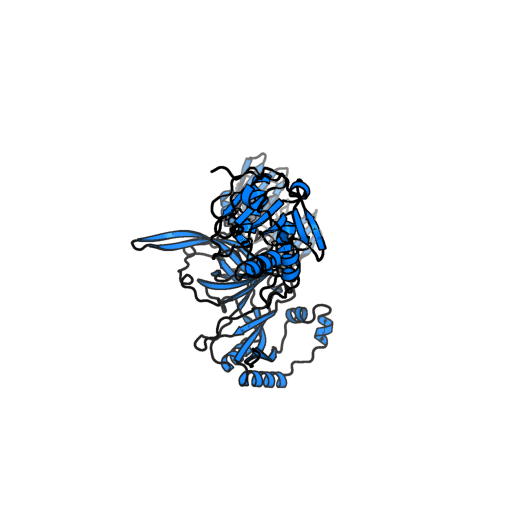 341 ? 18.566 -8.276 -6.489 1.00 93.06 341 LEU A C 1
ATOM 2753 O O . LEU A 1 341 ? 17.939 -8.271 -7.538 1.00 93.06 341 LEU A O 1
ATOM 2757 N N . LYS A 1 342 ? 19.269 -9.342 -6.085 1.00 93.62 342 LYS A N 1
ATOM 2758 C CA . LYS A 1 342 ? 19.316 -10.627 -6.821 1.00 93.62 342 LYS A CA 1
ATOM 2759 C C . LYS A 1 342 ? 18.262 -11.656 -6.373 1.00 93.62 342 LYS A C 1
ATOM 2761 O O . LYS A 1 342 ? 18.180 -12.738 -6.933 1.00 93.62 342 LYS A O 1
ATOM 2766 N N . LYS A 1 343 ? 17.484 -11.370 -5.319 1.00 94.00 343 LYS A N 1
ATOM 2767 C CA . LYS A 1 343 ? 16.505 -12.318 -4.746 1.00 94.00 343 LYS A CA 1
ATOM 2768 C C . LYS A 1 343 ? 15.090 -11.979 -5.197 1.00 94.00 343 LYS A C 1
ATOM 2770 O O . LYS A 1 343 ? 14.545 -10.980 -4.716 1.00 94.00 343 LYS A O 1
ATOM 2775 N N . SER A 1 344 ? 14.472 -12.824 -6.015 1.00 95.12 344 SER A N 1
ATOM 2776 C CA . SER A 1 344 ? 13.111 -12.606 -6.519 1.00 95.12 344 SER A CA 1
ATOM 2777 C C . SER A 1 344 ? 12.063 -12.508 -5.412 1.00 95.12 344 SER A C 1
ATOM 2779 O O . SER A 1 344 ? 12.266 -12.928 -4.263 1.00 95.12 344 SER A O 1
ATOM 2781 N N . HIS A 1 345 ? 10.930 -11.888 -5.725 1.00 96.12 345 HIS A N 1
ATOM 2782 C CA . HIS A 1 345 ? 9.747 -11.902 -4.877 1.00 96.12 345 HIS A CA 1
ATOM 2783 C C . HIS A 1 345 ? 8.747 -12.914 -5.428 1.00 96.12 345 HIS A C 1
ATOM 2785 O O . HIS A 1 345 ? 8.171 -12.698 -6.485 1.00 96.12 345 HIS A O 1
ATOM 2791 N N . ILE A 1 346 ? 8.531 -13.994 -4.678 1.00 95.25 346 ILE A N 1
ATOM 2792 C CA . ILE A 1 346 ? 7.567 -15.051 -5.000 1.00 95.25 346 ILE A CA 1
ATOM 2793 C C . ILE A 1 346 ? 6.161 -14.613 -4.571 1.00 95.25 346 ILE A C 1
ATOM 2795 O O . ILE A 1 346 ? 5.999 -14.003 -3.503 1.00 95.25 346 ILE A O 1
ATOM 2799 N N . SER A 1 347 ? 5.127 -14.942 -5.344 1.00 93.94 347 SER A N 1
ATOM 2800 C CA . SER A 1 347 ? 3.729 -14.900 -4.904 1.00 93.94 347 SER A CA 1
ATOM 2801 C C . SER A 1 347 ? 2.906 -16.041 -5.481 1.00 93.94 347 SER A C 1
ATOM 2803 O O . SER A 1 347 ? 3.044 -16.379 -6.648 1.00 93.94 347 SER A O 1
ATOM 2805 N N . GLU A 1 348 ? 1.969 -16.533 -4.673 1.00 95.69 348 GLU A N 1
ATOM 2806 C CA . GLU A 1 348 ? 0.763 -17.172 -5.192 1.00 95.69 348 GLU A CA 1
ATOM 2807 C C . GLU A 1 348 ? -0.120 -16.106 -5.862 1.00 95.69 348 GLU A C 1
ATOM 2809 O O . GLU A 1 348 ? -0.294 -15.010 -5.303 1.00 95.69 348 GLU A O 1
ATOM 2814 N N . ILE A 1 349 ? -0.684 -16.430 -7.026 1.00 97.06 349 ILE A N 1
ATOM 2815 C CA . ILE A 1 349 ? -1.685 -15.633 -7.751 1.00 97.06 349 ILE A CA 1
ATOM 2816 C C . ILE A 1 349 ? -2.821 -16.579 -8.146 1.00 97.06 349 ILE A C 1
ATOM 2818 O O . ILE A 1 349 ? -2.566 -17.671 -8.645 1.00 97.06 349 ILE A O 1
ATOM 2822 N N . GLN A 1 350 ? -4.073 -16.195 -7.896 1.00 97.25 350 GLN A N 1
ATOM 2823 C CA . GLN A 1 350 ? -5.225 -17.020 -8.258 1.00 97.25 350 GLN A CA 1
ATOM 2824 C C . GLN A 1 350 ? -5.574 -16.857 -9.740 1.00 97.25 350 GLN A C 1
ATOM 2826 O O . GLN A 1 350 ? -5.554 -15.732 -10.249 1.00 97.25 350 GLN A O 1
ATOM 2831 N N . VAL A 1 351 ? -5.905 -17.975 -10.387 1.00 97.19 351 VAL A N 1
ATOM 2832 C CA . VAL A 1 351 ? -6.379 -18.028 -11.774 1.00 97.19 351 VAL A CA 1
ATOM 2833 C C . VAL A 1 351 ? -7.909 -18.077 -11.760 1.00 97.19 351 VAL A C 1
ATOM 2835 O O . VAL A 1 351 ? -8.501 -18.990 -11.172 1.00 97.19 351 VAL A O 1
ATOM 2838 N N . ASN A 1 352 ? -8.546 -17.086 -12.383 1.00 96.44 352 ASN A N 1
ATOM 2839 C CA . ASN A 1 352 ? -10.003 -16.978 -12.490 1.00 96.44 352 ASN A CA 1
ATOM 2840 C C . ASN A 1 352 ? -10.449 -17.161 -13.951 1.00 96.44 352 ASN A C 1
ATOM 2842 O O . ASN A 1 352 ? -9.654 -16.911 -14.854 1.00 96.44 352 ASN A O 1
ATOM 2846 N N . GLY A 1 353 ? -11.703 -17.574 -14.166 1.00 94.56 353 GLY A N 1
ATOM 2847 C CA . GLY A 1 353 ? -12.266 -17.838 -15.501 1.00 94.56 353 GLY A CA 1
ATOM 2848 C C . GLY A 1 353 ? -12.089 -19.281 -15.983 1.00 94.56 353 GLY A C 1
ATOM 2849 O O . GLY A 1 353 ? -11.081 -19.905 -15.665 1.00 94.56 353 GLY A O 1
ATOM 2850 N N . GLY A 1 354 ? -13.052 -19.821 -16.735 1.00 94.94 354 GLY A N 1
ATOM 2851 C CA . GLY A 1 354 ? -13.028 -21.203 -17.240 1.00 94.94 354 GLY A CA 1
ATOM 2852 C C . GLY A 1 354 ? -13.157 -22.303 -16.172 1.00 94.94 354 GLY A C 1
ATOM 2853 O O . GLY A 1 354 ? -13.284 -22.047 -14.969 1.00 94.94 354 GLY A O 1
ATOM 2854 N N . THR A 1 355 ? -13.143 -23.560 -16.619 1.00 95.88 355 THR A N 1
ATOM 2855 C CA . THR A 1 355 ? -13.192 -24.756 -15.762 1.00 95.88 355 THR A CA 1
ATOM 2856 C C . THR A 1 355 ? -11.852 -25.038 -15.076 1.00 95.88 355 THR A C 1
ATOM 2858 O O . THR A 1 355 ? -10.794 -24.536 -15.450 1.00 95.88 355 THR A O 1
ATOM 2861 N N . ILE A 1 356 ? -11.876 -25.897 -14.056 1.00 95.25 356 ILE A N 1
ATOM 2862 C CA . ILE A 1 356 ? -10.692 -26.227 -13.249 1.00 95.25 356 ILE A CA 1
ATOM 2863 C C . ILE A 1 356 ? -9.624 -26.972 -14.063 1.00 95.25 356 ILE A C 1
ATOM 2865 O O . ILE A 1 356 ? -8.439 -26.707 -13.877 1.00 95.25 356 ILE A O 1
ATOM 2869 N N . ASN A 1 357 ? -10.029 -27.838 -14.997 1.00 95.50 357 ASN A N 1
ATOM 2870 C CA . ASN A 1 357 ? -9.095 -28.527 -15.891 1.00 95.50 357 ASN A CA 1
ATOM 2871 C C . ASN A 1 357 ? -8.418 -27.538 -16.845 1.00 95.50 357 ASN A C 1
ATOM 2873 O O . ASN A 1 357 ? -7.193 -27.480 -16.873 1.00 95.50 357 ASN A O 1
ATOM 2877 N N . GLU A 1 358 ? -9.192 -26.679 -17.515 1.00 96.12 358 GLU A N 1
ATOM 2878 C CA . GLU A 1 358 ? -8.643 -25.661 -18.422 1.00 96.12 358 GLU A CA 1
ATOM 2879 C C . GLU A 1 358 ? -7.698 -24.693 -17.687 1.00 96.12 358 GLU A C 1
ATOM 2881 O O . GLU A 1 358 ? -6.669 -24.309 -18.234 1.00 96.12 358 GLU A O 1
ATOM 2886 N N . LYS A 1 359 ? -7.977 -24.348 -16.419 1.00 96.62 359 LYS A N 1
ATOM 2887 C CA . LYS A 1 359 ? -7.054 -23.567 -15.569 1.00 96.62 359 LYS A CA 1
ATOM 2888 C C . LYS A 1 359 ? -5.734 -24.284 -15.290 1.00 96.62 359 LYS A C 1
ATOM 2890 O O . LYS A 1 359 ? -4.703 -23.620 -15.206 1.00 96.62 359 LYS A O 1
ATOM 2895 N N . VAL A 1 360 ? -5.757 -25.604 -15.091 1.00 96.00 360 VAL A N 1
ATOM 2896 C CA . VAL A 1 360 ? -4.542 -26.414 -14.894 1.00 96.00 360 VAL A CA 1
ATOM 2897 C C . VAL A 1 360 ? -3.755 -26.498 -16.200 1.00 96.00 360 VAL A C 1
ATOM 2899 O O . VAL A 1 360 ? -2.556 -26.247 -16.185 1.00 96.00 360 VAL A O 1
ATOM 2902 N N . ASP A 1 361 ? -4.421 -26.771 -17.321 1.00 96.12 361 ASP A N 1
ATOM 2903 C CA . ASP A 1 361 ? -3.788 -26.859 -18.641 1.00 96.12 361 ASP A CA 1
ATOM 2904 C C . ASP A 1 361 ? -3.186 -25.508 -19.077 1.00 96.12 361 ASP A C 1
ATOM 2906 O O . ASP A 1 361 ? -2.031 -25.450 -19.496 1.00 96.12 361 ASP A O 1
ATOM 2910 N N . TRP A 1 362 ? -3.900 -24.398 -18.858 1.00 96.00 362 TRP A N 1
ATOM 2911 C CA . TRP A 1 362 ? -3.392 -23.036 -19.070 1.00 96.00 362 TRP A CA 1
ATOM 2912 C C . TRP A 1 362 ? -2.192 -22.706 -18.170 1.00 96.00 362 TRP A C 1
ATOM 2914 O O . TRP A 1 362 ? -1.215 -22.106 -18.619 1.00 96.00 362 TRP A O 1
ATOM 2924 N N . ALA A 1 363 ? -2.239 -23.108 -16.894 1.00 95.06 363 ALA A N 1
ATOM 2925 C CA . ALA A 1 363 ? -1.131 -22.889 -15.968 1.00 95.06 363 ALA A CA 1
ATOM 2926 C C . ALA A 1 363 ? 0.122 -23.678 -16.374 1.00 95.06 363 ALA A C 1
ATOM 2928 O O . ALA A 1 363 ? 1.222 -23.156 -16.215 1.00 95.06 363 ALA A O 1
ATOM 2929 N N . LEU A 1 364 ? -0.046 -24.895 -16.905 1.00 94.38 364 LEU A N 1
ATOM 2930 C CA . LEU A 1 364 ? 1.039 -25.733 -17.417 1.00 94.38 364 LEU A CA 1
ATOM 2931 C C . LEU A 1 364 ? 1.638 -25.171 -18.711 1.00 94.38 364 LEU A C 1
ATOM 2933 O O . LEU A 1 364 ? 2.859 -25.116 -18.813 1.00 94.38 364 LEU A O 1
ATOM 2937 N N . ASP A 1 365 ? 0.825 -24.687 -19.660 1.00 95.81 365 ASP A N 1
ATOM 2938 C CA . ASP A 1 365 ? 1.354 -24.016 -20.860 1.00 95.81 365 ASP A CA 1
ATOM 2939 C C . ASP A 1 365 ? 2.198 -22.783 -20.500 1.00 95.81 365 ASP A C 1
ATOM 2941 O O . ASP A 1 365 ? 3.219 -22.515 -21.132 1.00 95.81 365 ASP A O 1
ATOM 2945 N N . LYS A 1 366 ? 1.803 -22.035 -19.467 1.00 94.69 366 LYS A N 1
ATOM 2946 C CA . LYS A 1 366 ? 2.525 -20.843 -19.008 1.00 94.69 366 LYS A CA 1
ATOM 2947 C C . LYS A 1 366 ? 3.726 -21.144 -18.088 1.00 94.69 366 LYS A C 1
ATOM 2949 O O . LYS A 1 366 ? 4.360 -20.191 -17.639 1.00 94.69 366 LYS A O 1
ATOM 2954 N N . PHE A 1 367 ? 4.087 -22.406 -17.815 1.00 94.44 367 PHE A N 1
ATOM 2955 C CA . PHE A 1 367 ? 5.318 -22.731 -17.070 1.00 94.44 367 PHE A CA 1
ATOM 2956 C C . PHE A 1 367 ? 6.572 -22.244 -17.803 1.00 94.44 367 PHE A C 1
ATOM 2958 O O . PHE A 1 367 ? 6.667 -22.335 -19.021 1.00 94.44 367 PHE A O 1
ATOM 2965 N N . GLU A 1 368 ? 7.529 -21.711 -17.038 1.00 93.12 368 GLU A N 1
ATOM 2966 C CA . GLU A 1 368 ? 8.828 -21.175 -17.490 1.00 93.12 368 GLU A CA 1
ATOM 2967 C C . GLU A 1 368 ? 8.732 -19.978 -18.465 1.00 93.12 368 GLU A C 1
ATOM 2969 O O . GLU A 1 368 ? 9.738 -19.330 -18.750 1.00 93.12 368 GLU A O 1
ATOM 2974 N N . LYS A 1 369 ? 7.520 -19.602 -18.895 1.00 95.12 369 LYS A N 1
ATOM 2975 C CA . LYS A 1 369 ? 7.241 -18.429 -19.729 1.00 95.12 369 LYS A CA 1
ATOM 2976 C C . LYS A 1 369 ? 7.133 -17.151 -18.894 1.00 95.12 369 LYS A C 1
ATOM 2978 O O . LYS A 1 369 ? 6.728 -17.152 -17.725 1.00 95.12 369 LYS A O 1
ATOM 2983 N N . GLU A 1 370 ? 7.476 -16.035 -19.531 1.00 94.75 370 GLU A N 1
ATOM 2984 C CA . GLU A 1 370 ? 7.278 -14.694 -18.984 1.00 94.75 370 GLU A CA 1
ATOM 2985 C C . GLU A 1 370 ? 5.818 -14.237 -19.135 1.00 94.75 370 GLU A C 1
ATOM 2987 O O . GLU A 1 370 ? 5.145 -14.544 -20.118 1.00 94.75 370 GLU A O 1
ATOM 2992 N N . VAL A 1 371 ? 5.339 -13.488 -18.141 1.00 95.38 371 VAL A N 1
ATOM 2993 C CA . VAL A 1 371 ? 4.046 -12.799 -18.132 1.00 95.38 371 VAL A CA 1
ATOM 2994 C C . VAL A 1 371 ? 4.287 -11.320 -17.861 1.00 95.38 371 VAL A C 1
ATOM 2996 O O . VAL A 1 371 ? 4.885 -10.947 -16.842 1.00 95.38 371 VAL A O 1
ATOM 2999 N N . THR A 1 372 ? 3.814 -10.486 -18.779 1.00 96.25 372 THR A N 1
ATOM 3000 C CA . THR A 1 372 ? 3.886 -9.023 -18.749 1.00 96.25 372 THR A CA 1
ATOM 3001 C C . THR A 1 372 ? 2.657 -8.417 -18.054 1.00 96.25 372 THR A C 1
ATOM 3003 O O . THR A 1 372 ? 1.731 -9.118 -17.640 1.00 96.25 372 THR A O 1
ATOM 3006 N N . ILE A 1 373 ? 2.680 -7.105 -17.803 1.00 95.50 373 ILE A N 1
ATOM 3007 C CA . ILE A 1 373 ? 1.659 -6.418 -16.989 1.00 95.50 373 ILE A CA 1
ATOM 3008 C C . ILE A 1 373 ? 0.330 -6.203 -17.739 1.00 95.50 373 ILE A C 1
ATOM 3010 O O . ILE A 1 373 ? -0.735 -6.207 -17.118 1.00 95.50 373 ILE A O 1
ATOM 3014 N N . ASP A 1 374 ? 0.404 -6.049 -19.057 1.00 94.44 374 ASP A N 1
ATOM 3015 C CA . ASP A 1 374 ? -0.692 -5.879 -20.017 1.00 94.44 374 ASP A CA 1
ATOM 3016 C C . ASP A 1 374 ? -1.514 -7.163 -20.229 1.00 94.44 374 ASP A C 1
ATOM 3018 O O . ASP A 1 374 ? -2.730 -7.078 -20.370 1.00 94.44 374 ASP A O 1
ATOM 3022 N N . GLU A 1 375 ? -0.909 -8.355 -20.114 1.00 93.62 375 GLU A N 1
ATOM 3023 C CA . GLU A 1 375 ? -1.659 -9.628 -20.050 1.00 93.62 375 GLU A CA 1
ATOM 3024 C C . GLU A 1 375 ? -2.599 -9.710 -18.823 1.00 93.62 375 GLU A C 1
ATOM 3026 O O . GLU A 1 375 ? -3.482 -10.570 -18.763 1.00 93.62 375 GLU A O 1
ATOM 3031 N N . VAL A 1 376 ? -2.398 -8.860 -17.805 1.00 94.25 376 VAL A N 1
ATOM 3032 C CA . VAL A 1 376 ? -3.077 -8.963 -16.501 1.00 94.25 376 VAL A CA 1
ATOM 3033 C C . VAL A 1 376 ? -4.017 -7.794 -16.214 1.00 94.25 376 VAL A C 1
ATOM 3035 O O . VAL A 1 376 ? -5.076 -8.020 -15.624 1.00 94.25 376 VAL A O 1
ATOM 3038 N N . PHE A 1 377 ? -3.659 -6.567 -16.594 1.00 94.81 377 PHE A N 1
ATOM 3039 C CA . PHE A 1 377 ? -4.442 -5.359 -16.315 1.00 94.81 377 PHE A CA 1
ATOM 3040 C C . PHE A 1 377 ? -4.691 -4.535 -17.571 1.00 94.81 377 PHE A C 1
ATOM 3042 O O . PHE A 1 377 ? -3.794 -4.338 -18.384 1.00 94.81 377 PHE A O 1
ATOM 3049 N N . GLU A 1 378 ? -5.884 -3.954 -17.655 1.00 92.69 378 GLU A N 1
ATOM 3050 C CA . GLU A 1 378 ? -6.258 -3.062 -18.752 1.00 92.69 378 GLU A CA 1
ATOM 3051 C C . GLU A 1 378 ? -6.106 -1.582 -18.356 1.00 92.69 378 GLU A C 1
ATOM 3053 O O . GLU A 1 378 ? -6.224 -1.186 -17.187 1.00 92.69 378 GLU A O 1
ATOM 3058 N N . VAL A 1 379 ? -5.875 -0.718 -19.348 1.00 91.50 379 VAL A N 1
ATOM 3059 C CA . VAL A 1 379 ? -5.995 0.735 -19.157 1.00 91.50 379 VAL A CA 1
ATOM 3060 C C . VAL A 1 379 ? -7.443 1.060 -18.770 1.00 91.50 379 VAL A C 1
ATOM 3062 O O . VAL A 1 379 ? -8.378 0.396 -19.205 1.00 91.50 379 VAL A O 1
ATOM 3065 N N . ASN A 1 380 ? -7.646 2.085 -17.936 1.00 89.56 380 ASN A N 1
ATOM 3066 C CA . ASN A 1 380 ? -8.952 2.471 -17.388 1.00 89.56 380 ASN A CA 1
ATOM 3067 C C . ASN A 1 380 ? -9.520 1.516 -16.302 1.00 89.56 380 ASN A C 1
ATOM 3069 O O . ASN A 1 380 ? -10.523 1.865 -15.671 1.00 89.56 380 ASN A O 1
ATOM 3073 N N . GLU A 1 381 ? -8.871 0.379 -16.002 1.00 89.88 381 GLU A N 1
ATOM 3074 C CA . GLU A 1 381 ? -9.270 -0.548 -14.928 1.00 89.88 381 GLU A CA 1
ATOM 3075 C C . GLU A 1 381 ? -9.030 0.039 -13.515 1.00 89.88 381 GLU A C 1
ATOM 3077 O O . GLU A 1 381 ? -8.177 0.904 -13.296 1.00 89.88 381 GLU A O 1
ATOM 3082 N N . ASN A 1 382 ? -9.771 -0.445 -12.511 1.00 90.75 382 ASN A N 1
ATOM 3083 C CA . ASN A 1 382 ? -9.498 -0.189 -11.094 1.00 90.75 382 ASN A CA 1
ATOM 3084 C C . ASN A 1 382 ? -8.769 -1.380 -10.455 1.00 90.75 382 ASN A C 1
ATOM 3086 O O . ASN A 1 382 ? -9.333 -2.469 -10.343 1.00 90.75 382 ASN A O 1
ATOM 3090 N N . LEU A 1 383 ? -7.573 -1.132 -9.920 1.00 92.19 383 LEU A N 1
ATOM 3091 C CA . LEU A 1 383 ? -6.800 -2.101 -9.147 1.00 92.19 383 LEU A CA 1
ATOM 3092 C C . LEU A 1 383 ? -6.701 -1.725 -7.662 1.00 92.19 383 LEU A C 1
ATOM 3094 O O . LEU A 1 383 ? -6.917 -0.585 -7.244 1.00 92.19 383 LEU A O 1
ATOM 3098 N N . ASP A 1 384 ? -6.317 -2.705 -6.857 1.00 93.06 384 ASP A N 1
ATOM 3099 C CA . ASP A 1 384 ? -5.991 -2.559 -5.450 1.00 93.06 384 ASP A CA 1
ATOM 3100 C C . ASP A 1 384 ? -4.478 -2.725 -5.263 1.00 93.06 384 ASP A C 1
ATOM 3102 O O . ASP A 1 384 ? -3.875 -3.691 -5.733 1.00 93.06 384 ASP A O 1
ATOM 3106 N N . THR A 1 385 ? -3.851 -1.803 -4.531 1.00 87.56 385 THR A N 1
ATOM 3107 C CA . THR A 1 385 ? -2.416 -1.873 -4.215 1.00 87.56 385 THR A CA 1
ATOM 3108 C C . THR A 1 385 ? -2.211 -2.419 -2.807 1.00 87.56 385 THR A C 1
ATOM 3110 O O . THR A 1 385 ? -2.909 -2.034 -1.867 1.00 87.56 385 THR A O 1
ATOM 3113 N N . ILE A 1 386 ? -1.254 -3.332 -2.636 1.00 90.00 386 ILE A N 1
ATOM 3114 C CA . ILE A 1 386 ? -0.952 -3.986 -1.358 1.00 90.00 386 ILE A CA 1
ATOM 3115 C C . ILE A 1 386 ? 0.544 -3.841 -1.069 1.00 90.00 386 ILE A C 1
ATOM 3117 O O . ILE A 1 386 ? 1.389 -4.224 -1.876 1.00 90.00 386 ILE A O 1
ATOM 3121 N N . GLY A 1 387 ? 0.885 -3.294 0.101 1.00 83.38 387 GLY A N 1
ATOM 3122 C CA . GLY A 1 387 ? 2.271 -2.951 0.428 1.00 83.38 387 GLY A CA 1
ATOM 3123 C C . GLY A 1 387 ? 2.509 -2.600 1.895 1.00 83.38 387 GLY A C 1
ATOM 3124 O O . GLY A 1 387 ? 1.678 -2.876 2.768 1.00 83.38 387 GLY A O 1
ATOM 3125 N N . VAL A 1 388 ? 3.672 -1.991 2.161 1.00 77.62 388 VAL A N 1
ATOM 3126 C CA . VAL A 1 388 ? 4.160 -1.643 3.507 1.00 77.62 388 VAL A CA 1
ATOM 3127 C C . VAL A 1 388 ? 4.662 -0.185 3.561 1.00 77.62 388 VAL A C 1
ATOM 3129 O O . VAL A 1 388 ? 5.583 0.172 2.829 1.00 77.62 388 VAL A O 1
ATOM 3132 N N . ALA A 1 389 ? 4.093 0.652 4.444 1.00 53.03 389 ALA A N 1
ATOM 3133 C CA . ALA A 1 389 ? 4.393 2.100 4.588 1.00 53.03 389 ALA A CA 1
ATOM 3134 C C . ALA A 1 389 ? 4.846 2.489 6.016 1.00 53.03 389 ALA A C 1
ATOM 3136 O O . ALA A 1 389 ? 4.412 1.816 6.944 1.00 53.03 389 ALA A O 1
ATOM 3137 N N . CYS A 1 390 ? 5.682 3.534 6.217 1.00 33.16 390 CYS A N 1
ATOM 3138 C CA . CYS A 1 390 ? 6.526 3.793 7.421 1.00 33.16 390 CYS A CA 1
ATOM 3139 C C . CYS A 1 390 ? 6.410 5.204 8.071 1.00 33.16 390 CYS A C 1
ATOM 3141 O O . CYS A 1 390 ? 6.511 6.155 7.309 1.00 33.16 390 CYS A O 1
ATOM 3143 N N . ILE A 1 391 ? 6.271 5.328 9.420 1.00 35.06 391 ILE A N 1
ATOM 3144 C CA . ILE A 1 391 ? 6.415 6.557 10.279 1.00 35.06 391 ILE A CA 1
ATOM 3145 C C . ILE A 1 391 ? 6.537 6.145 11.789 1.00 35.06 391 ILE A C 1
ATOM 3147 O O . ILE A 1 391 ? 5.522 5.755 12.326 1.00 35.06 391 ILE A O 1
ATOM 3151 N N . GLY A 1 392 ? 7.668 6.187 12.519 1.00 31.52 392 GLY A N 1
ATOM 3152 C CA . GLY A 1 392 ? 7.816 5.521 13.862 1.00 31.52 392 GLY A CA 1
ATOM 3153 C C . GLY A 1 392 ? 7.310 6.232 15.158 1.00 31.52 392 GLY A C 1
ATOM 3154 O O . GLY A 1 392 ? 6.887 7.379 15.083 1.00 31.52 392 GLY A O 1
ATOM 3155 N N . ALA A 1 393 ? 7.368 5.543 16.331 1.00 36.25 393 ALA A N 1
ATOM 3156 C CA . ALA A 1 393 ? 7.324 6.057 17.741 1.00 36.25 393 ALA A CA 1
ATOM 3157 C C . ALA A 1 393 ? 7.519 4.924 18.825 1.00 36.25 393 ALA A C 1
ATOM 3159 O O . ALA A 1 393 ? 7.599 3.751 18.451 1.00 36.25 393 ALA A O 1
ATOM 3160 N N . TRP A 1 394 ? 7.588 5.233 20.148 1.00 46.75 394 TRP A N 1
ATOM 3161 C CA . TRP A 1 394 ? 7.907 4.302 21.285 1.00 46.75 394 TRP A CA 1
ATOM 3162 C C . TRP A 1 394 ? 7.041 4.507 22.579 1.00 46.75 394 TRP A C 1
ATOM 3164 O O . TRP A 1 394 ? 6.428 5.551 22.739 1.00 46.75 394 TRP A O 1
ATOM 3174 N N . HIS A 1 395 ? 6.996 3.488 23.463 1.00 40.28 395 HIS A N 1
ATOM 3175 C CA . HIS A 1 395 ? 6.310 3.265 24.783 1.00 40.28 395 HIS A CA 1
ATOM 3176 C C . HIS A 1 395 ? 6.599 4.297 25.930 1.00 40.28 395 HIS A C 1
ATOM 3178 O O . HIS A 1 395 ? 7.346 5.227 25.646 1.00 40.28 395 HIS A O 1
ATOM 3184 N N . PRO A 1 396 ? 6.163 4.153 27.228 1.00 64.75 396 PRO A N 1
ATOM 3185 C CA . PRO A 1 396 ? 5.345 3.135 27.938 1.00 64.75 396 PRO A CA 1
ATOM 3186 C C . PRO A 1 396 ? 4.181 3.757 28.781 1.00 64.75 396 PRO A C 1
ATOM 3188 O O . PRO A 1 396 ? 3.443 4.572 28.236 1.00 64.75 396 PRO A O 1
ATOM 3191 N N . SER A 1 397 ? 3.908 3.372 30.048 1.00 44.09 397 SER A N 1
ATOM 3192 C CA . SER A 1 397 ? 2.900 2.396 30.587 1.00 44.09 397 SER A CA 1
ATOM 3193 C C . SER A 1 397 ? 2.086 2.992 31.762 1.00 44.09 397 SER A C 1
ATOM 3195 O O . SER A 1 397 ? 2.650 3.826 32.450 1.00 44.09 397 SER A O 1
ATOM 3197 N N . ARG A 1 398 ? 0.829 2.627 32.104 1.00 61.81 398 ARG A N 1
ATOM 3198 C CA . ARG A 1 398 ? -0.194 1.663 31.590 1.00 61.81 398 ARG A CA 1
ATOM 3199 C C . ARG A 1 398 ? -1.473 2.434 31.152 1.00 61.81 398 ARG A C 1
ATOM 3201 O O . ARG A 1 398 ? -1.747 3.476 31.724 1.00 61.81 398 ARG A O 1
ATOM 3208 N N . VAL A 1 399 ? -2.240 1.967 30.147 1.00 50.31 399 VAL A N 1
ATOM 3209 C CA . VAL A 1 399 ? -3.298 2.758 29.449 1.00 50.31 399 VAL A CA 1
ATOM 3210 C C . VAL A 1 399 ? -4.313 1.840 28.716 1.00 50.31 399 VAL A C 1
ATOM 3212 O O . VAL A 1 399 ? -3.894 0.798 28.208 1.00 50.31 399 VAL A O 1
ATOM 3215 N N . MET A 1 400 ? -5.599 2.225 28.586 1.00 58.03 400 MET A N 1
ATOM 3216 C CA . MET A 1 400 ? -6.624 1.498 27.792 1.00 58.03 400 MET A CA 1
ATOM 3217 C C . MET A 1 400 ? -6.232 1.320 26.308 1.00 58.03 400 MET A C 1
ATOM 3219 O O . MET A 1 400 ? -5.601 2.190 25.710 1.00 58.03 400 MET A O 1
ATOM 3223 N N . THR A 1 401 ? -6.676 0.236 25.659 1.00 70.56 401 THR A N 1
ATOM 3224 C CA . THR A 1 401 ? -6.343 -0.084 24.248 1.00 70.56 401 THR A CA 1
ATOM 3225 C C . THR A 1 401 ? -6.844 0.941 23.221 1.00 70.56 401 THR A C 1
ATOM 3227 O O . THR A 1 401 ? -6.344 0.980 22.096 1.00 70.56 401 THR A O 1
ATOM 3230 N N . THR A 1 402 ? -7.827 1.764 23.592 1.00 73.38 402 THR A N 1
ATOM 3231 C CA . THR A 1 402 ? -8.499 2.753 22.735 1.00 73.38 402 THR A CA 1
ATOM 3232 C C . THR A 1 402 ? -7.880 4.151 22.780 1.00 73.38 402 THR A C 1
ATOM 3234 O O . THR A 1 402 ? -8.185 4.974 21.906 1.00 73.38 402 THR A O 1
ATOM 3237 N N . VAL A 1 403 ? -7.037 4.429 23.778 1.00 67.69 403 VAL A N 1
ATOM 3238 C CA . VAL A 1 403 ? -6.340 5.708 23.965 1.00 67.69 403 VAL A CA 1
ATOM 3239 C C . VAL A 1 403 ? -5.157 5.784 23.000 1.00 67.69 403 VAL A C 1
ATOM 3241 O O . VAL A 1 403 ? -4.475 4.790 22.745 1.00 67.69 403 VAL A O 1
ATOM 3244 N N . ALA A 1 404 ? -4.912 6.965 22.434 1.00 74.38 404 ALA A N 1
ATOM 3245 C CA . ALA A 1 404 ? -3.780 7.181 21.541 1.00 74.38 404 ALA A CA 1
ATOM 3246 C C . ALA A 1 404 ? -2.459 7.095 22.322 1.00 74.38 404 ALA A C 1
ATOM 3248 O O . ALA A 1 404 ? -2.309 7.713 23.372 1.00 74.38 404 ALA A O 1
ATOM 3249 N N . ARG A 1 405 ? -1.495 6.326 21.806 1.00 70.19 405 ARG A N 1
ATOM 3250 C CA . ARG A 1 405 ? -0.177 6.138 22.425 1.00 70.19 405 ARG A CA 1
ATOM 3251 C C . ARG A 1 405 ? 0.916 6.183 21.371 1.00 70.19 405 ARG A C 1
ATOM 3253 O O . ARG A 1 405 ? 0.709 5.730 20.243 1.00 70.19 405 ARG A O 1
ATOM 3260 N N . ALA A 1 406 ? 2.084 6.668 21.772 1.00 79.00 406 ALA A N 1
ATOM 3261 C CA . ALA A 1 406 ? 3.310 6.494 21.016 1.00 79.00 406 ALA A CA 1
ATOM 3262 C C . ALA A 1 406 ? 3.699 4.997 20.969 1.00 79.00 406 ALA A C 1
ATOM 3264 O O . ALA A 1 406 ? 3.452 4.232 21.905 1.00 79.00 406 ALA A O 1
ATOM 3265 N N . GLY A 1 407 ? 4.233 4.555 19.831 1.00 77.69 407 GLY A N 1
ATOM 3266 C CA . GLY A 1 407 ? 4.533 3.153 19.536 1.00 77.69 407 GLY A CA 1
ATOM 3267 C C . GLY A 1 407 ? 4.749 2.933 18.037 1.00 77.69 407 GLY A C 1
ATOM 3268 O O . GLY A 1 407 ? 4.674 3.882 17.259 1.00 77.69 407 GLY A O 1
ATOM 3269 N N . GLN A 1 408 ? 4.999 1.689 17.611 1.00 77.75 408 GLN A N 1
ATOM 3270 C CA . GLN A 1 408 ? 5.286 1.386 16.203 1.00 77.75 408 GLN A CA 1
ATOM 3271 C C . GLN A 1 408 ? 4.175 1.905 15.285 1.00 77.75 408 GLN A C 1
ATOM 3273 O O . GLN A 1 408 ? 3.084 1.338 15.198 1.00 77.75 408 GLN A O 1
ATOM 3278 N N . MET A 1 409 ? 4.504 2.938 14.529 1.00 79.00 409 MET A N 1
ATOM 3279 C CA . MET A 1 409 ? 3.671 3.490 13.482 1.00 79.00 409 MET A CA 1
ATOM 3280 C C . MET A 1 409 ? 4.388 3.233 12.143 1.00 79.00 409 MET A C 1
ATOM 3282 O O . MET A 1 409 ? 5.613 3.085 12.040 1.00 79.00 409 MET A O 1
ATOM 3286 N N . GLY A 1 410 ? 3.599 2.987 11.107 1.00 81.25 410 GLY A N 1
ATOM 3287 C CA . GLY A 1 410 ? 4.105 2.422 9.867 1.00 81.25 410 GLY A CA 1
ATOM 3288 C C . GLY A 1 410 ? 4.942 1.131 10.026 1.00 81.25 410 GLY A C 1
ATOM 3289 O O . GLY A 1 410 ? 4.774 0.338 10.952 1.00 81.25 410 GLY A O 1
ATOM 3290 N N . PHE A 1 411 ? 5.755 0.857 9.006 1.00 87.31 411 PHE A N 1
ATOM 3291 C CA . PHE A 1 411 ? 6.018 -0.469 8.448 1.00 87.31 411 PHE A CA 1
ATOM 3292 C C . PHE A 1 411 ? 4.773 -1.377 8.498 1.00 87.31 411 PHE A C 1
ATOM 3294 O O . PHE A 1 411 ? 4.859 -2.573 8.762 1.00 87.31 411 PHE A O 1
ATOM 3301 N N . HIS A 1 412 ? 3.585 -0.810 8.272 1.00 88.19 412 HIS A N 1
ATOM 3302 C CA . HIS A 1 412 ? 2.321 -1.529 8.378 1.00 88.19 412 HIS A CA 1
ATOM 3303 C C . HIS A 1 412 ? 1.917 -2.110 7.031 1.00 88.19 412 HIS A C 1
ATOM 3305 O O . HIS A 1 412 ? 1.960 -1.408 6.023 1.00 88.19 412 HIS A O 1
ATOM 3311 N N . ARG A 1 413 ? 1.400 -3.342 7.040 1.00 91.25 413 ARG A N 1
ATOM 3312 C CA . ARG A 1 413 ? 0.640 -3.887 5.912 1.00 91.25 413 ARG A CA 1
ATOM 3313 C C . ARG A 1 413 ? -0.615 -3.037 5.680 1.00 91.25 413 ARG A C 1
ATOM 3315 O O . ARG A 1 413 ? -1.407 -2.839 6.609 1.00 91.25 413 ARG A O 1
ATOM 3322 N N . ARG A 1 414 ? -0.825 -2.591 4.443 1.00 89.75 414 ARG A N 1
ATOM 3323 C CA . ARG A 1 414 ? -2.054 -1.924 3.985 1.00 89.75 414 ARG A CA 1
ATOM 3324 C C . ARG A 1 414 ? -2.503 -2.488 2.637 1.00 89.75 414 ARG A C 1
ATOM 3326 O O . ARG A 1 414 ? -1.706 -3.087 1.917 1.00 89.75 414 ARG A O 1
ATOM 3333 N N . THR A 1 415 ? -3.783 -2.289 2.348 1.00 92.62 415 THR A N 1
ATOM 3334 C CA . THR A 1 415 ? -4.399 -2.464 1.034 1.00 92.62 415 THR A CA 1
ATOM 3335 C C . THR A 1 415 ? -5.148 -1.169 0.753 1.00 92.62 415 THR A C 1
ATOM 3337 O O . THR A 1 415 ? -5.995 -0.787 1.558 1.00 92.62 415 THR A O 1
ATOM 3340 N N . GLU A 1 416 ? -4.802 -0.479 -0.326 1.00 90.56 416 GLU A N 1
ATOM 3341 C CA . GLU A 1 416 ? -5.511 0.709 -0.804 1.00 90.56 416 GLU A CA 1
ATOM 3342 C C . GLU A 1 416 ? -6.264 0.318 -2.070 1.00 90.56 416 GLU A C 1
ATOM 3344 O O . GLU A 1 416 ? -5.641 -0.155 -3.023 1.00 90.56 416 GLU A O 1
ATOM 3349 N N . THR A 1 417 ? -7.585 0.481 -2.058 1.00 91.88 417 THR A N 1
ATOM 3350 C CA . THR A 1 417 ? -8.471 -0.001 -3.123 1.00 91.88 417 THR A CA 1
ATOM 3351 C C . THR A 1 417 ? -8.860 1.088 -4.120 1.00 91.88 417 THR A C 1
ATOM 3353 O O . THR A 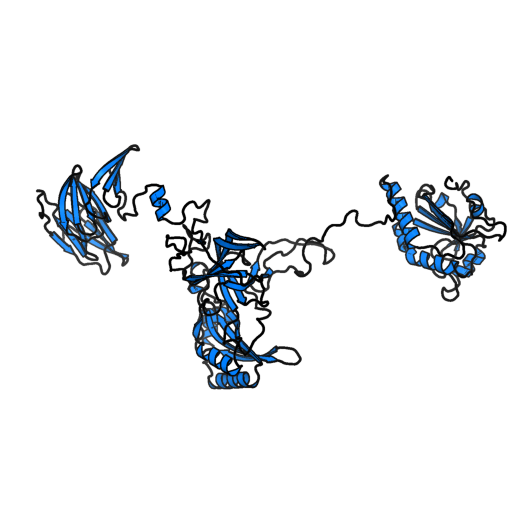1 417 ? -8.668 2.276 -3.847 1.00 91.88 417 THR A O 1
ATOM 3356 N N . ASN A 1 418 ? -9.444 0.684 -5.254 1.00 89.88 418 ASN A N 1
ATOM 3357 C CA . ASN A 1 418 ? -9.971 1.583 -6.295 1.00 89.88 418 ASN A CA 1
ATOM 3358 C C . ASN A 1 418 ? -8.931 2.593 -6.823 1.00 89.88 418 ASN A C 1
ATOM 3360 O O . ASN A 1 418 ? -9.203 3.789 -6.966 1.00 89.88 418 ASN A O 1
ATOM 3364 N N . LYS A 1 419 ? -7.714 2.118 -7.090 1.00 91.12 419 LYS A N 1
ATOM 3365 C CA . LYS A 1 419 ? -6.672 2.890 -7.763 1.00 91.12 419 LYS A CA 1
ATOM 3366 C C . LYS A 1 419 ? -6.820 2.687 -9.265 1.00 91.12 419 LYS A C 1
ATOM 3368 O O . LYS A 1 419 ? -6.669 1.574 -9.754 1.00 91.12 419 LYS A O 1
ATOM 3373 N N . LYS A 1 420 ? -7.129 3.762 -9.983 1.00 92.06 420 LYS A N 1
ATOM 3374 C CA . LYS A 1 420 ? -7.383 3.702 -11.421 1.00 92.06 420 LYS A CA 1
ATOM 3375 C C . LYS A 1 420 ? -6.074 3.617 -12.211 1.00 92.06 420 LYS A C 1
ATOM 3377 O O . LYS A 1 420 ? -5.166 4.416 -11.960 1.00 92.06 420 LYS A O 1
ATOM 3382 N N . VAL A 1 421 ? -5.988 2.668 -13.138 1.00 94.44 421 VAL A N 1
ATOM 3383 C CA . VAL A 1 421 ? -4.902 2.542 -14.116 1.00 94.44 421 VAL A CA 1
ATOM 3384 C C . VAL A 1 421 ? -5.076 3.634 -15.158 1.00 94.44 421 VAL A C 1
ATOM 3386 O O . VAL A 1 421 ? -6.151 3.782 -15.739 1.00 94.44 421 VAL A O 1
ATOM 3389 N N . TYR A 1 422 ? -4.035 4.438 -15.342 1.00 94.38 422 TYR A N 1
ATOM 3390 C CA . TYR A 1 422 ? -4.042 5.555 -16.279 1.00 94.38 422 TYR A CA 1
ATOM 3391 C C . TYR A 1 422 ? -3.342 5.223 -17.590 1.00 94.38 422 TYR A C 1
ATOM 3393 O O . TYR A 1 422 ? -3.791 5.659 -18.641 1.00 94.38 422 TYR A O 1
ATOM 3401 N N . MET A 1 423 ? -2.257 4.455 -17.525 1.00 94.44 423 MET A N 1
ATOM 3402 C CA . MET A 1 423 ? -1.474 4.062 -18.689 1.00 94.44 423 MET A CA 1
ATOM 3403 C C . MET A 1 423 ? -0.636 2.832 -18.340 1.00 94.44 423 MET A C 1
ATOM 3405 O O . MET A 1 423 ? -0.206 2.685 -17.191 1.00 94.44 423 MET A O 1
ATOM 3409 N N . ILE A 1 424 ? -0.394 1.988 -19.333 1.00 96.31 424 ILE A N 1
ATOM 3410 C CA . ILE A 1 424 ? 0.609 0.921 -19.331 1.00 96.31 424 ILE A CA 1
ATOM 3411 C C . ILE A 1 424 ? 1.506 1.200 -20.542 1.00 96.31 424 ILE A C 1
ATOM 3413 O O . ILE A 1 424 ? 1.003 1.676 -21.558 1.00 96.31 424 ILE A O 1
ATOM 3417 N N . GLY A 1 425 ? 2.813 0.976 -20.430 1.00 94.50 425 GLY A N 1
ATOM 3418 C CA . GLY A 1 425 ? 3.742 1.163 -21.548 1.00 94.50 425 GLY A CA 1
ATOM 3419 C C . GLY A 1 425 ? 5.156 0.693 -21.223 1.00 94.50 425 GLY A C 1
ATOM 3420 O O . GLY A 1 425 ? 5.464 0.406 -20.062 1.00 94.50 425 GLY A O 1
ATOM 3421 N N . ASN A 1 426 ? 6.021 0.632 -22.236 1.00 94.81 426 ASN A N 1
ATOM 3422 C CA . ASN A 1 426 ? 7.411 0.220 -22.072 1.00 94.81 426 ASN A CA 1
ATOM 3423 C C . ASN A 1 426 ? 8.311 1.404 -21.673 1.00 94.81 426 ASN A C 1
ATOM 3425 O O . ASN A 1 426 ? 8.179 2.511 -22.190 1.00 94.81 426 ASN A O 1
ATOM 3429 N N . GLY A 1 427 ? 9.244 1.192 -20.742 1.00 90.31 427 GLY A N 1
ATOM 3430 C CA . GLY A 1 427 ? 10.143 2.242 -20.248 1.00 90.31 427 GLY A CA 1
ATOM 3431 C C . GLY A 1 427 ? 11.169 2.764 -21.262 1.00 90.31 427 GLY A C 1
ATOM 3432 O O . GLY A 1 427 ? 11.685 3.864 -21.062 1.00 90.31 427 GLY A O 1
ATOM 3433 N N . ASN A 1 428 ? 11.465 1.998 -22.320 1.00 90.81 428 ASN A N 1
ATOM 3434 C CA . ASN A 1 428 ? 12.404 2.395 -23.376 1.00 90.81 428 ASN A CA 1
ATOM 3435 C C . ASN A 1 428 ? 11.726 3.146 -24.531 1.00 90.81 428 ASN A C 1
ATOM 3437 O O . ASN A 1 428 ? 12.413 3.812 -25.303 1.00 90.81 428 ASN A O 1
ATOM 3441 N N . GLU A 1 429 ? 10.402 3.051 -24.649 1.00 92.94 429 GLU A N 1
ATOM 3442 C CA . GLU A 1 429 ? 9.634 3.735 -25.686 1.00 92.94 429 GLU A CA 1
ATOM 3443 C C . GLU A 1 429 ? 9.381 5.203 -25.314 1.00 92.94 429 GLU A C 1
ATOM 3445 O O . GLU A 1 429 ? 9.239 5.575 -24.141 1.00 92.94 429 GLU A O 1
ATOM 3450 N N . LEU A 1 430 ? 9.324 6.060 -26.334 1.00 91.75 430 LEU A N 1
ATOM 3451 C CA . LEU A 1 430 ? 8.918 7.451 -26.169 1.00 91.75 430 LEU A CA 1
ATOM 3452 C C . LEU A 1 430 ? 7.393 7.517 -26.083 1.00 91.75 430 LEU A C 1
ATOM 3454 O O . LEU A 1 430 ? 6.684 6.945 -26.907 1.00 91.75 430 LEU A O 1
ATOM 3458 N N . ILE A 1 431 ? 6.881 8.243 -25.092 1.00 91.81 431 ILE A N 1
ATOM 3459 C CA . ILE A 1 431 ? 5.451 8.501 -24.973 1.00 91.81 431 ILE A CA 1
ATOM 3460 C C . ILE A 1 431 ? 5.094 9.683 -25.870 1.00 91.81 431 ILE A C 1
ATOM 3462 O O . ILE A 1 431 ? 5.773 10.713 -25.850 1.00 91.81 431 ILE A O 1
ATOM 3466 N N . LYS A 1 432 ? 3.961 9.557 -26.555 1.00 91.06 432 LYS A N 1
ATOM 3467 C CA . LYS A 1 432 ? 3.249 10.637 -27.237 1.00 91.06 432 LYS A CA 1
ATOM 3468 C C . LYS A 1 432 ? 1.784 10.593 -26.812 1.00 91.06 432 LYS A C 1
ATOM 3470 O O . LYS A 1 432 ? 1.255 9.514 -26.549 1.00 91.06 432 LYS A O 1
ATOM 3475 N N . THR A 1 433 ? 1.121 11.740 -26.732 1.00 91.06 433 THR A N 1
ATOM 3476 C CA . THR A 1 433 ? -0.341 11.815 -26.565 1.00 91.06 433 THR A CA 1
ATOM 3477 C C . THR A 1 433 ? -0.931 12.524 -27.777 1.00 91.06 433 THR A C 1
ATOM 3479 O O . THR A 1 433 ? -0.237 13.274 -28.455 1.00 91.06 433 THR A O 1
ATOM 3482 N N . GLU A 1 434 ? -2.226 12.350 -28.041 1.00 89.50 434 GLU A N 1
ATOM 3483 C CA . GLU A 1 434 ? -2.912 13.018 -29.166 1.00 89.50 434 GLU A CA 1
ATOM 3484 C C . GLU A 1 434 ? -2.799 14.557 -29.132 1.00 89.50 434 GLU A C 1
ATOM 3486 O O . GLU A 1 434 ? -2.957 15.219 -30.154 1.00 89.50 434 GLU A O 1
ATOM 3491 N N . PHE A 1 435 ? -2.523 15.127 -27.953 1.00 90.75 435 PHE A N 1
ATOM 3492 C CA . PHE A 1 435 ? -2.462 16.568 -27.700 1.00 90.75 435 PHE A CA 1
ATOM 3493 C C . PHE A 1 435 ? -1.036 17.099 -27.471 1.00 90.75 435 PHE A C 1
ATOM 3495 O O . PHE A 1 435 ? -0.863 18.314 -27.385 1.00 90.75 435 PHE A O 1
ATOM 3502 N N . ASP A 1 436 ? -0.029 16.227 -27.355 1.00 89.56 436 ASP A N 1
ATOM 3503 C CA . ASP A 1 436 ? 1.379 16.598 -27.181 1.00 89.56 436 ASP A CA 1
ATOM 3504 C C . ASP A 1 436 ? 2.190 16.056 -28.361 1.00 89.56 436 ASP A C 1
ATOM 3506 O O . ASP A 1 436 ? 2.426 14.855 -28.488 1.00 89.56 436 ASP A O 1
ATOM 3510 N N . LEU A 1 437 ? 2.619 16.966 -29.238 1.00 90.00 437 LEU A N 1
ATOM 3511 C CA . LEU A 1 437 ? 3.421 16.636 -30.417 1.00 90.00 437 LEU A CA 1
ATOM 3512 C C . LEU A 1 437 ? 4.817 16.105 -30.045 1.00 90.00 437 LEU A C 1
ATOM 3514 O O . LEU A 1 437 ? 5.463 15.473 -30.882 1.00 90.00 437 LEU A O 1
ATOM 3518 N N . THR A 1 438 ? 5.275 16.359 -28.815 1.00 88.75 438 THR A N 1
ATOM 3519 C CA . THR A 1 438 ? 6.625 16.041 -28.342 1.00 88.75 438 THR A CA 1
ATOM 3520 C C . THR A 1 438 ? 6.724 14.589 -27.889 1.00 88.75 438 THR A C 1
ATOM 3522 O O . THR A 1 438 ? 6.157 14.202 -26.867 1.00 88.75 438 THR A O 1
ATOM 3525 N N . GLU A 1 439 ? 7.513 13.792 -28.601 1.00 90.62 439 GLU A N 1
ATOM 3526 C CA . GLU A 1 439 ? 7.867 12.435 -28.178 1.00 90.62 439 GLU A CA 1
ATOM 3527 C C . GLU A 1 439 ? 8.930 12.484 -27.077 1.00 90.62 439 GLU A C 1
ATOM 3529 O O . GLU A 1 439 ? 10.004 13.064 -27.246 1.00 90.62 439 GLU A O 1
ATOM 3534 N N . LYS A 1 440 ? 8.624 11.912 -25.907 1.00 92.19 440 LYS A N 1
ATOM 3535 C CA . LYS A 1 440 ? 9.475 12.045 -24.713 1.00 92.19 440 LYS A CA 1
ATOM 3536 C C . LYS A 1 440 ? 9.423 10.811 -23.805 1.00 92.19 440 LYS A C 1
ATOM 3538 O O . LYS A 1 440 ? 8.366 10.198 -23.668 1.00 92.19 440 LYS A O 1
ATOM 3543 N N . PRO A 1 441 ? 10.533 10.429 -23.150 1.00 93.38 441 PRO A N 1
ATOM 3544 C CA . PRO A 1 441 ? 10.564 9.245 -22.294 1.00 93.38 441 PRO A CA 1
ATOM 3545 C C . PRO A 1 441 ? 9.774 9.469 -20.997 1.00 93.38 441 PRO A C 1
ATOM 3547 O O . PRO A 1 441 ? 9.747 10.574 -20.456 1.00 93.38 441 PRO A O 1
ATOM 3550 N N . ILE A 1 442 ? 9.220 8.400 -20.412 1.00 95.19 442 ILE A N 1
ATOM 3551 C CA . ILE A 1 442 ? 8.555 8.472 -19.092 1.00 95.19 442 ILE A CA 1
ATOM 3552 C C . ILE A 1 442 ? 9.499 8.905 -17.960 1.00 95.19 442 ILE A C 1
ATOM 3554 O O . ILE A 1 442 ? 9.073 9.458 -16.941 1.00 95.19 442 ILE A O 1
ATOM 3558 N N . THR A 1 443 ? 10.795 8.640 -18.122 1.00 95.19 443 THR A N 1
ATOM 3559 C CA . THR A 1 443 ? 11.814 9.030 -17.152 1.00 95.19 443 THR A CA 1
ATOM 3560 C C . THR A 1 443 ? 12.023 10.550 -17.210 1.00 95.19 443 THR A C 1
ATOM 3562 O O . THR A 1 443 ? 12.434 11.057 -18.252 1.00 95.19 443 THR A O 1
ATOM 3565 N N . PRO A 1 444 ? 11.813 11.290 -16.104 1.00 95.06 444 PRO A N 1
ATOM 3566 C CA . PRO A 1 444 ? 12.002 12.732 -16.093 1.00 95.06 444 PRO A CA 1
ATOM 3567 C C . PRO A 1 444 ? 13.475 13.130 -16.246 1.00 95.06 444 PRO A C 1
ATOM 3569 O O . PRO A 1 444 ? 14.375 12.349 -15.924 1.00 95.06 444 PRO A O 1
ATOM 3572 N N . LEU A 1 445 ? 13.731 14.375 -16.659 1.00 92.81 445 LEU A N 1
ATOM 3573 C CA . LEU A 1 445 ? 15.092 14.913 -16.792 1.00 92.81 445 LEU A CA 1
ATOM 3574 C C . LEU A 1 445 ? 15.908 14.744 -15.496 1.00 92.81 445 LEU A C 1
ATOM 3576 O O . LEU A 1 445 ? 15.464 15.129 -14.415 1.00 92.81 445 LEU A O 1
ATOM 3580 N N . GLY A 1 446 ? 17.114 14.179 -15.611 1.00 89.00 446 GLY A N 1
ATOM 3581 C CA . GLY A 1 446 ? 17.968 13.833 -14.463 1.00 89.00 446 GLY A CA 1
ATOM 3582 C C . GLY A 1 446 ? 17.584 12.532 -13.739 1.00 89.00 446 GLY A C 1
ATOM 3583 O O . GLY A 1 446 ? 18.212 12.180 -12.742 1.00 89.00 446 GLY A O 1
ATOM 3584 N N . GLY A 1 447 ? 16.583 11.802 -14.237 1.00 93.88 447 GLY A N 1
ATOM 3585 C CA . GLY A 1 447 ? 16.091 10.559 -13.652 1.00 93.88 447 GLY A CA 1
ATOM 3586 C C . GLY A 1 447 ? 15.140 10.766 -12.471 1.00 93.88 447 GLY A C 1
ATOM 3587 O O . GLY A 1 447 ? 14.976 11.856 -11.920 1.00 93.88 447 GLY A O 1
ATOM 3588 N N . ILE A 1 448 ? 14.494 9.683 -12.042 1.00 95.19 448 ILE A N 1
ATOM 3589 C CA . ILE A 1 448 ? 13.665 9.679 -10.836 1.00 95.19 448 ILE A CA 1
ATOM 3590 C C . ILE A 1 448 ? 14.599 9.687 -9.608 1.00 95.19 448 ILE A C 1
ATOM 3592 O O . ILE A 1 448 ? 15.384 8.747 -9.446 1.00 95.19 448 ILE A O 1
ATOM 3596 N N . PRO A 1 449 ? 14.515 10.677 -8.690 1.00 93.19 449 PRO A N 1
ATOM 3597 C CA . PRO A 1 449 ? 15.468 10.793 -7.584 1.00 93.19 449 PRO A CA 1
ATOM 3598 C C . PRO A 1 449 ? 15.527 9.535 -6.707 1.00 93.19 449 PRO A C 1
ATOM 3600 O O . PRO A 1 449 ? 14.494 8.969 -6.333 1.00 93.19 449 PRO A O 1
ATOM 3603 N N . HIS A 1 450 ? 16.743 9.100 -6.376 1.00 92.06 450 HIS A N 1
ATOM 3604 C CA . HIS A 1 450 ? 17.047 7.844 -5.673 1.00 92.06 450 HIS A CA 1
ATOM 3605 C C . HIS A 1 450 ? 16.547 6.554 -6.350 1.00 92.06 450 HIS A C 1
ATOM 3607 O O . HIS A 1 450 ? 16.625 5.497 -5.723 1.00 92.06 450 HIS A O 1
ATOM 3613 N N . TYR A 1 451 ? 16.055 6.604 -7.594 1.00 94.56 451 TYR A N 1
ATOM 3614 C CA . TYR A 1 451 ? 15.633 5.435 -8.371 1.00 94.56 451 TYR A CA 1
ATOM 3615 C C . TYR A 1 451 ? 16.463 5.271 -9.650 1.00 94.56 451 TYR A C 1
ATOM 3617 O O . TYR A 1 451 ? 17.079 4.226 -9.807 1.00 94.56 451 TYR A O 1
ATOM 3625 N N . GLY A 1 452 ? 16.567 6.305 -10.488 1.00 92.94 452 GLY A N 1
ATOM 3626 C CA . GLY A 1 452 ? 17.207 6.240 -11.809 1.00 92.94 452 GLY A CA 1
ATOM 3627 C C . GLY A 1 452 ? 16.178 6.349 -12.936 1.00 92.94 452 GLY A C 1
ATOM 3628 O O . GLY A 1 452 ? 15.152 7.012 -12.761 1.00 92.94 452 GLY A O 1
ATOM 3629 N N . SER A 1 453 ? 16.447 5.721 -14.079 1.00 93.50 453 SER A N 1
ATOM 3630 C CA . SER A 1 453 ? 15.476 5.570 -15.168 1.00 93.50 453 SER A CA 1
ATOM 3631 C C . SER A 1 453 ? 14.605 4.325 -14.996 1.00 93.50 453 SER A C 1
ATOM 3633 O O . SER A 1 453 ? 15.014 3.355 -14.360 1.00 93.50 453 SER A O 1
ATOM 3635 N N . ILE A 1 454 ? 13.403 4.377 -15.568 1.00 95.25 454 ILE A N 1
ATOM 3636 C CA . ILE A 1 454 ? 12.562 3.205 -15.843 1.00 95.25 454 ILE A CA 1
ATOM 3637 C C . ILE A 1 454 ? 13.048 2.625 -17.179 1.00 95.25 454 ILE A C 1
ATOM 3639 O O . ILE A 1 454 ? 13.285 3.398 -18.105 1.00 95.25 454 ILE A O 1
ATOM 3643 N N . LYS A 1 455 ? 13.238 1.303 -17.261 1.00 93.88 455 LYS A N 1
ATOM 3644 C CA . LYS A 1 455 ? 13.718 0.594 -18.470 1.00 93.88 455 LYS A CA 1
ATOM 3645 C C . LYS A 1 455 ? 12.881 -0.630 -18.848 1.00 93.88 455 LYS A C 1
ATOM 3647 O O . LYS A 1 455 ? 13.065 -1.191 -19.920 1.00 93.88 455 LYS A O 1
ATOM 3652 N N . ASN A 1 456 ? 12.007 -1.080 -17.959 1.00 95.19 456 ASN A N 1
ATOM 3653 C CA . ASN A 1 456 ? 11.067 -2.169 -18.196 1.00 95.19 456 ASN A CA 1
ATOM 3654 C C . ASN A 1 456 ? 9.662 -1.590 -18.391 1.00 95.19 456 ASN A C 1
ATOM 3656 O O . ASN A 1 456 ? 9.463 -0.375 -18.284 1.00 95.19 456 ASN A O 1
ATOM 3660 N N . ASP A 1 457 ? 8.679 -2.455 -18.620 1.00 96.88 457 ASP A N 1
ATOM 3661 C CA . ASP A 1 457 ? 7.274 -2.054 -18.608 1.00 96.88 457 ASP A CA 1
ATOM 3662 C C . ASP A 1 457 ? 6.914 -1.370 -17.289 1.00 96.88 457 ASP A C 1
ATOM 3664 O O . ASP A 1 457 ? 7.444 -1.690 -16.217 1.00 96.88 457 ASP A O 1
ATOM 3668 N N . TYR A 1 458 ? 5.999 -0.413 -17.358 1.00 96.88 458 TYR A N 1
ATOM 3669 C CA . TYR A 1 458 ? 5.500 0.295 -16.195 1.00 96.88 458 TYR A CA 1
ATOM 3670 C C . TYR A 1 458 ? 3.993 0.483 -16.266 1.00 96.88 458 TYR A C 1
ATOM 3672 O O . TYR A 1 458 ? 3.383 0.573 -17.330 1.00 96.88 458 TYR A O 1
ATOM 3680 N N . ILE A 1 459 ? 3.405 0.623 -15.084 1.00 97.25 459 ILE A N 1
ATOM 3681 C CA . ILE A 1 459 ? 2.006 0.979 -14.908 1.00 97.25 459 ILE A CA 1
ATOM 3682 C C . ILE A 1 459 ? 1.901 2.311 -14.166 1.00 97.25 459 ILE A C 1
ATOM 3684 O O . ILE A 1 459 ? 2.473 2.520 -13.086 1.00 97.25 459 ILE A O 1
ATOM 3688 N N . MET A 1 460 ? 1.178 3.244 -14.779 1.00 96.88 460 MET A N 1
ATOM 3689 C CA . MET A 1 460 ? 0.864 4.555 -14.229 1.00 96.88 460 MET A CA 1
ATOM 3690 C C . MET A 1 460 ? -0.478 4.475 -13.501 1.00 96.88 460 MET A C 1
ATOM 3692 O O . MET A 1 460 ? -1.511 4.170 -14.094 1.00 96.88 460 MET A O 1
ATOM 3696 N N . VAL A 1 461 ? -0.470 4.763 -12.201 1.00 95.38 461 VAL A N 1
ATOM 3697 C CA . VAL A 1 461 ? -1.630 4.585 -11.318 1.00 95.38 461 VAL A CA 1
ATOM 3698 C C . VAL A 1 461 ? -2.030 5.916 -10.687 1.00 95.38 461 VAL A C 1
ATOM 3700 O O . VAL A 1 461 ? -1.177 6.659 -10.196 1.00 95.38 461 VAL A O 1
ATOM 3703 N N . LYS A 1 462 ? -3.334 6.215 -10.651 1.00 93.94 462 LYS A N 1
ATOM 3704 C CA . LYS A 1 462 ? -3.866 7.456 -10.071 1.00 93.94 462 LYS A CA 1
ATOM 3705 C C . LYS A 1 462 ? -3.510 7.612 -8.587 1.00 93.94 462 LYS A C 1
ATOM 3707 O O . LYS A 1 462 ? -3.818 6.758 -7.751 1.00 93.94 462 LYS A O 1
ATOM 3712 N N . GLY A 1 463 ? -2.983 8.784 -8.242 1.00 92.75 463 GLY A N 1
ATOM 3713 C CA . GLY A 1 463 ? -2.698 9.213 -6.878 1.00 92.75 463 GLY A CA 1
ATOM 3714 C C . GLY A 1 463 ? -1.448 8.570 -6.280 1.00 92.75 463 GLY A C 1
ATOM 3715 O O . GLY A 1 463 ? -0.577 8.052 -6.977 1.00 92.75 463 GLY A O 1
ATOM 3716 N N . ALA A 1 464 ? -1.344 8.625 -4.952 1.00 92.69 464 ALA A N 1
ATOM 3717 C CA . ALA A 1 464 ? -0.276 7.961 -4.213 1.00 92.69 464 ALA A CA 1
ATOM 3718 C C . ALA A 1 464 ? -0.513 6.444 -4.114 1.00 92.69 464 ALA A C 1
ATOM 3720 O O . ALA A 1 464 ? -1.654 5.996 -4.008 1.00 92.69 464 ALA A O 1
ATOM 3721 N N . VAL A 1 465 ? 0.573 5.672 -4.077 1.00 92.50 465 VAL A N 1
ATOM 3722 C CA . VAL A 1 465 ? 0.579 4.225 -3.792 1.00 92.50 465 VAL A CA 1
ATOM 3723 C C . VAL A 1 465 ? 1.407 3.936 -2.538 1.00 92.50 465 VAL A C 1
ATOM 3725 O O . VAL A 1 465 ? 2.376 4.647 -2.252 1.00 92.50 465 VAL A O 1
ATOM 3728 N N . ILE A 1 466 ? 1.043 2.884 -1.801 1.00 90.06 466 ILE A N 1
ATOM 3729 C CA . ILE A 1 466 ? 1.654 2.471 -0.530 1.00 90.06 466 ILE A CA 1
ATOM 3730 C C . ILE A 1 466 ? 3.184 2.326 -0.639 1.00 90.06 466 ILE A C 1
ATOM 3732 O O . ILE A 1 466 ? 3.702 1.619 -1.501 1.00 90.06 466 ILE A O 1
ATOM 3736 N N . GLY A 1 467 ? 3.904 2.904 0.326 1.00 87.12 467 GLY A N 1
ATOM 3737 C CA . GLY A 1 467 ? 5.336 2.666 0.538 1.00 87.12 467 GLY A CA 1
ATOM 3738 C C . GLY A 1 467 ? 6.281 3.651 -0.175 1.00 87.12 467 GLY A C 1
ATOM 3739 O O . GLY A 1 467 ? 5.843 4.509 -0.947 1.00 87.12 467 GLY A O 1
ATOM 3740 N N . PRO A 1 468 ? 7.592 3.579 0.126 1.00 91.81 468 PRO A N 1
ATOM 3741 C CA . PRO A 1 468 ? 8.618 4.411 -0.505 1.00 91.81 468 PRO A CA 1
ATOM 3742 C C . PRO A 1 468 ? 8.976 3.917 -1.918 1.00 91.81 468 PRO A C 1
ATOM 3744 O O . PRO A 1 468 ? 8.517 2.862 -2.355 1.00 91.81 468 PRO A O 1
ATOM 3747 N N . ARG A 1 469 ? 9.843 4.660 -2.619 1.00 92.81 469 ARG A N 1
ATOM 3748 C CA . ARG A 1 469 ? 10.481 4.203 -3.868 1.00 92.81 469 ARG A CA 1
ATOM 3749 C C . ARG A 1 469 ? 11.308 2.927 -3.620 1.00 92.81 469 ARG A C 1
ATOM 3751 O O . ARG A 1 469 ? 11.671 2.643 -2.474 1.00 92.81 469 ARG A O 1
ATOM 3758 N N . LYS A 1 470 ? 11.568 2.136 -4.669 1.00 94.44 470 LYS A N 1
ATOM 3759 C CA . LYS A 1 470 ? 12.215 0.800 -4.609 1.00 94.44 470 LYS A CA 1
ATOM 3760 C C . LYS A 1 470 ? 11.480 -0.233 -3.735 1.00 94.44 470 LYS A C 1
ATOM 3762 O O . LYS A 1 470 ? 12.035 -1.277 -3.397 1.00 94.44 470 LYS A O 1
ATOM 3767 N N . ARG A 1 471 ? 10.229 0.028 -3.333 1.00 93.44 471 ARG A N 1
ATOM 3768 C CA . ARG A 1 471 ? 9.409 -0.927 -2.574 1.00 93.44 471 ARG A CA 1
ATOM 3769 C C . ARG A 1 471 ? 8.623 -1.809 -3.532 1.00 93.44 471 ARG A C 1
ATOM 3771 O O . ARG A 1 471 ? 7.974 -1.291 -4.435 1.00 93.44 471 ARG A O 1
ATOM 3778 N N . VAL A 1 472 ? 8.638 -3.115 -3.276 1.00 95.69 472 VAL A N 1
ATOM 3779 C CA . VAL A 1 472 ? 7.709 -4.054 -3.907 1.00 95.69 472 VAL A CA 1
ATOM 3780 C C . VAL A 1 472 ? 6.265 -3.717 -3.525 1.00 95.69 472 VAL A C 1
ATOM 3782 O O . VAL A 1 472 ? 5.953 -3.525 -2.345 1.00 95.69 472 VAL A O 1
ATOM 3785 N N . VAL A 1 473 ? 5.397 -3.653 -4.528 1.00 96.06 473 VAL A N 1
ATOM 3786 C CA . VAL A 1 473 ? 3.953 -3.448 -4.413 1.00 96.06 473 VAL A CA 1
ATOM 3787 C C . VAL A 1 473 ? 3.274 -4.587 -5.161 1.00 96.06 473 VAL A C 1
ATOM 3789 O O . VAL A 1 473 ? 3.605 -4.869 -6.309 1.00 96.06 473 VAL A O 1
ATOM 3792 N N . THR A 1 474 ? 2.319 -5.248 -4.514 1.00 96.88 474 THR A N 1
ATOM 3793 C CA . THR A 1 474 ? 1.449 -6.210 -5.194 1.00 96.88 474 THR A CA 1
ATOM 3794 C C . THR A 1 474 ? 0.214 -5.475 -5.693 1.00 96.88 474 THR A C 1
ATOM 3796 O O . THR A 1 474 ? -0.480 -4.824 -4.908 1.00 96.88 474 THR A O 1
ATOM 3799 N N . LEU A 1 475 ? -0.028 -5.572 -6.993 1.00 96.69 475 LEU A N 1
ATOM 3800 C CA . LEU A 1 475 ? -1.214 -5.086 -7.684 1.00 96.69 475 LEU A CA 1
ATOM 3801 C C . LEU A 1 475 ? -2.209 -6.243 -7.758 1.00 96.69 475 LEU A C 1
ATOM 3803 O O . LEU A 1 475 ? -1.805 -7.374 -8.010 1.00 96.69 475 LEU A O 1
ATOM 3807 N N . ARG A 1 476 ? -3.493 -5.992 -7.520 1.00 96.06 476 ARG A N 1
ATOM 3808 C CA . ARG A 1 476 ? -4.563 -6.996 -7.614 1.00 96.06 476 ARG A CA 1
ATOM 3809 C C . ARG A 1 476 ? -5.770 -6.369 -8.299 1.00 96.06 476 ARG A C 1
ATOM 3811 O O . ARG A 1 476 ? -6.063 -5.214 -8.003 1.00 96.06 476 ARG A O 1
ATOM 3818 N N . LYS A 1 477 ? -6.508 -7.110 -9.128 1.00 94.94 477 LYS A N 1
ATOM 3819 C CA . LYS A 1 477 ? -7.824 -6.656 -9.612 1.00 94.94 477 LYS A CA 1
ATOM 3820 C C . LYS A 1 477 ? -8.744 -6.308 -8.430 1.00 94.94 477 LYS A C 1
ATOM 3822 O O . LYS A 1 477 ? -8.637 -6.905 -7.348 1.00 94.94 477 LYS A O 1
ATOM 3827 N N . SER A 1 478 ? -9.596 -5.297 -8.602 1.00 92.62 478 SER A N 1
ATOM 3828 C CA . SER A 1 478 ? -10.497 -4.841 -7.535 1.00 92.62 478 SER A CA 1
ATOM 3829 C C . SER A 1 478 ? -11.456 -5.952 -7.095 1.00 92.62 478 SER A C 1
ATOM 3831 O O . SER A 1 478 ? -11.992 -6.691 -7.917 1.00 92.62 478 SER A O 1
ATOM 3833 N N . LEU A 1 479 ? -11.735 -6.036 -5.790 1.00 91.56 479 LEU A N 1
ATOM 3834 C CA . LEU A 1 479 ? -12.802 -6.911 -5.273 1.00 91.56 479 LEU A CA 1
ATOM 3835 C C . LEU A 1 479 ? -14.213 -6.369 -5.558 1.00 91.56 479 LEU A C 1
ATOM 3837 O O . LEU A 1 479 ? -15.184 -7.112 -5.445 1.00 91.56 479 LEU A O 1
ATOM 3841 N N . TYR A 1 480 ? -14.335 -5.080 -5.887 1.00 83.00 480 TYR A N 1
ATOM 3842 C CA . TYR A 1 480 ? -15.611 -4.389 -6.060 1.00 83.00 480 TYR A CA 1
ATOM 3843 C C . TYR A 1 480 ? -15.636 -3.624 -7.390 1.00 83.00 480 TYR A C 1
ATOM 3845 O O . TYR A 1 480 ? -14.810 -2.736 -7.620 1.00 83.00 480 TYR A O 1
ATOM 3853 N N . LYS A 1 481 ? -16.621 -3.917 -8.247 1.00 73.94 481 LYS A N 1
ATOM 3854 C CA . LYS A 1 481 ? -16.916 -3.119 -9.448 1.00 73.94 481 LYS A CA 1
ATOM 3855 C C . LYS A 1 481 ? -17.642 -1.833 -8.995 1.00 73.94 481 LYS A C 1
ATOM 3857 O O . LYS A 1 481 ? -18.661 -1.907 -8.312 1.00 73.94 481 LYS A O 1
ATOM 3862 N N . THR A 1 482 ? -17.106 -0.646 -9.307 1.00 68.50 482 THR A N 1
ATOM 3863 C CA . THR A 1 482 ? -17.648 0.655 -8.852 1.00 68.50 482 THR A CA 1
ATOM 3864 C C . THR A 1 482 ? -18.120 1.519 -10.024 1.00 68.50 482 THR A C 1
ATOM 3866 O O . THR A 1 482 ? -17.426 1.636 -11.027 1.00 68.50 482 THR A O 1
ATOM 3869 N N . LYS A 1 483 ? -19.274 2.199 -9.899 1.00 61.31 483 LYS A N 1
ATOM 3870 C CA . LYS A 1 483 ? -19.859 3.012 -10.994 1.00 61.31 483 LYS A CA 1
ATOM 3871 C C . LYS A 1 483 ? -18.984 4.186 -11.473 1.00 61.31 483 LYS A C 1
ATOM 3873 O O . LYS A 1 483 ? -19.194 4.681 -12.568 1.00 61.31 483 LYS A O 1
ATOM 3878 N N . LYS A 1 484 ? -18.007 4.639 -10.675 1.00 59.38 484 LYS A N 1
ATOM 3879 C CA . LYS A 1 484 ? -17.023 5.668 -11.081 1.00 59.38 484 LYS A CA 1
ATOM 3880 C C . LYS A 1 484 ? -15.834 5.105 -11.876 1.00 59.38 484 LYS A C 1
ATOM 3882 O O . LYS A 1 484 ? -14.999 5.883 -12.327 1.00 59.38 484 LYS A O 1
ATOM 3887 N N . ALA A 1 485 ? -15.724 3.782 -12.025 1.00 58.91 485 ALA A N 1
ATOM 3888 C CA . ALA A 1 485 ? -14.673 3.159 -12.827 1.00 58.91 485 ALA A CA 1
ATOM 3889 C C . ALA A 1 485 ? -14.812 3.535 -14.310 1.00 58.91 485 ALA A C 1
ATOM 3891 O O . ALA A 1 485 ? -13.835 3.954 -14.920 1.00 58.91 485 ALA A O 1
ATOM 3892 N N . SER A 1 486 ? -16.038 3.494 -14.839 1.00 66.50 486 SER A N 1
ATOM 3893 C CA . SER A 1 486 ? -16.376 3.684 -16.257 1.00 66.50 486 SER A CA 1
ATOM 3894 C C . SER A 1 486 ? -16.326 5.135 -16.761 1.00 66.50 486 SER A C 1
ATOM 3896 O O . SER A 1 486 ? -16.899 5.432 -17.803 1.00 66.50 486 SER A O 1
ATOM 3898 N N . GLU A 1 487 ? -15.683 6.061 -16.041 1.00 74.69 487 GLU A N 1
ATOM 3899 C CA . GLU A 1 487 ? -15.337 7.360 -16.632 1.00 74.69 487 GLU A CA 1
ATOM 3900 C C . GLU A 1 487 ? -14.297 7.145 -17.743 1.00 74.69 487 GLU A C 1
ATOM 3902 O O . GLU A 1 487 ? -13.280 6.488 -17.512 1.00 74.69 487 GLU A O 1
ATOM 3907 N N . GLU A 1 488 ? -14.530 7.710 -18.924 1.00 81.75 488 GLU A N 1
ATOM 3908 C CA . GLU A 1 488 ? -13.548 7.765 -20.010 1.00 81.75 488 GLU A CA 1
ATOM 3909 C C . GLU A 1 488 ? -12.284 8.529 -19.570 1.00 81.75 488 GLU A C 1
ATOM 3911 O O . GLU A 1 488 ? -12.350 9.468 -18.763 1.00 81.75 488 GLU A O 1
ATOM 3916 N N . LEU A 1 489 ? -11.119 8.108 -20.067 1.00 87.62 489 LEU A N 1
ATOM 3917 C CA . LEU A 1 489 ? -9.823 8.642 -19.662 1.00 87.62 489 LEU A CA 1
ATOM 3918 C C . LEU A 1 489 ? -9.019 9.128 -20.872 1.00 87.62 489 LEU A C 1
ATOM 3920 O O . LEU A 1 489 ? -8.311 8.355 -21.504 1.00 87.62 489 LEU A O 1
ATOM 3924 N N . ILE A 1 490 ? -9.071 10.436 -21.122 1.00 90.62 490 ILE A N 1
ATOM 3925 C CA . ILE A 1 490 ? -8.307 11.101 -22.185 1.00 90.62 490 ILE A CA 1
ATOM 3926 C C . ILE A 1 490 ? -7.163 11.894 -21.545 1.00 90.62 490 ILE A C 1
ATOM 3928 O O . ILE A 1 490 ? -7.383 12.971 -20.977 1.00 90.62 490 ILE A O 1
ATOM 3932 N N . ILE A 1 491 ? -5.945 11.346 -21.587 1.00 93.00 491 ILE A N 1
ATOM 3933 C CA . ILE A 1 491 ? -4.731 12.009 -21.089 1.00 93.00 491 ILE A CA 1
ATOM 3934 C C . ILE A 1 491 ? -4.224 12.973 -22.164 1.00 93.00 491 ILE A C 1
ATOM 3936 O O . ILE A 1 491 ? -3.930 12.568 -23.283 1.00 93.00 491 ILE A O 1
ATOM 3940 N N . LYS A 1 492 ? -4.094 14.252 -21.806 1.00 94.31 492 LYS A N 1
ATOM 3941 C CA . LYS A 1 492 ? -3.570 15.293 -22.697 1.00 94.31 492 LYS A CA 1
ATOM 3942 C C . LYS A 1 492 ? -2.060 15.445 -22.601 1.00 94.31 492 LYS A C 1
ATOM 3944 O O . LYS A 1 492 ? -1.417 15.690 -23.609 1.00 94.31 492 LYS A O 1
ATOM 3949 N N . PHE A 1 493 ? -1.498 15.321 -21.401 1.00 95.31 493 PHE A N 1
ATOM 3950 C CA . PHE A 1 493 ? -0.091 15.629 -21.152 1.00 95.31 493 PHE A CA 1
ATOM 3951 C C . PHE A 1 493 ? 0.451 14.865 -19.942 1.00 95.31 493 PHE A C 1
ATOM 3953 O O . PHE A 1 493 ? -0.240 14.722 -18.929 1.00 95.31 493 PHE A O 1
ATOM 3960 N N . VAL A 1 494 ? 1.713 14.438 -20.025 1.00 96.25 494 VAL A N 1
ATOM 3961 C CA . VAL A 1 494 ? 2.479 13.814 -18.935 1.00 96.25 494 VAL A CA 1
ATOM 3962 C C . VAL A 1 494 ? 3.697 14.685 -18.617 1.00 96.25 494 VAL A C 1
ATOM 3964 O O . VAL A 1 494 ? 4.439 15.059 -19.524 1.00 96.25 494 VAL A O 1
ATOM 3967 N N . ASP A 1 495 ? 3.914 15.000 -17.336 1.00 96.00 495 ASP A N 1
ATOM 3968 C CA . ASP A 1 495 ? 5.031 15.843 -16.891 1.00 96.00 495 ASP A CA 1
ATOM 3969 C C . ASP A 1 495 ? 6.339 15.046 -16.709 1.00 96.00 495 ASP A C 1
ATOM 3971 O O . ASP A 1 495 ? 6.507 14.282 -15.749 1.00 96.00 495 ASP A O 1
ATOM 3975 N N . THR A 1 496 ? 7.303 15.289 -17.593 1.00 95.44 496 THR A N 1
ATOM 3976 C CA . THR A 1 496 ? 8.662 14.719 -17.618 1.00 95.44 496 THR A CA 1
ATOM 3977 C C . THR A 1 496 ? 9.726 15.701 -17.112 1.00 95.44 496 THR A C 1
ATOM 3979 O O . THR A 1 496 ? 10.925 15.413 -17.148 1.00 95.44 496 THR A O 1
ATOM 3982 N N . SER A 1 497 ? 9.323 16.849 -16.559 1.00 95.31 497 SER A N 1
ATOM 3983 C CA . SER A 1 497 ? 10.264 17.803 -15.967 1.00 95.31 497 SER A CA 1
ATOM 3984 C C . SER A 1 497 ? 11.066 17.216 -14.799 1.00 95.31 497 SER A C 1
ATOM 3986 O O . SER A 1 497 ? 10.598 16.323 -14.079 1.00 95.31 497 SER A O 1
ATOM 3988 N N . SER A 1 498 ? 12.279 17.743 -14.588 1.00 95.62 498 SER A N 1
ATOM 3989 C CA . SER A 1 498 ? 13.162 17.333 -13.486 1.00 95.62 498 SER A CA 1
ATOM 3990 C C . SER A 1 498 ? 12.455 17.394 -12.132 1.00 95.62 498 SER A C 1
ATOM 3992 O O . SER A 1 498 ? 11.925 18.432 -11.733 1.00 95.62 498 SER A O 1
ATOM 3994 N N . LYS A 1 499 ? 12.526 16.287 -11.383 1.00 93.62 499 LYS A N 1
ATOM 3995 C CA . LYS A 1 499 ? 12.045 16.206 -9.992 1.00 93.62 499 LYS A CA 1
ATOM 3996 C C . LYS A 1 499 ? 13.132 16.567 -8.966 1.00 93.62 499 LYS A C 1
ATOM 3998 O O . LYS A 1 499 ? 12.925 16.378 -7.768 1.00 93.62 499 LYS A O 1
ATOM 4003 N N . ILE A 1 500 ? 14.288 17.049 -9.429 1.00 90.94 500 ILE A N 1
ATOM 4004 C CA . ILE A 1 500 ? 15.350 17.647 -8.613 1.00 90.94 500 ILE A CA 1
ATOM 4005 C C . ILE A 1 500 ? 15.204 19.169 -8.723 1.00 90.94 500 ILE A C 1
ATOM 4007 O O . ILE A 1 500 ? 15.332 19.733 -9.811 1.00 90.94 500 ILE A O 1
ATOM 4011 N N . GLY A 1 501 ? 14.923 19.831 -7.599 1.00 91.25 50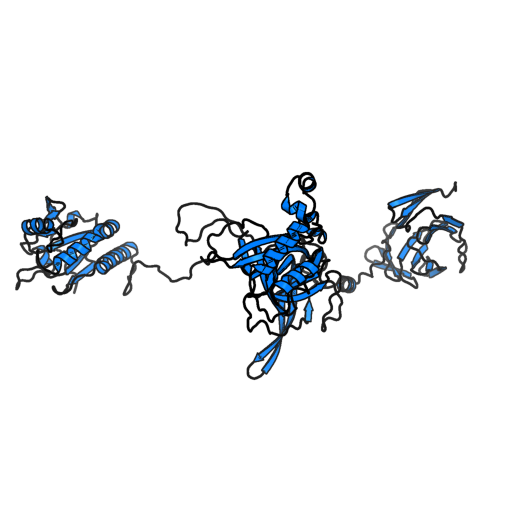1 GLY A N 1
ATOM 4012 C CA . GLY A 1 501 ? 14.638 21.266 -7.567 1.00 91.25 501 GLY A CA 1
ATOM 4013 C C . GLY A 1 501 ? 13.302 21.618 -8.233 1.00 91.25 501 GLY A C 1
ATOM 4014 O O . GLY A 1 501 ? 12.311 20.909 -8.065 1.00 91.25 501 GLY A O 1
ATOM 4015 N N . LYS A 1 502 ? 13.269 22.736 -8.969 1.00 92.56 502 LYS A N 1
ATOM 4016 C CA . LYS A 1 502 ? 12.098 23.203 -9.728 1.00 92.56 502 LYS A CA 1
ATOM 4017 C C . LYS A 1 502 ? 12.326 22.952 -11.223 1.00 92.56 502 LYS A C 1
ATOM 4019 O O . LYS A 1 502 ? 12.993 23.751 -11.878 1.00 92.56 502 LYS A O 1
ATOM 4024 N N . GLY A 1 503 ? 11.799 21.848 -11.752 1.00 91.81 503 GLY A N 1
ATOM 4025 C CA . GLY A 1 503 ? 11.829 21.561 -13.188 1.00 91.81 503 GLY A CA 1
ATOM 4026 C C . GLY A 1 503 ? 11.092 22.636 -13.997 1.00 91.81 503 GLY A C 1
ATOM 4027 O O . GLY A 1 503 ? 9.965 22.987 -13.663 1.00 91.81 503 GLY A O 1
ATOM 4028 N N . ARG A 1 504 ? 11.745 23.174 -15.037 1.00 93.62 504 ARG A N 1
ATOM 4029 C CA . ARG A 1 504 ? 11.180 24.186 -15.959 1.00 93.62 504 ARG A CA 1
ATOM 4030 C C . ARG A 1 504 ? 11.021 23.703 -17.404 1.00 93.62 504 ARG A C 1
ATOM 4032 O O . ARG A 1 504 ? 10.275 24.313 -18.152 1.00 93.62 504 ARG A O 1
ATOM 4039 N N . PHE A 1 505 ? 11.724 22.634 -17.768 1.00 93.81 505 PHE A N 1
ATOM 4040 C CA . PHE A 1 505 ? 11.769 22.057 -19.112 1.00 93.81 505 PHE A CA 1
ATOM 4041 C C . PHE A 1 505 ? 11.317 20.600 -19.028 1.00 93.81 505 PHE A C 1
ATOM 4043 O O . PHE A 1 505 ? 11.626 19.931 -18.035 1.00 93.81 505 PHE A O 1
ATOM 4050 N N . GLN A 1 506 ? 10.596 20.129 -20.038 1.00 92.69 506 GLN A N 1
ATOM 4051 C CA . GLN A 1 506 ? 10.114 18.757 -20.190 1.00 92.69 506 GLN A CA 1
ATOM 4052 C C . GLN A 1 506 ? 11.141 17.882 -20.910 1.00 92.69 506 GLN A C 1
ATOM 4054 O O . GLN A 1 506 ? 11.314 16.720 -20.534 1.00 92.69 506 GLN A O 1
ATOM 4059 N N . THR A 1 507 ? 11.862 18.449 -21.883 1.00 91.44 507 THR A N 1
ATOM 4060 C CA . THR A 1 507 ? 12.922 17.770 -22.644 1.00 91.44 507 THR A CA 1
ATOM 4061 C C . THR A 1 507 ? 14.283 18.458 -22.489 1.00 91.44 507 THR A C 1
ATOM 4063 O O . THR A 1 507 ? 14.403 19.607 -22.051 1.00 91.44 507 THR A O 1
ATOM 4066 N N . ALA A 1 508 ? 15.357 17.740 -22.833 1.00 87.62 508 ALA A N 1
ATOM 4067 C CA . ALA A 1 508 ? 16.699 18.319 -22.869 1.00 87.62 508 ALA A CA 1
ATOM 4068 C C . ALA A 1 508 ? 16.859 19.318 -24.031 1.00 87.62 508 ALA A C 1
ATOM 4070 O O . ALA A 1 508 ? 17.666 20.239 -23.939 1.00 87.62 508 ALA A O 1
ATOM 4071 N N . GLU A 1 509 ? 16.078 19.149 -25.098 1.00 85.75 509 GLU A N 1
ATOM 4072 C CA . GLU A 1 509 ? 16.065 20.006 -26.286 1.00 85.75 509 GLU A CA 1
ATOM 4073 C C . GLU A 1 509 ? 15.446 21.367 -25.997 1.00 85.75 509 GLU A C 1
ATOM 4075 O O . GLU A 1 509 ? 16.101 22.375 -26.251 1.00 85.75 509 GLU A O 1
ATOM 4080 N N . GLU A 1 510 ? 14.279 21.408 -25.344 1.00 87.19 510 GLU A N 1
ATOM 4081 C CA . GLU A 1 510 ? 13.679 22.649 -24.830 1.00 87.19 510 GLU A CA 1
ATOM 4082 C C . GLU A 1 510 ? 14.674 23.444 -23.978 1.00 87.19 510 GLU A C 1
ATOM 4084 O O . GLU A 1 510 ? 14.808 24.657 -24.130 1.00 87.19 510 GLU A O 1
ATOM 4089 N N . LYS A 1 511 ? 15.414 22.755 -23.096 1.00 86.06 511 LYS A N 1
ATOM 4090 C CA . LYS A 1 511 ? 16.437 23.392 -22.262 1.00 86.06 511 LYS A CA 1
ATOM 4091 C C . LYS A 1 511 ? 17.577 23.972 -23.108 1.00 86.06 511 LYS A C 1
ATOM 4093 O O . LYS A 1 511 ? 17.990 25.099 -22.844 1.00 86.06 511 LYS A O 1
ATOM 4098 N N . ARG A 1 512 ? 18.111 23.226 -24.085 1.00 79.12 512 ARG A N 1
ATOM 4099 C CA . ARG A 1 512 ? 19.192 23.719 -24.965 1.00 79.12 512 ARG A CA 1
ATOM 4100 C C . ARG A 1 512 ? 18.729 24.935 -25.770 1.00 79.12 512 ARG A C 1
ATOM 4102 O O . ARG A 1 512 ? 19.406 25.958 -25.738 1.00 79.12 512 ARG A O 1
ATOM 4109 N N . ALA A 1 513 ? 17.551 24.842 -26.391 1.00 80.94 513 ALA A N 1
ATOM 4110 C CA . ALA A 1 513 ? 16.940 25.917 -27.166 1.00 80.94 513 ALA A CA 1
ATOM 4111 C C . ALA A 1 513 ? 16.714 27.182 -26.321 1.00 80.94 513 ALA A C 1
ATOM 4113 O O . ALA A 1 513 ? 17.111 28.268 -26.732 1.00 80.94 513 ALA A O 1
ATOM 4114 N N . PHE A 1 514 ? 16.161 27.047 -25.109 1.00 83.69 514 PHE A N 1
ATOM 4115 C CA . PHE A 1 514 ? 15.921 28.182 -24.210 1.00 83.69 514 PHE A CA 1
ATOM 4116 C C . PHE A 1 514 ? 17.203 28.924 -23.811 1.00 83.69 514 PHE A C 1
ATOM 4118 O O . PHE A 1 514 ? 17.212 30.149 -23.750 1.00 83.69 514 PHE A O 1
ATOM 4125 N N . TYR A 1 515 ? 18.286 28.197 -23.522 1.00 78.19 515 TYR A N 1
ATOM 4126 C CA . TYR A 1 515 ? 19.569 28.808 -23.159 1.00 78.19 515 TYR A CA 1
ATOM 4127 C C . TYR A 1 515 ? 20.420 29.212 -24.375 1.00 78.19 515 TYR A C 1
ATOM 4129 O O . TYR A 1 515 ? 21.560 29.628 -24.181 1.00 78.19 515 TYR A O 1
ATOM 4137 N N . ALA A 1 516 ? 19.904 29.060 -25.603 1.00 70.56 516 ALA A N 1
ATOM 4138 C CA . ALA A 1 516 ? 20.653 29.211 -26.853 1.00 70.56 516 ALA A CA 1
ATOM 4139 C C . ALA A 1 516 ? 21.989 28.435 -26.865 1.00 70.56 516 ALA A C 1
ATOM 4141 O O . ALA A 1 516 ? 22.939 28.825 -27.538 1.00 70.56 516 ALA A O 1
ATOM 4142 N N . ILE A 1 517 ? 22.062 27.326 -26.117 1.00 58.72 517 ILE A N 1
ATOM 4143 C CA . ILE A 1 517 ? 23.233 26.447 -26.101 1.00 58.72 517 ILE A CA 1
ATOM 4144 C C . ILE A 1 517 ? 23.210 25.699 -27.434 1.00 58.72 517 ILE A C 1
ATOM 4146 O O .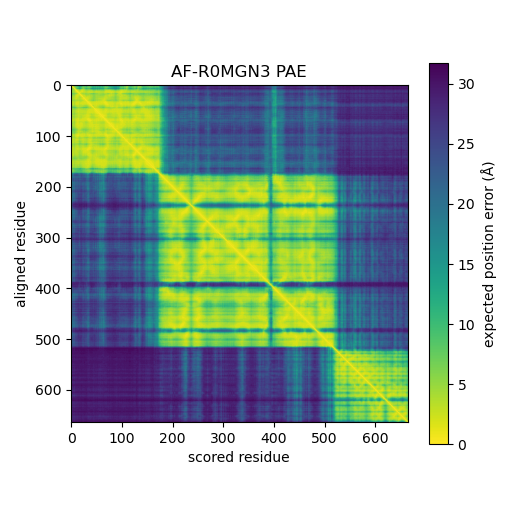 ILE A 1 517 ? 22.243 24.959 -27.670 1.00 58.72 517 ILE A O 1
ATOM 4150 N N . PRO A 1 518 ? 24.229 25.863 -28.301 1.00 52.75 518 PRO A N 1
ATOM 4151 C CA . PRO A 1 518 ? 24.304 25.101 -29.535 1.00 52.75 518 PRO A CA 1
ATOM 4152 C C . PRO A 1 518 ? 24.251 23.602 -29.242 1.00 52.75 518 PRO A C 1
ATOM 4154 O O . PRO A 1 518 ? 24.557 23.151 -28.136 1.00 52.75 518 PRO A O 1
ATOM 4157 N N . THR A 1 519 ? 23.794 22.828 -30.221 1.00 51.28 519 THR A N 1
ATOM 4158 C CA . THR A 1 519 ? 23.538 21.392 -30.073 1.00 51.28 519 THR A CA 1
ATOM 4159 C C . THR A 1 519 ? 24.775 20.642 -29.566 1.00 51.28 519 THR A C 1
ATOM 4161 O O . THR A 1 519 ? 25.887 21.159 -29.609 1.00 51.28 519 THR A O 1
ATOM 4164 N N . ALA A 1 520 ? 24.580 19.420 -29.063 1.00 46.84 520 ALA A N 1
ATOM 4165 C CA . ALA A 1 520 ? 25.642 18.587 -28.505 1.00 46.84 520 ALA A CA 1
ATOM 4166 C C . ALA A 1 520 ? 26.628 18.084 -29.581 1.00 46.84 520 ALA A C 1
ATOM 4168 O O . ALA A 1 520 ? 26.695 16.884 -29.849 1.00 46.84 520 ALA A O 1
ATOM 4169 N N . SER A 1 521 ? 27.395 19.004 -30.172 1.00 47.69 521 SER A N 1
ATOM 4170 C CA . SER A 1 521 ? 28.613 18.683 -30.901 1.00 47.69 521 SER A CA 1
ATOM 4171 C C . SER A 1 521 ? 29.510 17.857 -29.974 1.00 47.69 521 SER A C 1
ATOM 4173 O O . SER A 1 521 ? 29.741 18.276 -28.834 1.00 47.69 521 SER A O 1
ATOM 4175 N N . PRO A 1 522 ? 29.989 16.678 -30.407 1.00 49.84 522 PRO A N 1
ATOM 4176 C CA . PRO A 1 522 ? 30.949 15.905 -29.630 1.00 49.84 522 PRO A CA 1
ATOM 4177 C C . PRO A 1 522 ? 32.320 16.597 -29.556 1.00 49.84 522 PRO A C 1
ATOM 4179 O O . PRO A 1 522 ? 33.129 16.222 -28.703 1.00 49.84 522 PRO A O 1
ATOM 4182 N N . SER A 1 523 ? 32.563 17.625 -30.383 1.00 54.22 523 SER A N 1
ATOM 4183 C CA . SER A 1 523 ? 33.795 18.407 -30.353 1.00 54.22 523 SER A CA 1
ATOM 4184 C C . SER A 1 523 ? 33.990 19.034 -28.977 1.00 54.22 523 SER A C 1
ATOM 4186 O O . SER A 1 523 ? 33.114 19.739 -28.457 1.00 54.22 523 SER A O 1
ATOM 4188 N N . ARG A 1 524 ? 35.161 18.815 -28.388 1.00 58.41 524 ARG A N 1
ATOM 4189 C CA . ARG A 1 524 ? 35.519 19.434 -27.113 1.00 58.41 524 ARG A CA 1
ATOM 4190 C C . ARG A 1 524 ? 35.820 20.912 -27.344 1.00 58.41 524 ARG A C 1
ATOM 4192 O O . ARG A 1 524 ? 36.407 21.279 -28.355 1.00 58.41 524 ARG A O 1
ATOM 4199 N N . GLY A 1 525 ? 35.460 21.761 -26.385 1.00 68.12 525 GLY A N 1
ATOM 4200 C CA . GLY A 1 525 ? 35.988 23.122 -26.373 1.00 68.12 525 GLY A CA 1
ATOM 4201 C C . GLY A 1 525 ? 37.506 23.077 -26.179 1.00 68.12 525 GLY A C 1
ATOM 4202 O O . GLY A 1 525 ? 37.977 22.443 -25.233 1.00 68.12 525 GLY A O 1
ATOM 4203 N N . LEU A 1 526 ? 38.262 23.726 -27.063 1.00 72.69 526 LEU A N 1
ATOM 4204 C CA . LEU A 1 526 ? 39.710 23.870 -26.936 1.00 72.69 526 LEU A CA 1
ATOM 4205 C C . LEU A 1 526 ? 40.021 25.113 -26.103 1.00 72.69 526 LEU A C 1
ATOM 4207 O O . LEU A 1 526 ? 39.445 26.175 -26.328 1.00 72.69 526 LEU A O 1
ATOM 4211 N N . ASN A 1 527 ? 40.964 24.998 -25.173 1.00 76.25 527 ASN A N 1
ATOM 4212 C CA . ASN A 1 527 ? 41.566 26.147 -24.502 1.00 76.25 527 ASN A CA 1
ATOM 4213 C C . ASN A 1 527 ? 42.985 26.310 -25.048 1.00 76.25 527 ASN A C 1
ATOM 4215 O O . ASN A 1 527 ? 43.800 25.398 -24.897 1.00 76.25 527 ASN A O 1
ATOM 4219 N N . PHE A 1 528 ? 43.259 27.437 -25.699 1.00 72.75 528 PHE A N 1
ATOM 4220 C CA . PHE A 1 528 ? 44.564 27.744 -26.273 1.00 72.75 528 PHE A CA 1
ATOM 4221 C C . PHE A 1 528 ? 44.917 29.199 -25.964 1.00 72.75 528 PHE A C 1
ATOM 4223 O O . PHE A 1 528 ? 44.139 30.098 -26.259 1.00 72.75 528 PHE A O 1
ATOM 4230 N N . ASP A 1 529 ? 46.064 29.412 -25.319 1.00 67.31 529 ASP A N 1
ATOM 4231 C CA . ASP A 1 529 ? 46.584 30.719 -24.884 1.00 67.31 529 ASP A CA 1
ATOM 4232 C C . ASP A 1 529 ? 45.531 31.686 -24.284 1.00 67.31 529 ASP A C 1
ATOM 4234 O O . ASP A 1 529 ? 45.455 32.869 -24.609 1.00 67.31 529 ASP A O 1
ATOM 4238 N N . LYS A 1 530 ? 44.709 31.156 -23.361 1.00 72.38 530 LYS A N 1
ATOM 4239 C CA . LYS A 1 530 ? 43.613 31.839 -22.630 1.00 72.38 530 LYS A CA 1
ATOM 4240 C C . LYS A 1 530 ? 42.347 32.136 -23.447 1.00 72.38 530 LYS A C 1
ATOM 4242 O O . LYS A 1 530 ? 41.369 32.598 -22.858 1.00 72.38 530 LYS A O 1
ATOM 4247 N N . ASP A 1 531 ? 42.318 31.829 -24.740 1.00 80.12 531 ASP A N 1
ATOM 4248 C CA . ASP A 1 531 ? 41.090 31.792 -25.533 1.00 80.12 531 ASP A CA 1
ATOM 4249 C C . ASP A 1 531 ? 40.368 30.450 -25.379 1.00 80.12 531 ASP A C 1
ATOM 4251 O O . ASP A 1 531 ? 40.991 29.385 -25.375 1.00 80.12 531 ASP A O 1
ATOM 4255 N N . ILE A 1 532 ? 39.034 30.491 -25.320 1.00 81.00 532 ILE A N 1
ATOM 4256 C CA . ILE A 1 532 ? 38.196 29.288 -25.384 1.00 81.00 532 ILE A CA 1
ATOM 4257 C C . ILE A 1 532 ? 37.552 29.218 -26.767 1.00 81.00 532 ILE A C 1
ATOM 4259 O O . ILE A 1 532 ? 36.727 30.060 -27.117 1.00 81.00 532 ILE A O 1
ATOM 4263 N N . TYR A 1 533 ? 37.891 28.188 -27.533 1.00 83.88 533 TYR A N 1
ATOM 4264 C CA . TYR A 1 533 ? 37.262 27.874 -28.811 1.00 83.88 533 TYR A CA 1
ATOM 4265 C C . TYR A 1 533 ? 36.238 26.760 -28.621 1.00 83.88 533 TYR A C 1
ATOM 4267 O O . TYR A 1 533 ? 36.516 25.773 -27.945 1.00 83.88 533 TYR A O 1
ATOM 4275 N N . PHE A 1 534 ? 35.055 26.878 -29.218 1.00 79.25 534 PHE A N 1
ATOM 4276 C CA . PHE A 1 534 ? 34.029 25.832 -29.175 1.00 79.25 534 PHE A CA 1
ATOM 4277 C C . PHE A 1 534 ? 33.182 25.845 -30.446 1.00 79.25 534 PHE A C 1
ATOM 4279 O O . PHE A 1 534 ? 32.969 26.900 -31.046 1.00 79.25 534 PHE A O 1
ATOM 4286 N N . SER A 1 535 ? 32.679 24.681 -30.862 1.00 76.19 535 SER A N 1
ATOM 4287 C CA . SER A 1 535 ? 31.807 24.584 -32.031 1.00 76.19 535 SER A CA 1
ATOM 4288 C C . SER A 1 535 ? 30.322 24.600 -31.659 1.00 76.19 535 SER A C 1
ATOM 4290 O O . SER A 1 535 ? 29.894 24.225 -30.568 1.00 76.19 535 SER A O 1
ATOM 4292 N N . SER A 1 536 ? 29.530 25.033 -32.629 1.00 74.69 536 SER A N 1
ATOM 4293 C CA . SER A 1 536 ? 28.129 24.664 -32.816 1.00 74.69 536 SER A CA 1
ATOM 4294 C C . SER A 1 536 ? 28.043 23.575 -33.894 1.00 74.69 536 SER A C 1
ATOM 4296 O O . SER A 1 536 ? 29.059 22.972 -34.242 1.00 74.69 536 SER A O 1
ATOM 4298 N N . ASN A 1 537 ? 26.860 23.354 -34.475 1.00 74.19 537 ASN A N 1
ATOM 4299 C CA . ASN A 1 537 ? 26.704 22.436 -35.606 1.00 74.19 537 ASN A CA 1
ATOM 4300 C C . ASN A 1 537 ? 27.603 22.811 -36.793 1.00 74.19 537 ASN A C 1
ATOM 4302 O O . ASN A 1 537 ? 28.155 21.917 -37.415 1.00 74.19 537 ASN A O 1
ATOM 4306 N N . THR A 1 538 ? 27.743 24.101 -37.114 1.00 80.62 538 THR A N 1
ATOM 4307 C CA . THR A 1 538 ? 28.409 24.561 -38.352 1.00 80.62 538 THR A CA 1
ATOM 4308 C C . THR A 1 538 ? 29.362 25.744 -38.162 1.00 80.62 538 THR A C 1
ATOM 4310 O O . THR A 1 538 ? 30.086 26.083 -39.091 1.00 80.62 538 THR A O 1
ATOM 4313 N N . TYR A 1 539 ? 29.404 26.375 -36.987 1.00 84.19 539 TYR A N 1
ATOM 4314 C CA . TYR A 1 539 ? 30.292 27.510 -36.693 1.00 84.19 539 TYR A CA 1
ATOM 4315 C C . TYR A 1 539 ? 31.217 27.205 -35.522 1.00 84.19 539 TYR A C 1
ATOM 4317 O O . TYR A 1 539 ? 30.760 26.651 -34.520 1.00 84.19 539 TYR A O 1
ATOM 4325 N N . ILE A 1 540 ? 32.475 27.638 -35.615 1.00 84.31 540 ILE A N 1
ATOM 4326 C CA . ILE A 1 540 ? 33.417 27.683 -34.492 1.00 84.31 540 ILE A CA 1
ATOM 4327 C C . ILE A 1 540 ? 33.452 29.110 -33.946 1.00 84.31 540 ILE A C 1
ATOM 4329 O O . ILE A 1 540 ? 33.668 30.073 -34.688 1.00 84.31 540 ILE A O 1
ATOM 4333 N N . TYR A 1 541 ? 33.250 29.227 -32.638 1.00 84.50 541 TYR A N 1
ATOM 4334 C CA . TYR A 1 541 ? 33.301 30.470 -31.882 1.00 84.50 541 TYR A CA 1
ATOM 4335 C C . TYR A 1 541 ? 34.591 30.546 -31.069 1.00 84.50 541 TYR A C 1
ATOM 4337 O O . TYR A 1 541 ? 35.020 29.549 -30.490 1.00 84.50 541 TYR A O 1
ATOM 4345 N N . ARG A 1 542 ? 35.164 31.745 -30.975 1.00 85.56 542 ARG A N 1
ATOM 4346 C CA . ARG A 1 542 ? 36.164 32.139 -29.980 1.00 85.56 542 ARG A CA 1
ATOM 4347 C C . ARG A 1 542 ? 35.465 32.926 -28.878 1.00 85.56 542 ARG A C 1
ATOM 4349 O O . ARG A 1 542 ? 34.649 33.802 -29.164 1.00 85.56 542 ARG A O 1
ATOM 4356 N N . TYR A 1 543 ? 35.812 32.630 -27.634 1.00 82.25 543 TYR A N 1
ATOM 4357 C CA . TYR A 1 543 ? 35.382 33.356 -26.450 1.00 82.25 543 TYR A CA 1
ATOM 4358 C C . TYR A 1 543 ? 36.589 33.929 -25.714 1.00 82.25 543 TYR A C 1
ATOM 4360 O O . TYR A 1 543 ? 37.467 33.189 -25.263 1.00 82.25 543 TYR A O 1
ATOM 4368 N N . ASN A 1 544 ? 36.595 35.254 -25.577 1.00 81.94 544 ASN A N 1
ATOM 4369 C CA . ASN A 1 544 ? 37.599 36.023 -24.850 1.00 81.94 544 ASN A CA 1
ATOM 4370 C C . ASN A 1 544 ? 36.899 37.196 -24.151 1.00 81.94 544 ASN A C 1
ATOM 4372 O O . ASN A 1 544 ? 36.066 37.855 -24.768 1.00 81.94 544 ASN A O 1
ATOM 4376 N N . GLN A 1 545 ? 37.200 37.442 -22.870 1.00 77.75 545 GLN A N 1
ATOM 4377 C CA . GLN A 1 545 ? 36.731 38.621 -22.114 1.00 77.75 545 GLN A CA 1
ATOM 4378 C C . GLN A 1 545 ? 35.227 38.953 -22.298 1.00 77.75 545 GLN A C 1
ATOM 4380 O O . GLN A 1 545 ? 34.847 40.098 -22.526 1.00 77.75 545 GLN A O 1
ATOM 4385 N N . ASN A 1 546 ? 34.357 37.941 -22.173 1.00 74.94 546 ASN A N 1
ATOM 4386 C CA . ASN A 1 546 ? 32.894 38.016 -22.350 1.00 74.94 546 ASN A CA 1
ATOM 4387 C C . ASN A 1 546 ? 32.384 38.312 -23.781 1.00 74.94 546 ASN A C 1
ATOM 4389 O O . ASN A 1 546 ? 31.179 38.489 -23.963 1.00 74.94 546 ASN A O 1
ATOM 4393 N N . VAL A 1 547 ? 33.247 38.322 -24.801 1.00 77.56 547 VAL A N 1
ATOM 4394 C CA . VAL A 1 547 ? 32.870 38.502 -26.212 1.00 77.56 547 VAL A CA 1
ATOM 4395 C C . VAL A 1 547 ? 32.943 37.168 -26.956 1.00 77.56 547 VAL A C 1
ATOM 4397 O O . VAL A 1 547 ? 33.911 36.421 -26.815 1.00 77.56 547 VAL A O 1
ATOM 4400 N N . TYR A 1 548 ? 31.924 36.889 -27.773 1.00 81.88 548 TYR A N 1
ATOM 4401 C CA . TYR A 1 548 ? 31.886 35.757 -28.700 1.00 81.88 548 TYR A CA 1
ATOM 4402 C C . TYR A 1 548 ? 32.114 36.250 -30.132 1.00 81.88 548 TYR A C 1
ATOM 4404 O O . TYR A 1 548 ? 31.392 37.132 -30.597 1.00 81.88 548 TYR A O 1
ATOM 4412 N N . SER A 1 549 ? 33.068 35.660 -30.851 1.00 83.62 549 SER A N 1
ATOM 4413 C CA . SER A 1 549 ? 33.309 35.936 -32.274 1.00 83.62 549 SER A CA 1
ATOM 4414 C C . SER A 1 549 ? 33.364 34.644 -33.089 1.00 83.62 549 SER A C 1
ATOM 4416 O O . SER A 1 549 ? 33.835 33.616 -32.609 1.00 83.62 549 SER A O 1
ATOM 4418 N N . VAL A 1 550 ? 32.854 34.672 -34.323 1.00 84.19 550 VAL A N 1
ATOM 4419 C CA . VAL A 1 550 ? 32.921 33.529 -35.249 1.00 84.19 550 VAL A CA 1
ATOM 4420 C C . VAL A 1 550 ? 34.292 33.523 -35.923 1.00 84.19 550 VAL A C 1
ATOM 4422 O O . VAL A 1 550 ? 34.669 34.515 -36.545 1.00 84.19 550 VAL A O 1
ATOM 4425 N N . VAL A 1 551 ? 35.025 32.413 -35.808 1.00 85.31 551 VAL A N 1
ATOM 4426 C CA . VAL A 1 551 ? 36.394 32.261 -36.350 1.00 85.31 551 VAL A CA 1
ATOM 4427 C C . VAL A 1 551 ? 36.499 31.264 -37.505 1.00 85.31 551 VAL A C 1
ATOM 4429 O O . VAL A 1 551 ? 37.466 31.301 -38.265 1.00 85.31 551 VAL A O 1
ATOM 4432 N N . ALA A 1 552 ? 35.507 30.385 -37.665 1.00 83.94 552 ALA A N 1
ATOM 4433 C CA . ALA A 1 552 ? 35.387 29.509 -38.826 1.00 83.94 552 ALA A CA 1
ATOM 4434 C C . ALA A 1 552 ? 33.939 29.040 -39.035 1.00 83.94 552 ALA A C 1
ATOM 4436 O O . ALA A 1 552 ? 33.141 28.998 -38.094 1.00 83.94 552 ALA A O 1
ATOM 4437 N N . GLN A 1 553 ? 33.630 28.641 -40.268 1.00 84.94 553 GLN A N 1
ATOM 4438 C CA . GLN A 1 553 ? 32.366 28.024 -40.663 1.00 84.94 553 GLN A CA 1
ATOM 4439 C C . GLN A 1 553 ? 32.651 26.748 -41.468 1.00 84.94 553 GLN A C 1
ATOM 4441 O O . GLN A 1 553 ? 33.530 26.739 -42.327 1.00 84.94 553 GLN A O 1
ATOM 4446 N N . ALA A 1 554 ? 31.895 25.688 -41.196 1.00 81.19 554 ALA A N 1
ATOM 4447 C CA . ALA A 1 554 ? 31.903 24.420 -41.917 1.00 81.19 554 ALA A CA 1
ATOM 4448 C C . ALA A 1 554 ? 30.617 24.253 -42.744 1.00 81.19 554 ALA A C 1
ATOM 4450 O O . ALA A 1 554 ? 29.581 24.838 -42.416 1.00 81.19 554 ALA A O 1
ATOM 4451 N N . SER A 1 555 ? 30.668 23.436 -43.802 1.00 79.38 555 SER A N 1
ATOM 4452 C CA . SER A 1 555 ? 29.492 23.154 -44.641 1.00 79.38 555 SER A CA 1
ATOM 4453 C C . SER A 1 555 ? 28.506 22.169 -43.990 1.00 79.38 555 SER A C 1
ATOM 4455 O O . SER A 1 555 ? 27.309 22.208 -44.275 1.00 79.38 555 SER A O 1
ATOM 4457 N N . GLY A 1 556 ? 29.003 21.308 -43.096 1.00 76.44 556 GLY A N 1
ATOM 4458 C CA . GLY A 1 556 ? 28.249 20.246 -42.433 1.00 76.44 556 GLY A CA 1
ATOM 4459 C C . GLY A 1 556 ? 28.471 20.197 -40.921 1.00 76.44 556 GLY A C 1
ATOM 4460 O O . GLY A 1 556 ? 29.160 21.038 -40.346 1.00 76.44 556 GLY A O 1
ATOM 4461 N N . TYR A 1 557 ? 27.871 19.18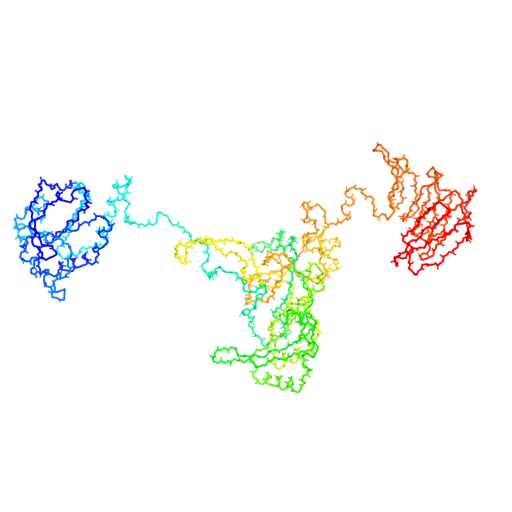9 -40.283 1.00 78.81 557 TYR A N 1
ATOM 4462 C CA . TYR A 1 557 ? 27.937 18.988 -38.834 1.00 78.81 557 TYR A CA 1
ATOM 4463 C C . TYR A 1 557 ? 29.375 18.734 -38.365 1.00 78.81 557 TYR A C 1
ATOM 4465 O O . TYR A 1 557 ? 29.966 17.723 -38.747 1.00 78.81 557 TYR A O 1
ATOM 4473 N N . ILE A 1 558 ? 29.918 19.632 -37.541 1.00 80.75 558 ILE A N 1
ATOM 4474 C CA . ILE A 1 558 ? 31.257 19.525 -36.949 1.00 80.75 558 ILE A CA 1
ATOM 4475 C C . ILE A 1 558 ? 31.260 18.384 -35.922 1.00 80.75 558 ILE A C 1
ATOM 4477 O O . ILE A 1 558 ? 30.523 18.422 -34.938 1.00 80.75 558 ILE A O 1
ATOM 4481 N N . ARG A 1 559 ? 32.094 17.366 -36.155 1.00 79.62 559 ARG A N 1
ATOM 4482 C CA . ARG A 1 559 ? 32.358 16.270 -35.212 1.00 79.62 559 ARG A CA 1
ATOM 4483 C C . ARG A 1 559 ? 33.500 16.622 -34.268 1.00 79.62 559 ARG A C 1
ATOM 4485 O O . ARG A 1 559 ? 33.354 16.478 -33.060 1.00 79.62 559 ARG A O 1
ATOM 4492 N N . ASP A 1 560 ? 34.609 17.102 -34.820 1.00 81.81 560 ASP A N 1
ATOM 4493 C CA . ASP A 1 560 ? 35.804 17.476 -34.066 1.00 81.81 560 ASP A CA 1
ATOM 4494 C C . ASP A 1 560 ? 36.518 18.651 -34.743 1.00 81.81 560 ASP A C 1
ATOM 4496 O O . ASP A 1 560 ? 36.331 18.903 -35.938 1.00 81.81 560 ASP A O 1
ATOM 4500 N N . PHE A 1 561 ? 37.325 19.393 -33.989 1.00 85.81 561 PHE A N 1
ATOM 4501 C CA . PHE A 1 561 ? 38.190 20.423 -34.559 1.00 85.81 561 PHE A CA 1
ATOM 4502 C C . PHE A 1 561 ? 39.481 20.579 -33.755 1.00 85.81 561 PHE A C 1
ATOM 4504 O O . PHE A 1 561 ? 39.490 20.451 -32.533 1.00 85.81 561 PHE A O 1
ATOM 4511 N N . TYR A 1 562 ? 40.565 20.915 -34.450 1.00 85.94 562 TYR A N 1
ATOM 4512 C CA . TYR A 1 562 ? 41.877 21.172 -33.862 1.00 85.94 562 TYR A CA 1
ATOM 4513 C C . TYR A 1 562 ? 42.392 22.551 -34.282 1.00 85.94 562 TYR A C 1
ATOM 4515 O O . TYR A 1 562 ? 42.156 22.988 -35.410 1.00 85.94 562 TYR A O 1
ATOM 4523 N N . PHE A 1 563 ? 43.103 23.237 -33.386 1.00 85.19 563 PHE A N 1
ATOM 4524 C CA . PHE A 1 563 ? 43.760 24.514 -33.671 1.00 85.19 563 PHE A CA 1
ATOM 4525 C C . PHE A 1 563 ? 45.275 24.338 -33.582 1.00 85.19 563 PHE A C 1
ATOM 4527 O O . PHE A 1 563 ? 45.789 23.915 -32.549 1.00 85.19 563 PHE A O 1
ATOM 4534 N N . SER A 1 564 ? 45.978 24.635 -34.674 1.00 82.38 564 SER A N 1
ATOM 4535 C CA . SER A 1 564 ? 47.430 24.471 -34.782 1.00 82.38 564 SER A CA 1
ATOM 4536 C C . SER A 1 564 ? 47.976 25.410 -35.854 1.00 82.38 564 SER A C 1
ATOM 4538 O O . SER A 1 564 ? 47.396 25.509 -36.936 1.00 82.38 564 SER A O 1
ATOM 4540 N N . ASN A 1 565 ? 49.077 26.109 -35.567 1.00 79.50 565 ASN A N 1
ATOM 4541 C CA . ASN A 1 565 ? 49.748 27.025 -36.502 1.00 79.50 565 ASN A CA 1
ATOM 4542 C C . ASN A 1 565 ? 48.784 28.041 -37.148 1.00 79.50 565 ASN A C 1
ATOM 4544 O O . ASN A 1 565 ? 48.693 28.142 -38.372 1.00 79.50 565 ASN A O 1
ATOM 4548 N N . GLU A 1 566 ? 48.009 28.722 -36.293 1.00 81.81 566 GLU A N 1
ATOM 4549 C CA . GLU A 1 566 ? 46.958 29.701 -36.630 1.00 81.81 566 GLU A CA 1
ATOM 4550 C C . GLU A 1 566 ? 45.775 29.165 -37.467 1.00 81.81 566 GLU A C 1
ATOM 4552 O O . GLU A 1 566 ? 44.864 29.918 -37.817 1.00 81.81 566 GLU A O 1
ATOM 4557 N N . LYS A 1 567 ? 45.738 27.862 -37.766 1.00 86.12 567 LYS A N 1
ATOM 4558 C CA . LYS A 1 567 ? 44.739 27.224 -38.634 1.00 86.12 567 LYS A CA 1
ATOM 4559 C C . LYS A 1 567 ? 43.778 26.355 -37.829 1.00 86.12 567 LYS A C 1
ATOM 4561 O O . LYS A 1 567 ? 44.171 25.663 -36.889 1.00 86.12 567 LYS A O 1
ATOM 4566 N N . PHE A 1 568 ? 42.517 26.356 -38.251 1.00 87.19 568 PHE A N 1
ATOM 4567 C CA . PHE A 1 568 ? 41.491 25.430 -37.783 1.00 87.19 568 PHE A CA 1
ATOM 4568 C C . PHE A 1 568 ? 41.385 24.250 -38.742 1.00 87.19 568 PHE A C 1
ATOM 4570 O O . PHE A 1 568 ? 41.098 24.433 -39.923 1.00 87.19 568 PHE A O 1
ATOM 4577 N N . TYR A 1 569 ? 41.565 23.045 -38.218 1.00 87.75 569 TYR A N 1
ATOM 4578 C CA . TYR A 1 569 ? 41.321 21.788 -38.914 1.00 87.75 569 TYR A CA 1
ATOM 4579 C C . TYR A 1 569 ? 39.975 21.275 -38.412 1.00 87.75 569 TYR A C 1
ATOM 4581 O O . TYR A 1 569 ? 39.822 21.038 -37.217 1.00 87.75 569 TYR A O 1
ATOM 4589 N N . ILE A 1 570 ? 38.983 21.185 -39.292 1.00 87.56 570 ILE A N 1
ATOM 4590 C CA . ILE A 1 570 ? 37.582 20.955 -38.935 1.00 87.56 570 ILE A CA 1
ATOM 4591 C C . ILE A 1 570 ? 37.123 19.659 -39.586 1.00 87.56 570 ILE A C 1
ATOM 4593 O O . ILE A 1 570 ? 37.094 19.562 -40.812 1.00 87.56 570 ILE A O 1
ATOM 4597 N N . LEU A 1 571 ? 36.750 18.677 -38.772 1.00 86.12 571 LEU A N 1
ATOM 4598 C CA . LEU A 1 571 ? 36.255 17.388 -39.232 1.00 86.12 571 LEU A CA 1
ATOM 4599 C C . LEU A 1 571 ? 34.729 17.363 -39.125 1.00 86.12 571 LEU A C 1
ATOM 4601 O O . LEU A 1 571 ? 34.162 17.545 -38.046 1.00 86.12 571 LEU A O 1
ATOM 4605 N N . THR A 1 572 ? 34.059 17.150 -40.252 1.00 83.31 572 THR A N 1
ATOM 4606 C CA . THR A 1 572 ? 32.601 16.989 -40.329 1.00 83.31 572 THR A CA 1
ATOM 4607 C C . THR A 1 572 ? 32.229 15.533 -40.618 1.00 83.31 572 THR A C 1
ATOM 4609 O O . THR A 1 572 ? 33.094 14.665 -40.676 1.00 83.31 572 THR A O 1
ATOM 4612 N N . ASN A 1 573 ? 30.941 15.243 -40.831 1.00 76.12 573 ASN A N 1
ATOM 4613 C CA . ASN A 1 573 ? 30.497 13.909 -41.253 1.00 76.12 573 ASN A CA 1
ATOM 4614 C C . ASN A 1 573 ? 31.121 13.415 -42.572 1.00 76.12 573 ASN A C 1
ATOM 4616 O O . ASN A 1 573 ? 31.259 12.210 -42.738 1.00 76.12 573 ASN A O 1
ATOM 4620 N N . ASN A 1 574 ? 31.435 14.320 -43.507 1.00 78.12 574 ASN A N 1
ATOM 4621 C CA . ASN A 1 574 ? 31.770 13.956 -44.890 1.00 78.12 574 ASN A CA 1
ATOM 4622 C C . ASN A 1 574 ? 33.087 14.577 -45.389 1.00 78.12 574 ASN A C 1
ATOM 4624 O O . ASN A 1 574 ? 33.607 14.163 -46.429 1.00 78.12 574 ASN A O 1
ATOM 4628 N N . GLU A 1 575 ? 33.591 15.611 -44.715 1.00 86.44 575 GLU A N 1
ATOM 4629 C CA . GLU A 1 575 ? 34.768 16.370 -45.134 1.00 86.44 575 GLU A CA 1
ATOM 4630 C C . GLU A 1 575 ? 35.643 16.810 -43.955 1.00 86.44 575 GLU A C 1
ATOM 4632 O O . GLU A 1 575 ? 35.144 17.202 -42.895 1.00 86.44 575 GLU A O 1
ATOM 4637 N N . LEU A 1 576 ? 36.952 16.790 -44.198 1.00 86.75 576 LEU A N 1
ATOM 4638 C CA . LEU A 1 576 ? 37.971 17.517 -43.458 1.00 86.75 576 LEU A CA 1
ATOM 4639 C C . LEU A 1 576 ? 38.247 18.845 -44.174 1.00 86.75 576 LEU A C 1
ATOM 4641 O O . LEU A 1 576 ? 38.620 18.855 -45.347 1.00 86.75 576 LEU A O 1
ATOM 4645 N N . THR A 1 577 ? 38.123 19.951 -43.449 1.00 87.50 577 THR A N 1
ATOM 4646 C CA . THR A 1 577 ? 38.294 21.315 -43.958 1.00 87.50 577 THR A CA 1
ATOM 4647 C C . THR A 1 577 ? 39.368 22.057 -43.160 1.00 87.50 577 THR A C 1
ATOM 4649 O O . THR A 1 577 ? 39.324 22.079 -41.932 1.00 87.50 577 THR A O 1
ATOM 4652 N N . ILE A 1 578 ? 40.321 22.699 -43.841 1.00 87.94 578 ILE A N 1
ATOM 4653 C CA . ILE A 1 578 ? 41.301 23.613 -43.232 1.00 87.94 578 ILE A CA 1
ATOM 4654 C C . ILE A 1 578 ? 40.813 25.049 -43.433 1.00 87.94 578 ILE A C 1
ATOM 4656 O O . ILE A 1 578 ? 40.553 25.464 -44.564 1.00 87.94 578 ILE A O 1
ATOM 4660 N N . SER A 1 579 ? 40.716 25.816 -42.348 1.00 86.00 579 SER A N 1
ATOM 4661 C CA . SER A 1 579 ? 40.271 27.212 -42.326 1.00 86.00 579 SER A CA 1
ATOM 4662 C C . SER A 1 579 ? 41.312 28.125 -41.674 1.00 86.00 579 SER A C 1
ATOM 4664 O O . SER A 1 579 ? 41.878 27.797 -40.633 1.00 86.00 579 SER A O 1
ATOM 4666 N N . TYR A 1 580 ? 41.523 29.302 -42.260 1.00 84.25 580 TYR A N 1
ATOM 4667 C CA . TYR A 1 580 ? 42.409 30.358 -41.758 1.00 84.25 580 TYR A CA 1
ATOM 4668 C C . TYR A 1 580 ? 41.748 31.715 -42.005 1.00 84.25 580 TYR A C 1
ATOM 4670 O O . TYR A 1 580 ? 41.200 31.940 -43.086 1.00 84.25 580 TYR A O 1
ATOM 4678 N N . ASN A 1 581 ? 41.761 32.614 -41.014 1.00 79.56 581 ASN A N 1
ATOM 4679 C CA . ASN A 1 581 ? 41.092 33.924 -41.080 1.00 79.56 581 ASN A CA 1
ATOM 4680 C C . ASN A 1 581 ? 39.655 33.850 -41.646 1.00 79.56 581 ASN A C 1
ATOM 4682 O O . ASN A 1 581 ? 39.287 34.585 -42.566 1.00 79.56 581 ASN A O 1
ATOM 4686 N N . SER A 1 582 ? 38.858 32.916 -41.112 1.00 79.19 582 SER A N 1
ATOM 4687 C CA . SER A 1 582 ? 37.470 32.631 -41.511 1.00 79.19 582 SER A CA 1
ATOM 4688 C C . SER A 1 582 ? 37.257 32.245 -42.987 1.00 79.19 582 SER A C 1
ATOM 4690 O O . SER A 1 582 ? 36.127 32.301 -43.472 1.00 79.19 582 SER A O 1
ATOM 4692 N N . LYS A 1 583 ? 38.307 31.835 -43.711 1.00 81.69 583 LYS A N 1
ATOM 4693 C CA . LYS A 1 583 ? 38.224 31.319 -45.087 1.00 81.69 583 LYS A CA 1
ATOM 4694 C C . LYS A 1 583 ? 38.677 29.865 -45.158 1.00 81.69 583 LYS A C 1
ATOM 4696 O O . LYS A 1 583 ? 39.752 29.523 -44.666 1.00 81.69 583 LYS A O 1
ATOM 4701 N N . THR A 1 584 ? 37.896 29.038 -45.849 1.00 83.94 584 THR A N 1
ATOM 4702 C CA . THR A 1 584 ? 38.306 27.686 -46.242 1.00 83.94 584 THR A CA 1
ATOM 4703 C C . THR A 1 584 ? 39.478 27.758 -47.214 1.00 83.94 584 THR A C 1
ATOM 4705 O O . THR A 1 584 ? 39.388 28.390 -48.265 1.00 83.94 584 THR A O 1
ATOM 4708 N N . ILE A 1 585 ? 40.572 27.101 -46.843 1.00 84.19 585 ILE A N 1
ATOM 4709 C CA . ILE A 1 585 ? 41.834 27.050 -47.579 1.00 84.19 585 ILE A CA 1
ATOM 4710 C C . ILE A 1 585 ? 41.987 25.720 -48.330 1.00 84.19 585 ILE A C 1
ATOM 4712 O O . ILE A 1 585 ? 42.449 25.705 -49.469 1.00 84.19 585 ILE A O 1
ATOM 4716 N N . ALA A 1 586 ? 41.584 24.606 -47.716 1.00 83.31 586 ALA A N 1
ATOM 4717 C CA . ALA A 1 586 ? 41.633 23.282 -48.328 1.00 83.31 586 ALA A CA 1
ATOM 4718 C C . ALA A 1 586 ? 40.498 22.398 -47.794 1.00 83.31 586 ALA A C 1
ATOM 4720 O O . ALA A 1 586 ? 40.061 22.573 -46.656 1.00 83.31 586 ALA A O 1
ATOM 4721 N N . THR A 1 587 ? 40.056 21.433 -48.600 1.00 84.75 587 THR A N 1
ATOM 4722 C CA . THR A 1 587 ? 39.012 20.467 -48.232 1.00 84.75 587 THR A CA 1
ATOM 4723 C C . THR A 1 587 ? 39.346 19.093 -48.809 1.00 84.75 587 THR A C 1
ATOM 4725 O O . THR A 1 587 ? 39.842 18.996 -49.931 1.00 84.75 587 THR A O 1
ATOM 4728 N N . MET A 1 588 ? 39.060 18.042 -48.045 1.00 85.06 588 MET A N 1
ATOM 4729 C CA . MET A 1 588 ? 39.193 16.634 -48.416 1.00 85.06 588 MET A CA 1
ATOM 4730 C C . MET A 1 588 ? 37.931 15.891 -47.990 1.00 85.06 588 MET A C 1
ATOM 4732 O O . MET A 1 588 ? 37.469 16.073 -46.867 1.00 85.06 588 MET A O 1
ATOM 4736 N N . LYS A 1 589 ? 37.378 15.020 -48.840 1.00 83.25 589 LYS A N 1
ATOM 4737 C CA . LYS A 1 589 ? 36.298 14.122 -48.407 1.00 83.25 589 LYS A CA 1
ATOM 4738 C C . LYS A 1 589 ? 36.874 13.072 -47.463 1.00 83.25 589 LYS A C 1
ATOM 4740 O O . LYS A 1 589 ? 37.729 12.295 -47.878 1.00 83.25 589 LYS A O 1
ATOM 4745 N N . LYS A 1 590 ? 36.410 13.056 -46.216 1.00 76.81 590 LYS A N 1
ATOM 4746 C CA . LYS A 1 590 ? 36.839 12.099 -45.197 1.00 76.81 590 LYS A CA 1
ATOM 4747 C C . LYS A 1 590 ? 35.728 11.900 -44.174 1.00 76.81 590 LYS A C 1
ATOM 4749 O O . LYS A 1 590 ? 35.173 12.877 -43.680 1.00 76.81 590 LYS A O 1
ATOM 4754 N N . ASP A 1 591 ? 35.440 10.641 -43.867 1.00 70.56 591 ASP A N 1
ATOM 4755 C CA . ASP A 1 591 ? 34.675 10.249 -42.685 1.00 70.56 591 ASP A CA 1
ATOM 4756 C C . ASP A 1 591 ? 35.683 9.884 -41.583 1.00 70.56 591 ASP A C 1
ATOM 4758 O O . ASP A 1 591 ? 36.690 9.230 -41.854 1.00 70.56 591 ASP A O 1
ATOM 4762 N N . GLY A 1 592 ? 35.462 10.368 -40.364 1.00 73.00 592 GLY A N 1
ATOM 4763 C CA . GLY A 1 592 ? 36.375 10.190 -39.236 1.00 73.00 592 GLY A CA 1
ATOM 4764 C C . GLY A 1 592 ? 35.810 10.770 -37.942 1.00 73.00 592 GLY A C 1
ATOM 4765 O O . GLY A 1 592 ? 34.768 11.432 -37.948 1.00 73.00 592 GLY A O 1
ATOM 4766 N N . ASN A 1 593 ? 36.467 10.507 -36.812 1.00 73.62 593 ASN A N 1
ATOM 4767 C CA . ASN A 1 593 ? 35.956 10.897 -35.490 1.00 73.62 593 ASN A CA 1
ATOM 4768 C C . ASN A 1 593 ? 36.883 11.842 -34.717 1.00 73.62 593 ASN A C 1
ATOM 4770 O O . ASN A 1 593 ? 36.382 12.621 -33.911 1.00 73.62 593 ASN A O 1
ATOM 4774 N N . TYR A 1 594 ? 38.192 11.788 -34.969 1.00 79.31 594 TYR A N 1
ATOM 4775 C CA . TYR A 1 594 ? 39.198 12.592 -34.274 1.00 79.31 594 TYR A CA 1
ATOM 4776 C C . TYR A 1 594 ? 40.164 13.246 -35.247 1.00 79.31 594 TYR A C 1
ATOM 4778 O O . TYR A 1 594 ? 40.485 12.667 -36.285 1.00 79.31 594 TYR A O 1
ATOM 4786 N N . ILE A 1 595 ? 40.669 14.424 -34.881 1.00 85.06 595 ILE A N 1
ATOM 4787 C CA . ILE A 1 595 ? 41.742 15.082 -35.622 1.00 85.06 595 ILE A CA 1
ATOM 4788 C C . ILE A 1 595 ? 42.810 15.699 -34.715 1.00 85.06 595 ILE A C 1
ATOM 4790 O O . ILE A 1 595 ? 42.520 16.358 -33.720 1.00 85.06 595 ILE A O 1
ATOM 4794 N N . LEU A 1 596 ? 44.072 15.521 -35.106 1.00 83.75 596 LEU A N 1
ATOM 4795 C CA . LEU A 1 596 ? 45.227 16.214 -34.539 1.00 83.75 596 LEU A CA 1
ATOM 4796 C C . LEU A 1 596 ? 46.132 16.675 -35.687 1.00 83.75 596 LEU A C 1
ATOM 4798 O O . LEU A 1 596 ? 46.375 15.912 -36.616 1.00 83.75 596 LEU A O 1
ATOM 4802 N N . ALA A 1 597 ? 46.637 17.910 -35.642 1.00 84.00 597 ALA A N 1
ATOM 4803 C CA . ALA A 1 597 ? 47.470 18.466 -36.713 1.00 84.00 597 ALA A CA 1
ATOM 4804 C C . ALA A 1 597 ? 48.750 19.129 -36.182 1.00 84.00 597 ALA A C 1
ATOM 4806 O O . ALA A 1 597 ? 48.712 19.930 -35.244 1.00 84.00 597 ALA A O 1
ATOM 4807 N N . THR A 1 598 ? 49.879 18.823 -36.817 1.00 82.38 598 THR A N 1
ATOM 4808 C CA . THR A 1 598 ? 51.200 19.424 -36.579 1.00 82.38 598 THR A CA 1
ATOM 4809 C C . THR A 1 598 ? 51.604 20.317 -37.759 1.00 82.38 598 THR A C 1
ATOM 4811 O O . THR A 1 598 ? 50.799 20.589 -38.651 1.00 82.38 598 THR A O 1
ATOM 4814 N N . GLU A 1 599 ? 52.846 20.811 -37.772 1.00 78.62 599 GLU A N 1
ATOM 4815 C CA . GLU A 1 599 ? 53.398 21.549 -38.918 1.00 78.62 599 GLU A CA 1
ATOM 4816 C C . GLU A 1 599 ? 53.431 20.704 -40.201 1.00 78.62 599 GLU A C 1
ATOM 4818 O O . GLU A 1 599 ? 52.983 21.188 -41.238 1.00 78.62 599 GLU A O 1
ATOM 4823 N N . ASP A 1 600 ? 53.879 19.445 -40.127 1.00 78.56 600 ASP A N 1
ATOM 4824 C CA . ASP A 1 600 ? 54.096 18.591 -41.307 1.00 78.56 600 ASP A CA 1
ATOM 4825 C C . ASP A 1 600 ? 53.046 17.476 -41.506 1.00 78.56 600 ASP A C 1
ATOM 4827 O O . ASP A 1 600 ? 52.964 16.919 -42.604 1.00 78.56 600 ASP A O 1
ATOM 4831 N N . PHE A 1 601 ? 52.228 17.143 -40.495 1.00 84.62 601 PHE A N 1
ATOM 4832 C CA . PHE A 1 601 ? 51.299 16.002 -40.548 1.00 84.62 601 PHE A CA 1
ATOM 4833 C C . PHE A 1 601 ? 49.902 16.295 -39.983 1.00 84.62 601 PHE A C 1
ATOM 4835 O O . PHE A 1 601 ? 49.724 17.102 -39.071 1.00 84.62 601 PHE A O 1
ATOM 4842 N N . ILE A 1 602 ? 48.905 15.578 -40.500 1.00 86.38 602 ILE A N 1
ATOM 4843 C CA . ILE A 1 602 ? 47.531 15.536 -39.994 1.00 86.38 602 ILE A CA 1
ATOM 4844 C C . ILE A 1 602 ? 47.188 14.079 -39.677 1.00 86.38 602 ILE A C 1
ATOM 4846 O O . ILE A 1 602 ? 47.266 13.206 -40.539 1.00 86.38 602 ILE A O 1
ATOM 4850 N N . PHE A 1 603 ? 46.789 13.829 -38.435 1.00 86.94 603 PHE A N 1
ATOM 4851 C CA . PHE A 1 603 ? 46.388 12.527 -37.919 1.00 86.94 603 PHE A CA 1
ATOM 4852 C C . PHE A 1 603 ? 44.864 12.483 -37.813 1.00 86.94 603 PHE A C 1
ATOM 4854 O O . PHE A 1 603 ? 44.256 13.362 -37.198 1.00 86.94 603 PHE A O 1
ATOM 4861 N N . THR A 1 604 ? 44.250 11.463 -38.404 1.00 86.50 604 THR A N 1
ATOM 4862 C CA . THR A 1 604 ? 42.801 11.212 -38.350 1.00 86.50 604 THR A CA 1
ATOM 4863 C C . THR A 1 604 ? 42.536 9.707 -38.309 1.00 86.50 604 THR A C 1
ATOM 4865 O O . THR A 1 604 ? 43.466 8.918 -38.469 1.00 86.50 604 THR A O 1
ATOM 4868 N N . ASN A 1 605 ? 41.296 9.280 -38.074 1.00 84.44 605 ASN A N 1
ATOM 4869 C CA . ASN A 1 605 ? 40.940 7.861 -38.055 1.00 84.44 605 ASN A CA 1
ATOM 4870 C C . ASN A 1 605 ? 39.853 7.493 -39.066 1.00 84.44 605 ASN A C 1
ATOM 4872 O O . ASN A 1 605 ? 38.883 8.228 -39.234 1.00 84.44 605 ASN A O 1
ATOM 4876 N N . ASP A 1 606 ? 39.988 6.310 -39.666 1.00 82.56 606 ASP A N 1
ATOM 4877 C CA . ASP A 1 606 ? 38.925 5.622 -40.401 1.00 82.56 606 ASP A CA 1
ATOM 4878 C C . ASP A 1 606 ? 38.480 4.414 -39.579 1.00 82.56 606 ASP A C 1
ATOM 4880 O O . ASP A 1 606 ? 39.137 3.377 -39.564 1.00 82.56 606 ASP A O 1
ATOM 4884 N N . ASN A 1 607 ? 37.410 4.575 -38.800 1.00 80.62 607 ASN A N 1
ATOM 4885 C CA . ASN A 1 607 ? 36.970 3.585 -37.816 1.00 80.62 607 ASN A CA 1
ATOM 4886 C C . ASN A 1 607 ? 38.114 3.105 -36.891 1.00 80.62 607 ASN A C 1
ATOM 4888 O O . ASN A 1 607 ? 38.465 3.823 -35.949 1.00 80.62 607 ASN A O 1
ATOM 4892 N N . ASN A 1 608 ? 38.665 1.911 -37.129 1.00 82.81 608 ASN A N 1
ATOM 4893 C CA . ASN A 1 608 ? 39.746 1.275 -36.368 1.00 82.81 608 ASN A CA 1
ATOM 4894 C C . ASN A 1 608 ? 41.163 1.521 -36.938 1.00 82.81 608 ASN A C 1
ATOM 4896 O O . ASN A 1 608 ? 42.145 1.112 -36.318 1.00 82.81 608 ASN A O 1
ATOM 4900 N N . GLU A 1 609 ? 41.291 2.195 -38.083 1.00 85.31 609 GLU A N 1
ATOM 4901 C CA . GLU A 1 609 ? 42.576 2.527 -38.707 1.00 85.31 609 GLU A CA 1
ATOM 4902 C C . GLU A 1 609 ? 43.014 3.961 -38.370 1.00 85.31 609 GLU A C 1
ATOM 4904 O O . GLU A 1 609 ? 42.220 4.903 -38.445 1.00 85.31 609 GLU A O 1
ATOM 4909 N N . LEU A 1 610 ? 44.293 4.142 -38.031 1.00 86.88 610 LEU A N 1
ATOM 4910 C CA . LEU A 1 610 ? 44.935 5.455 -37.931 1.00 86.88 610 LEU A CA 1
ATOM 4911 C C . LEU A 1 610 ? 45.474 5.846 -39.309 1.00 86.88 610 LEU A C 1
ATOM 4913 O O . LEU A 1 610 ? 46.283 5.118 -39.883 1.00 86.88 610 LEU A O 1
ATOM 4917 N N . GLU A 1 611 ? 45.089 7.014 -39.810 1.00 87.50 611 GLU A N 1
ATOM 4918 C CA . GLU A 1 611 ? 45.660 7.609 -41.016 1.00 87.50 611 GLU A CA 1
ATOM 4919 C C . GLU A 1 611 ? 46.542 8.810 -40.688 1.00 87.50 611 GLU A C 1
ATOM 4921 O O . GLU A 1 611 ? 46.197 9.673 -39.876 1.00 87.50 611 GLU A O 1
ATOM 4926 N N . ILE A 1 612 ? 47.667 8.876 -41.392 1.00 87.12 612 ILE A N 1
ATOM 4927 C CA . ILE A 1 612 ? 48.644 9.952 -41.336 1.00 87.12 612 ILE A CA 1
ATOM 4928 C C . ILE A 1 612 ? 48.696 10.578 -42.727 1.00 87.12 612 ILE A C 1
ATOM 4930 O O . ILE A 1 612 ? 49.038 9.915 -43.706 1.00 87.12 612 ILE A O 1
ATOM 4934 N N . TRP A 1 613 ? 48.359 11.856 -42.809 1.00 85.81 613 TRP A N 1
ATOM 4935 C CA . TRP A 1 613 ? 48.368 12.657 -44.029 1.00 85.81 613 TRP A CA 1
ATOM 4936 C C . TRP A 1 613 ? 49.461 13.717 -43.930 1.00 85.81 613 TRP A C 1
ATOM 4938 O O . TRP A 1 613 ? 49.703 14.246 -42.844 1.00 85.81 613 TRP A O 1
ATOM 4948 N N . HIS A 1 614 ? 50.100 14.073 -45.040 1.00 82.81 614 HIS A N 1
ATOM 4949 C CA . HIS A 1 614 ? 50.963 15.252 -45.062 1.00 82.81 614 HIS A CA 1
ATOM 4950 C C . HIS A 1 614 ? 50.128 16.530 -44.937 1.00 82.81 614 HIS A C 1
ATOM 4952 O O . HIS A 1 614 ? 49.089 16.675 -45.582 1.00 82.81 614 HIS A O 1
ATOM 4958 N N . ASN A 1 615 ? 50.593 17.474 -44.116 1.00 80.38 615 ASN A N 1
ATOM 4959 C CA . ASN A 1 615 ? 50.032 18.818 -44.059 1.00 80.38 615 ASN A CA 1
ATOM 4960 C C . ASN A 1 615 ? 50.610 19.630 -45.236 1.00 80.38 615 ASN A C 1
ATOM 4962 O O . ASN A 1 615 ? 51.819 19.886 -45.259 1.00 80.38 615 ASN A O 1
ATOM 4966 N N . PRO A 1 616 ? 49.808 20.004 -46.251 1.00 71.44 616 PRO A N 1
ATOM 4967 C CA . PRO A 1 616 ? 50.347 20.631 -47.450 1.00 71.44 616 PRO A CA 1
ATOM 4968 C C . PRO A 1 616 ? 50.949 22.009 -47.142 1.00 71.44 616 PRO A C 1
ATOM 4970 O O . PRO A 1 616 ? 50.358 22.815 -46.424 1.00 71.44 616 PRO A O 1
ATOM 4973 N N . LYS A 1 617 ? 52.126 22.297 -47.714 1.00 68.06 617 LYS A N 1
ATOM 4974 C CA . LYS A 1 617 ? 52.802 23.608 -47.589 1.00 68.06 617 LYS A CA 1
ATOM 4975 C C . LYS A 1 617 ? 52.248 24.643 -48.576 1.00 68.06 617 LYS A C 1
ATOM 4977 O O . LYS A 1 617 ? 52.214 25.831 -48.266 1.00 68.06 617 LYS A O 1
ATOM 4982 N N . GLU A 1 618 ? 51.748 24.187 -49.726 1.00 65.38 618 GLU A N 1
ATOM 4983 C CA . GLU A 1 618 ? 50.953 24.981 -50.667 1.00 65.38 618 GLU A CA 1
ATOM 4984 C C . GLU A 1 618 ? 49.483 24.561 -50.620 1.00 65.38 618 GLU A C 1
ATOM 4986 O O . GLU A 1 618 ? 49.156 23.386 -50.772 1.00 65.38 618 GLU A O 1
ATOM 4991 N N . TYR A 1 619 ? 48.577 25.527 -50.488 1.00 66.19 619 TYR A N 1
ATOM 4992 C CA . TYR A 1 619 ? 47.154 25.241 -50.344 1.00 66.19 619 TYR A CA 1
ATOM 4993 C C . TYR A 1 619 ? 46.389 25.431 -51.655 1.00 66.19 619 TYR A C 1
ATOM 4995 O O . TYR A 1 619 ? 45.987 26.538 -52.015 1.00 66.19 619 TYR A O 1
ATOM 5003 N N . LYS A 1 620 ? 46.170 24.321 -52.361 1.00 60.78 620 LYS A N 1
ATOM 5004 C CA . LYS A 1 620 ? 45.243 24.202 -53.497 1.00 60.78 620 LYS A CA 1
ATOM 5005 C C . LYS A 1 620 ? 44.259 23.066 -53.198 1.00 60.78 620 LYS A C 1
ATOM 5007 O O . LYS A 1 620 ? 44.561 22.172 -52.405 1.00 60.78 620 LYS A O 1
ATOM 5012 N N . MET A 1 621 ? 43.075 23.095 -53.813 1.00 56.81 621 MET A N 1
ATOM 5013 C CA . MET A 1 621 ? 42.100 22.008 -53.656 1.00 56.81 621 MET A CA 1
ATOM 5014 C C . MET A 1 621 ? 42.721 20.663 -54.072 1.00 56.81 621 MET A C 1
ATOM 5016 O O . MET A 1 621 ? 43.418 20.595 -55.080 1.00 56.81 621 MET A O 1
ATOM 5020 N N . ASN A 1 622 ? 42.444 19.609 -53.295 1.00 58.12 622 ASN A N 1
ATOM 5021 C CA . ASN A 1 622 ? 42.935 18.233 -53.479 1.00 58.12 622 ASN A CA 1
ATOM 5022 C C . ASN A 1 622 ? 44.451 17.987 -53.256 1.00 58.12 622 ASN A C 1
ATOM 5024 O O . ASN A 1 622 ? 44.963 16.974 -53.715 1.00 58.12 622 ASN A O 1
ATOM 5028 N N . MET A 1 623 ? 45.166 18.846 -52.515 1.00 67.75 623 MET A N 1
ATOM 5029 C CA . MET A 1 623 ? 46.599 18.668 -52.166 1.00 67.75 623 MET A CA 1
ATOM 5030 C C . MET A 1 623 ? 46.872 17.781 -50.924 1.00 67.75 623 MET A C 1
ATOM 5032 O O . MET A 1 623 ? 47.924 17.903 -50.302 1.00 67.75 623 MET A O 1
ATOM 5036 N N . PHE A 1 624 ? 45.938 16.922 -50.508 1.00 75.12 624 PHE A N 1
ATOM 5037 C CA . PHE A 1 624 ? 46.159 16.024 -49.366 1.00 75.12 624 PHE A CA 1
ATOM 5038 C C . PHE A 1 624 ? 46.786 14.710 -49.839 1.00 75.12 624 PHE A C 1
ATOM 5040 O O . PHE A 1 624 ? 46.146 13.938 -50.550 1.00 75.12 624 PHE A O 1
ATOM 5047 N N . GLU A 1 625 ? 48.022 14.451 -49.420 1.00 78.81 625 GLU A N 1
ATOM 5048 C CA . GLU A 1 625 ? 48.747 13.215 -49.722 1.00 78.81 625 GLU A CA 1
ATOM 5049 C C . GLU A 1 625 ? 48.743 12.289 -48.498 1.00 78.81 625 GLU A C 1
ATOM 5051 O O . GLU A 1 625 ? 49.104 12.699 -47.390 1.00 78.81 625 GLU A O 1
ATOM 5056 N N . LEU A 1 626 ? 48.288 11.046 -48.684 1.00 81.56 626 LEU A N 1
ATOM 5057 C CA . LEU A 1 626 ? 48.274 10.032 -47.630 1.00 81.56 626 LEU A CA 1
ATOM 5058 C C . LEU A 1 626 ? 49.703 9.521 -47.425 1.00 81.56 626 LEU A C 1
ATOM 5060 O O . LEU A 1 626 ? 50.243 8.837 -48.290 1.00 81.56 626 LEU A O 1
ATOM 5064 N N . TYR A 1 627 ? 50.293 9.820 -46.270 1.00 82.31 627 TYR A N 1
ATOM 5065 C CA . TYR A 1 627 ? 51.618 9.325 -45.904 1.00 82.31 627 TYR A CA 1
ATOM 5066 C C . TYR A 1 627 ? 51.555 7.861 -45.459 1.00 82.31 627 TYR A C 1
ATOM 5068 O O . TYR A 1 627 ? 52.353 7.034 -45.901 1.00 82.31 627 TYR A O 1
ATOM 5076 N N . ARG A 1 628 ? 50.597 7.518 -44.583 1.00 81.44 628 ARG A N 1
ATOM 5077 C CA . ARG A 1 628 ? 50.451 6.148 -44.074 1.00 81.44 628 ARG A CA 1
ATOM 5078 C C . ARG A 1 628 ? 49.079 5.829 -43.492 1.00 81.44 628 ARG A C 1
ATOM 5080 O O . ARG A 1 628 ? 48.326 6.717 -43.104 1.00 81.44 628 ARG A O 1
ATOM 5087 N N . ARG A 1 629 ? 48.807 4.531 -43.359 1.00 84.81 629 ARG A N 1
ATOM 5088 C CA . ARG A 1 629 ? 47.641 3.949 -42.693 1.00 84.81 629 ARG A CA 1
ATOM 5089 C C . ARG A 1 629 ? 48.088 2.758 -41.838 1.00 84.81 629 ARG A C 1
ATOM 5091 O O . ARG A 1 629 ? 48.755 1.871 -42.362 1.00 84.81 629 ARG A O 1
ATOM 5098 N N . ASN A 1 630 ? 47.705 2.738 -40.561 1.00 82.06 630 ASN A N 1
ATOM 5099 C CA . ASN A 1 630 ? 48.042 1.686 -39.596 1.00 82.06 630 ASN A CA 1
ATOM 5100 C C . ASN A 1 630 ? 46.762 1.080 -38.993 1.00 82.06 630 ASN A C 1
ATOM 5102 O O . ASN A 1 630 ? 45.937 1.805 -38.435 1.00 82.06 630 ASN A O 1
ATOM 5106 N N . SER A 1 631 ? 46.617 -0.245 -39.050 1.00 76.88 631 SER A N 1
ATOM 5107 C CA . SER A 1 631 ? 45.415 -0.991 -38.640 1.00 76.88 631 SER A CA 1
ATOM 5108 C C . SER A 1 631 ? 45.676 -1.927 -37.445 1.00 76.88 631 SER A C 1
ATOM 5110 O O . SER A 1 631 ? 45.569 -3.146 -37.542 1.00 76.88 631 SER A O 1
ATOM 5112 N N . GLU A 1 632 ? 46.045 -1.359 -36.289 1.00 71.50 632 GLU A N 1
ATOM 5113 C CA . GLU A 1 632 ? 46.426 -2.135 -35.085 1.00 71.50 632 GLU A CA 1
ATOM 5114 C C . GLU A 1 632 ? 45.336 -2.282 -34.006 1.00 71.50 632 GLU A C 1
ATOM 5116 O O . GLU A 1 632 ? 45.549 -2.967 -32.991 1.00 71.50 632 GLU A O 1
ATOM 5121 N N . HIS A 1 633 ? 44.183 -1.635 -34.189 1.00 81.31 633 HIS A N 1
ATOM 5122 C CA . HIS A 1 633 ? 43.037 -1.771 -33.294 1.00 81.31 633 HIS A CA 1
ATOM 5123 C C . HIS A 1 633 ? 41.977 -2.703 -33.883 1.00 81.31 633 HIS A C 1
ATOM 5125 O O . HIS A 1 633 ? 41.687 -2.684 -35.082 1.00 81.31 633 HIS A O 1
ATOM 5131 N N . THR A 1 634 ? 41.386 -3.517 -33.010 1.00 81.25 634 THR A N 1
ATOM 5132 C CA . THR A 1 634 ? 40.256 -4.389 -33.345 1.00 81.25 634 THR A CA 1
ATOM 5133 C C . THR A 1 634 ? 38.943 -3.617 -33.385 1.00 81.25 634 THR A C 1
ATOM 5135 O O . THR A 1 634 ? 38.140 -3.839 -34.285 1.00 81.25 634 THR A O 1
ATOM 5138 N N . GLU A 1 635 ? 38.757 -2.679 -32.456 1.00 81.88 635 GLU A N 1
ATOM 5139 C CA . GLU A 1 635 ? 37.604 -1.778 -32.414 1.00 81.88 635 GLU A CA 1
ATOM 5140 C C . GLU A 1 635 ? 37.975 -0.346 -32.835 1.00 81.88 635 GLU A C 1
ATOM 5142 O O . GLU A 1 635 ? 39.147 0.015 -32.981 1.00 81.88 635 GLU A O 1
ATOM 5147 N N . ARG A 1 636 ? 36.961 0.503 -33.015 1.00 83.00 636 ARG A N 1
ATOM 5148 C CA . ARG A 1 636 ? 37.103 1.901 -33.454 1.00 83.00 636 ARG A CA 1
ATOM 5149 C C . ARG A 1 636 ? 38.009 2.742 -32.537 1.00 83.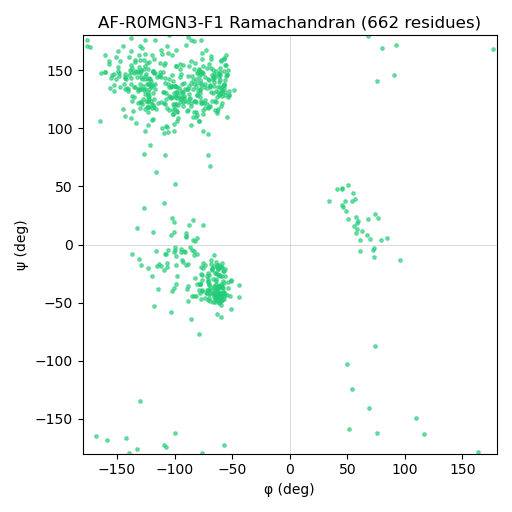00 636 ARG A C 1
ATOM 5151 O O . ARG A 1 636 ? 37.861 2.731 -31.318 1.00 83.00 636 ARG A O 1
ATOM 5158 N N . ILE A 1 637 ? 38.872 3.566 -33.137 1.00 83.25 637 ILE A N 1
ATOM 5159 C CA . ILE A 1 637 ? 39.724 4.540 -32.436 1.00 83.25 637 ILE A CA 1
ATOM 5160 C C . ILE A 1 637 ? 38.864 5.658 -31.813 1.00 83.25 637 ILE A C 1
ATOM 5162 O O . ILE A 1 637 ? 38.116 6.358 -32.502 1.00 83.25 637 ILE A O 1
ATOM 5166 N N . THR A 1 638 ? 39.009 5.835 -30.499 1.00 80.25 638 THR A N 1
ATOM 5167 C CA . THR A 1 638 ? 38.282 6.776 -29.625 1.00 80.25 638 THR A CA 1
ATOM 5168 C C . THR A 1 638 ? 39.124 7.959 -29.153 1.00 80.25 638 THR A C 1
ATOM 5170 O O . THR A 1 638 ? 38.610 8.869 -28.500 1.00 80.25 638 THR A O 1
ATOM 5173 N N . SER A 1 639 ? 40.431 7.953 -29.419 1.00 81.25 639 SER A N 1
ATOM 5174 C CA . SER A 1 639 ? 41.307 9.095 -29.150 1.00 81.25 639 SER A CA 1
ATOM 5175 C C . SER A 1 639 ? 42.633 8.981 -29.895 1.00 81.25 639 SER A C 1
ATOM 5177 O O . SER A 1 639 ? 43.160 7.885 -30.077 1.00 81.25 639 SER A O 1
ATOM 5179 N N . ILE A 1 640 ? 43.178 10.137 -30.277 1.00 85.06 640 ILE A N 1
ATOM 5180 C CA . ILE A 1 640 ? 44.527 10.307 -30.820 1.00 85.06 640 ILE A CA 1
ATOM 5181 C C . ILE A 1 640 ? 45.216 11.378 -29.964 1.00 85.06 640 ILE A C 1
ATOM 5183 O O . ILE A 1 640 ? 44.616 12.417 -29.681 1.00 85.06 640 ILE A O 1
ATOM 5187 N N . LEU A 1 641 ? 46.453 11.140 -29.529 1.00 84.19 641 LEU A N 1
ATOM 5188 C CA . LEU A 1 641 ? 47.242 12.097 -28.753 1.00 84.19 641 LEU A CA 1
ATOM 5189 C C . LEU A 1 641 ? 48.705 12.069 -29.194 1.00 84.19 641 LEU A C 1
ATOM 5191 O O . LEU A 1 641 ? 49.310 11.008 -29.292 1.00 84.19 641 LEU A O 1
ATOM 5195 N N . LEU A 1 642 ? 49.289 13.243 -29.422 1.00 82.12 642 LEU A N 1
ATOM 5196 C CA . LEU A 1 642 ? 50.704 13.385 -29.750 1.00 82.12 642 LEU A CA 1
ATOM 5197 C C . LEU A 1 642 ? 51.529 13.615 -28.478 1.00 82.12 642 LEU A C 1
ATOM 5199 O O . LEU A 1 642 ? 51.208 14.491 -27.672 1.00 82.12 642 LEU A O 1
ATOM 5203 N N . TYR A 1 643 ? 52.616 12.865 -28.318 1.00 78.25 643 TYR A N 1
ATOM 5204 C CA . TYR A 1 643 ? 53.608 13.072 -27.268 1.00 78.25 643 TYR A CA 1
ATOM 5205 C C . TYR A 1 643 ? 55.018 13.015 -27.866 1.00 78.25 643 TYR A C 1
ATOM 5207 O O . TYR A 1 643 ? 55.535 11.941 -28.167 1.00 78.25 643 TYR A O 1
ATOM 5215 N N . LYS A 1 644 ? 55.654 14.185 -28.021 1.00 77.38 644 LYS A N 1
ATOM 5216 C CA . LYS A 1 644 ? 56.924 14.341 -28.755 1.00 77.38 644 LYS A CA 1
ATOM 5217 C C . LYS A 1 644 ? 56.792 13.757 -30.174 1.00 77.38 644 LYS A C 1
ATOM 5219 O O . LYS A 1 644 ? 55.878 14.146 -30.891 1.00 77.38 644 LYS A O 1
ATOM 5224 N N . ASP A 1 645 ? 57.659 12.817 -30.543 1.00 76.38 645 ASP A N 1
ATOM 5225 C CA . ASP A 1 645 ? 57.678 12.131 -31.839 1.00 76.38 645 ASP A CA 1
ATOM 5226 C C . ASP A 1 645 ? 56.778 10.872 -31.878 1.00 76.38 645 ASP A C 1
ATOM 5228 O O . ASP A 1 645 ? 56.956 10.017 -32.742 1.00 76.38 645 ASP A O 1
ATOM 5232 N N . MET A 1 646 ? 55.846 10.707 -30.930 1.00 81.88 646 MET A N 1
ATOM 5233 C CA . MET A 1 646 ? 54.999 9.512 -30.818 1.00 81.88 646 MET A CA 1
ATOM 5234 C C . MET A 1 646 ? 53.504 9.844 -30.862 1.00 81.88 646 MET A C 1
ATOM 5236 O O . MET A 1 646 ? 53.045 10.775 -30.197 1.00 81.88 646 MET A O 1
ATOM 5240 N N . VAL A 1 647 ? 52.731 9.029 -31.582 1.00 85.38 647 VAL A N 1
ATOM 5241 C CA . VAL A 1 647 ? 51.263 9.057 -31.603 1.00 85.38 647 VAL A CA 1
ATOM 5242 C C . VAL A 1 647 ? 50.720 7.943 -30.715 1.00 85.38 647 VAL A C 1
ATOM 5244 O O . VAL A 1 647 ? 50.940 6.759 -30.961 1.00 85.38 647 VAL A O 1
ATOM 5247 N N . LEU A 1 648 ? 49.976 8.327 -29.688 1.00 88.00 648 LEU A N 1
ATOM 5248 C CA . LEU A 1 648 ? 49.172 7.440 -28.858 1.00 88.00 648 LEU A CA 1
ATOM 5249 C C . LEU A 1 648 ? 47.764 7.357 -29.443 1.00 88.00 648 LEU A C 1
ATOM 5251 O O . LEU A 1 648 ? 47.151 8.380 -29.750 1.00 88.00 648 LEU A O 1
ATOM 5255 N N . THR A 1 649 ? 47.235 6.145 -29.553 1.00 87.81 649 THR A N 1
ATOM 5256 C CA . THR A 1 649 ? 45.857 5.887 -29.989 1.00 87.81 649 THR A CA 1
ATOM 5257 C C . THR A 1 649 ? 45.155 4.995 -28.979 1.00 87.81 649 THR A C 1
ATOM 5259 O O . THR A 1 649 ? 45.749 4.052 -28.460 1.00 87.81 649 THR A O 1
ATOM 5262 N N . GLY A 1 650 ? 43.910 5.332 -28.648 1.00 86.50 650 GLY A N 1
ATOM 5263 C CA . GLY A 1 650 ? 43.039 4.528 -27.789 1.00 86.50 650 GLY A CA 1
ATOM 5264 C C . GLY A 1 650 ? 41.797 4.089 -28.555 1.00 86.50 650 GLY A C 1
ATOM 5265 O O . GLY A 1 650 ? 41.341 4.827 -29.428 1.00 86.50 650 GLY A O 1
ATOM 5266 N N . SER A 1 651 ? 41.245 2.920 -28.229 1.00 86.44 651 SER A N 1
ATOM 5267 C CA . SER A 1 651 ? 40.083 2.331 -28.915 1.00 86.44 651 SER A CA 1
ATOM 5268 C C . SER A 1 651 ? 38.935 1.968 -27.957 1.00 86.44 651 SER A C 1
ATOM 5270 O O . SER A 1 651 ? 39.108 1.941 -26.736 1.00 86.44 651 SER A O 1
ATOM 5272 N N . ASP A 1 652 ? 37.738 1.741 -28.510 1.00 85.00 652 ASP A N 1
ATOM 5273 C CA . ASP A 1 652 ? 36.540 1.256 -27.802 1.00 85.00 652 ASP A CA 1
ATOM 5274 C C . ASP A 1 652 ? 36.770 -0.131 -27.138 1.00 85.00 652 ASP A C 1
ATOM 5276 O O . ASP A 1 652 ? 36.074 -0.474 -26.182 1.00 85.00 652 ASP A O 1
ATOM 5280 N N . ASP A 1 653 ? 37.791 -0.896 -27.560 1.00 83.50 653 ASP A N 1
ATOM 5281 C CA . ASP A 1 653 ? 38.240 -2.157 -26.929 1.00 83.50 653 ASP A CA 1
ATOM 5282 C C . ASP A 1 653 ? 39.135 -1.974 -25.677 1.00 83.50 653 ASP A C 1
ATOM 5284 O O . ASP A 1 653 ? 39.632 -2.951 -25.112 1.00 83.50 653 ASP A O 1
ATOM 5288 N N . PHE A 1 654 ? 39.326 -0.733 -25.216 1.00 83.94 654 PHE A N 1
ATOM 5289 C CA . PHE A 1 654 ? 40.228 -0.339 -24.121 1.00 83.94 654 PHE A CA 1
ATOM 5290 C C . PHE A 1 654 ? 41.725 -0.602 -24.373 1.00 83.94 654 PHE A C 1
ATOM 5292 O O . PHE A 1 654 ? 42.530 -0.470 -23.445 1.00 83.94 654 PHE A O 1
ATOM 5299 N N . THR A 1 655 ? 42.138 -0.927 -25.603 1.00 84.75 655 THR A N 1
ATOM 5300 C CA . THR A 1 655 ? 43.563 -1.001 -25.954 1.00 84.75 655 THR A CA 1
ATOM 5301 C C . THR A 1 655 ? 44.156 0.387 -26.203 1.00 84.75 655 THR A C 1
ATOM 5303 O O . THR A 1 655 ? 43.471 1.319 -26.632 1.00 84.75 655 THR A O 1
ATOM 5306 N N . ILE A 1 656 ? 45.459 0.516 -25.936 1.00 87.50 656 ILE A N 1
ATOM 5307 C CA . ILE A 1 656 ? 46.266 1.690 -26.282 1.00 87.50 656 ILE A CA 1
ATOM 5308 C C . ILE A 1 656 ? 47.418 1.216 -27.171 1.00 87.50 656 ILE A C 1
ATOM 5310 O O . ILE A 1 656 ? 48.139 0.289 -26.796 1.00 87.50 656 ILE A O 1
ATOM 5314 N N . ARG A 1 657 ? 47.598 1.851 -28.332 1.00 85.94 657 ARG A N 1
ATOM 5315 C CA . ARG A 1 657 ? 48.725 1.627 -29.249 1.00 85.94 657 ARG A CA 1
ATOM 5316 C C . ARG A 1 657 ? 49.618 2.864 -29.301 1.00 85.94 657 ARG A C 1
ATOM 5318 O O . ARG A 1 657 ? 49.148 3.991 -29.129 1.00 85.94 657 ARG A O 1
ATOM 5325 N N . LEU A 1 658 ? 50.910 2.635 -29.514 1.00 85.88 658 LEU A N 1
ATOM 5326 C CA . LEU A 1 658 ? 51.951 3.658 -29.569 1.00 85.88 658 LEU A CA 1
ATOM 5327 C C . LEU A 1 658 ? 52.684 3.537 -30.905 1.00 85.88 658 LEU A C 1
ATOM 5329 O O . LEU A 1 658 ? 53.327 2.522 -31.160 1.00 85.88 658 LEU A O 1
ATOM 5333 N N . PHE A 1 659 ? 52.623 4.587 -31.715 1.00 79.38 659 PHE A N 1
ATOM 5334 C CA . PHE A 1 659 ? 53.324 4.684 -32.989 1.00 79.38 659 PHE A CA 1
ATOM 5335 C C . PHE A 1 659 ? 54.460 5.701 -32.877 1.00 79.38 659 PHE A C 1
ATOM 5337 O O . PHE A 1 659 ? 54.219 6.863 -32.559 1.00 79.38 659 PHE A O 1
ATOM 5344 N N . ASP A 1 660 ? 55.692 5.275 -33.135 1.00 76.19 660 ASP A N 1
ATOM 5345 C CA . ASP A 1 660 ? 56.849 6.164 -33.285 1.00 76.19 660 ASP A CA 1
ATOM 5346 C C . ASP A 1 660 ? 56.874 6.707 -34.722 1.00 76.19 660 ASP A C 1
ATOM 5348 O O . ASP A 1 660 ? 56.875 5.922 -35.666 1.00 76.19 660 ASP A O 1
ATOM 5352 N N . ILE A 1 661 ? 56.869 8.035 -34.885 1.00 68.31 661 ILE A N 1
ATOM 5353 C CA . ILE A 1 661 ? 56.804 8.715 -36.192 1.00 68.31 661 ILE A CA 1
ATOM 5354 C C . ILE A 1 661 ? 58.156 8.660 -36.933 1.00 68.31 661 ILE A C 1
ATOM 5356 O O . ILE A 1 661 ? 58.204 8.866 -38.142 1.00 68.31 661 ILE A O 1
ATOM 5360 N N . LYS A 1 662 ? 59.271 8.419 -36.227 1.00 62.53 662 LYS A N 1
ATOM 5361 C CA . LYS A 1 662 ? 60.630 8.458 -36.799 1.00 62.53 662 LYS A CA 1
ATOM 5362 C C . LYS A 1 662 ? 61.186 7.085 -37.154 1.00 62.53 662 LYS A C 1
ATOM 5364 O O . LYS A 1 662 ? 61.965 6.989 -38.098 1.00 62.53 662 LYS A O 1
ATOM 5369 N N . ASN A 1 663 ? 60.847 6.058 -36.376 1.00 56.88 663 ASN A N 1
ATOM 5370 C CA . ASN A 1 663 ? 61.454 4.728 -36.507 1.00 56.88 663 ASN A CA 1
ATOM 5371 C C . ASN A 1 663 ? 60.612 3.717 -37.295 1.00 56.88 663 ASN A C 1
ATOM 5373 O O . ASN A 1 663 ? 61.163 2.705 -37.726 1.00 56.88 663 ASN A O 1
ATOM 5377 N N . ASN A 1 664 ? 59.313 3.977 -37.478 1.00 45.50 664 ASN A N 1
ATOM 5378 C CA . ASN A 1 664 ? 58.412 3.136 -38.263 1.00 45.50 664 ASN A CA 1
ATOM 5379 C C . ASN A 1 664 ? 57.759 3.932 -39.378 1.00 45.50 664 ASN A C 1
ATOM 5381 O O . ASN A 1 664 ? 57.809 3.419 -40.515 1.00 45.50 664 ASN A O 1
#

Solvent-accessible surface area (backbone atoms only — not comparable to full-atom values): 37492 Å² total; per-residue (Å²): 136,77,84,71,61,84,86,68,86,54,84,36,43,22,29,42,89,92,42,83,48,74,47,46,67,66,79,35,49,79,70,26,26,40,35,42,37,34,36,48,57,80,89,41,83,61,55,33,58,51,54,44,61,49,43,75,43,45,70,63,36,54,76,63,46,32,46,57,36,38,36,29,38,48,50,47,69,53,50,50,52,38,43,69,26,53,56,95,73,53,15,35,47,84,54,77,51,39,38,32,29,34,63,79,38,63,66,38,47,57,61,71,32,48,36,84,91,77,74,33,23,49,28,32,41,35,35,25,43,32,87,64,52,79,81,44,80,48,83,46,60,81,92,56,83,82,60,65,69,55,56,54,40,50,52,54,48,50,55,45,30,75,74,67,75,52,85,82,59,89,89,59,63,103,63,80,95,68,93,75,85,78,80,74,76,68,90,63,58,81,59,47,67,43,96,52,75,71,69,77,86,90,74,77,54,84,72,44,59,90,43,73,72,41,53,45,52,51,63,30,28,31,46,48,70,47,41,32,36,24,56,41,79,45,78,47,103,90,46,80,43,80,42,80,45,80,44,50,29,24,36,25,41,28,47,48,29,35,27,42,29,42,34,20,23,26,81,48,100,92,43,80,43,76,73,44,74,40,67,42,86,70,77,59,67,31,53,47,41,50,73,54,58,68,70,26,70,74,57,58,72,72,57,78,78,79,59,60,70,59,41,55,52,43,49,52,54,28,64,76,54,39,76,45,51,28,36,35,33,30,40,47,44,66,84,40,69,73,64,77,38,72,56,29,57,74,43,79,34,50,57,32,18,46,54,71,58,58,47,50,53,52,52,57,70,41,42,77,36,76,44,55,62,70,82,54,50,57,70,55,36,46,28,22,44,35,19,40,30,77,52,81,49,58,78,90,90,88,80,67,95,85,59,88,72,62,30,48,34,34,43,26,74,49,73,51,68,73,32,37,30,70,41,71,51,54,28,78,47,63,46,66,38,99,72,33,92,64,72,41,48,78,46,21,48,94,26,34,83,100,47,42,70,57,69,43,33,34,42,32,31,49,37,86,66,74,38,58,66,78,32,60,30,38,40,26,54,41,81,65,94,54,89,79,50,81,59,81,83,52,63,39,45,74,63,18,32,22,77,71,81,82,48,87,40,60,48,74,61,58,45,30,60,73,70,68,47,62,59,89,41,78,33,69,67,46,78,55,98,86,34,39,34,38,63,26,50,39,40,32,33,39,38,50,98,95,42,80,44,82,54,38,73,53,98,48,52,37,40,24,63,33,80,44,94,87,28,38,42,38,33,17,71,58,33,37,36,35,29,46,93,58,34,83,53,35,56,44,83,37,59,54,69,51,61,48,61,60,86,60,35,34,39,38,28,52,59,32,28,45,36,36,27,43,41,61,90,65,78,47,80,74,54,73,47,79,72,46,76,48,77,87,46,92,36,42,56,73,45,77,46,79,55,90,68,29,42,38,38,32,28,77,73,74,50,74,51,79,44,51,73,85,86,109

Organism: Nosema bombycis (strain CQ1 / CVCC 102059) (NCBI:txid578461)

Sequence (664 aa):
MYFPQISKDLEMPAFIDGEITKIKLSDYKGKKNVVLIFYPLDFTFVCPTEINAISDVYLEFEKKDSIVLFISRDSVYSHKAWASTPREKNGIEGCKFPLVSDTGARLSDSIGLYDEEFDITKRATVILDKELNMYYYCLHHDKIGRCVDEILRIVDAMDHVIKYGDTCAMNWRNCRKFNAPRHGSLAFGPRKRSKTIKPSIRAFPKDVQEEKIHLTAFIGYKAGMTHVIRSKIIQTKNKQLSKEIMDAVTLIETPPMVIYGVTGYEVTGKGLNRIATVLAPHIDESVRRREFGKRWEQLSANIKEYNKEKAEKDLEEIRKRASVIRILAHTQPTKIPALHLKKSHISEIQVNGGTINEKVDWALDKFEKEVTIDEVFEVNENLDTIGVACIGAWHPSRVMTTVARAGQMGFHRRTETNKKVYMIGNGNELIKTEFDLTEKPITPLGGIPHYGSIKNDYIMVKGAVIGPRKRVVTLRKSLYKTKKASEELIIKFVDTSSKIGKGRFQTAEEKRAFYAIPTASPSRGLNFDKDIYFSSNTYIYRYNQNVYSVVAQASGYIRDFYFSNEKFYILTNNELTISYNSKTIATMKKDGNYILATEDFIFTNDNNELEIWHNPKEYKMNMFELYRRNSEHTERITSILLYKDMVLTGSDDFTIRLFDIKNN

Radius of gyration: 47.01 Å; Cα contacts (8 Å, |Δi|>4): 1400; chains: 1; bounding box: 112×78×124 Å

pLDDT: mean 86.75, std 10.86, range [31.52, 97.88]

Nearest PDB structures (foldseek):
  2pn8-assembly1_B  TM=9.574E-01  e=7.110E-18  Homo sapiens
  5zte-assembly2_F  TM=9.841E-01  e=3.009E-17  Arabidopsis thaliana
  4k1f-assembly1_A  TM=9.572E-01  e=1.343E-16  Leishmania major
  4llr-assembly1_D  TM=9.558E-01  e=1.494E-16  Trypanosoma cruzi
  2z9s-assembly1_G  TM=9.542E-01  e=3.910E-16  Rattus norvegicus